Protein AF-A0AA43JM64-F1 (afdb_monomer_lite)

Foldseek 3Di:
DDDDDDDDDDDDDDDDDDDDDDDDDDDDDDDDPDDDDDDPPDDDPPPPPDPAFQKWKDWPPFTGSDPVCLVVFAFDDDDVVVLVLVQCCVPPVPDNVVVVQWRWGFRDDDPFKTKIWTANPPVRWIKIWMWGQDPNGIHTDDIDTIWIFMDTPQWFWWWWAFDLVQAADQQDQKTKIWTWTPDAPQQDDLVVWDKDWDWDDDPAATEIIIITRHDDDDHPRPDTGTDIDIDGHPGGNHNHWYWYRRGVVIHTHDPPHFQDFAKEKEFEAEDADDPQKWKKKWKDDPQTWIFTHHNVCCVPDGMDIDGDHQAKMKIKIFMFRHDDDDRIDGRVVVVPTHTDADMEIDIDGTDGQKYKYWYWYDDDRDTYIDIDIDGNSD

Secondary structure (DSSP, 8-state):
-PPPP---------PPPPPP-----------------------------PPPPP-EEEETTEEESSGGGGGGSPB--SHHHHHHHHHHHHHH---HHHHHTSEEEEEEE-SSEEEEEEEETTTTEEEEEEEEEETTEEEEEEEEEE-BEEEBTTBEEEEEEE-TTS---TT-SEEEEEEEESS--TT---TTS-EEEEEEE-SSEEEEEEEEPPPPS----S----EEEEEE-SS--TTPEEEE-SSBSPEEEPSSPP-PPPEEEEEEEEPPPPTTEEEEEEE-STT-EEEEEETTTTTT--EEEEE--SSEEEEEEEEEE-SS--SEEEHHHHHTS-EEEEEEEEEEE--TTEEEEEEEEEETTEEEEEEEEEE---

Sequence (378 aa):
MRLVLITILLAATACAEPIPDARVPVDVVGSPTTTAVPVSVADSPTTSSVPPIEVTYRCGQIDLADPDQVSDFPPFTGDIASMMHEAALEEFQASGEWWDSLAWRIASETEITLVLLGVDEEEGRYGDVTFEKVDGEWRATGWGDCRIEPVVDGYGVASFELDPANPPAETSREIAVMATERNCANGQIPEGREVRTSVVETGDEVRILILVEPISGDATCPSNPAFPVRVLLTGALGDRGIVDESTTPPTKKEWPLPARASELRVHLAGEAPAPGTANVFGWSGAHAGALLVDAANWSQEPTWYQSFTTDMVTITGFVAVCDGCEQECEADACDELQRIGPECSEQYVAQEGVDVDFTIVYSDGGCSIDVTTNPILP

Radius of gyration: 31.49 Å; chains: 1; bounding box: 67×88×92 Å

Structure (mmCIF, N/CA/C/O backbone):
data_AF-A0AA43JM64-F1
#
_entry.id   AF-A0AA43JM64-F1
#
loop_
_atom_site.group_PDB
_atom_site.id
_atom_site.type_symbol
_atom_site.label_atom_id
_atom_site.label_alt_id
_atom_site.label_comp_id
_atom_site.label_asym_id
_atom_site.label_entity_id
_atom_site.label_seq_id
_atom_site.pdbx_PDB_ins_code
_atom_site.Cartn_x
_atom_site.Cartn_y
_atom_site.Cartn_z
_atom_site.occupancy
_atom_site.B_iso_or_equiv
_atom_site.auth_seq_id
_atom_site.auth_comp_id
_atom_site.auth_asym_id
_atom_site.auth_atom_id
_atom_site.pdbx_PDB_model_num
ATOM 1 N N . MET A 1 1 ? -28.408 -66.734 6.335 1.00 43.16 1 MET A N 1
ATOM 2 C CA . MET A 1 1 ? -27.228 -66.074 6.931 1.00 43.16 1 MET A CA 1
ATOM 3 C C . MET A 1 1 ? -27.761 -65.059 7.934 1.00 43.16 1 MET A C 1
ATOM 5 O O . MET A 1 1 ? -28.479 -64.163 7.519 1.00 43.16 1 MET A O 1
ATOM 9 N N . ARG A 1 2 ? -27.601 -65.300 9.243 1.00 29.19 2 ARG A N 1
ATOM 10 C CA . ARG A 1 2 ? -28.149 -64.437 10.307 1.00 29.19 2 ARG A CA 1
ATOM 11 C C . ARG A 1 2 ? -27.162 -63.296 10.561 1.00 29.19 2 ARG A C 1
ATOM 13 O O . ARG A 1 2 ? -26.028 -63.581 10.929 1.00 29.19 2 ARG A O 1
ATOM 20 N N . LEU A 1 3 ? -27.586 -62.053 10.346 1.00 34.91 3 LEU A N 1
ATOM 21 C CA . LEU A 1 3 ? -26.813 -60.861 10.690 1.00 34.91 3 LEU A CA 1
ATOM 22 C C . LEU A 1 3 ? -27.144 -60.473 12.139 1.00 34.91 3 LEU A C 1
ATOM 24 O O . LEU A 1 3 ? -28.315 -60.349 12.497 1.00 34.91 3 LEU A O 1
ATOM 28 N N . VAL A 1 4 ? -26.111 -60.364 12.970 1.00 37.28 4 VAL A N 1
ATOM 29 C CA . VAL A 1 4 ? -26.185 -59.989 14.386 1.00 37.28 4 VAL A CA 1
ATOM 30 C C . VAL A 1 4 ? -26.075 -58.468 14.477 1.00 37.28 4 VAL A C 1
ATOM 32 O O . VAL A 1 4 ? -25.110 -57.895 13.982 1.00 37.28 4 VAL A O 1
ATOM 35 N N . LEU A 1 5 ? -27.070 -57.830 15.095 1.00 38.06 5 LEU A N 1
ATOM 36 C CA . LEU A 1 5 ? -27.086 -56.402 15.407 1.00 38.06 5 LEU A CA 1
ATOM 37 C C . LEU A 1 5 ? -26.352 -56.199 16.745 1.00 38.06 5 LEU A C 1
ATOM 39 O O . LEU A 1 5 ? -26.771 -56.763 17.756 1.00 38.06 5 LEU A O 1
ATOM 43 N N . ILE A 1 6 ? -25.256 -55.437 16.758 1.00 42.59 6 ILE A N 1
ATOM 44 C CA . ILE A 1 6 ? -24.566 -55.020 17.989 1.00 42.59 6 ILE A CA 1
ATOM 45 C C . ILE A 1 6 ? -24.915 -53.553 18.237 1.00 42.59 6 ILE A C 1
ATOM 47 O O . ILE A 1 6 ? -24.500 -52.671 17.492 1.00 42.59 6 ILE A O 1
ATOM 51 N N . THR A 1 7 ? -25.696 -53.308 19.285 1.00 41.97 7 THR A N 1
ATOM 52 C CA . THR A 1 7 ? -25.998 -51.978 19.821 1.00 41.97 7 THR A CA 1
ATOM 53 C C . THR A 1 7 ? -24.929 -51.626 20.855 1.00 41.97 7 THR A C 1
ATOM 55 O O . THR A 1 7 ? -24.807 -52.321 21.863 1.00 41.97 7 THR A O 1
ATOM 58 N N . ILE A 1 8 ? -24.153 -50.566 20.620 1.00 42.38 8 ILE A N 1
ATOM 59 C CA . ILE A 1 8 ? -23.227 -50.001 21.612 1.00 42.38 8 ILE A CA 1
ATOM 60 C C . ILE A 1 8 ? -23.865 -48.723 22.160 1.00 42.38 8 ILE A C 1
ATOM 62 O O . ILE A 1 8 ? -24.001 -47.735 21.447 1.00 42.38 8 ILE A O 1
ATOM 66 N N . LEU A 1 9 ? -24.277 -48.770 23.429 1.00 37.66 9 LEU A N 1
ATOM 67 C CA . LEU A 1 9 ? -24.660 -47.604 24.224 1.00 37.66 9 LEU A CA 1
ATOM 68 C C . LEU A 1 9 ? -23.386 -47.054 24.887 1.00 37.66 9 LEU A C 1
ATOM 70 O O . LEU A 1 9 ? -22.785 -47.742 25.712 1.00 37.66 9 LEU A O 1
ATOM 74 N N . LEU A 1 10 ? -22.984 -45.828 24.554 1.00 43.19 10 LEU A N 1
ATOM 75 C CA . LEU A 1 10 ? -21.981 -45.066 25.301 1.00 43.19 10 LEU A CA 1
ATOM 76 C C . LEU A 1 10 ? -22.704 -43.991 26.117 1.00 43.19 10 LEU A C 1
ATOM 78 O O . LEU A 1 10 ? -23.234 -43.034 25.564 1.00 43.19 10 LEU A O 1
ATOM 82 N N . ALA A 1 11 ? -22.737 -44.170 27.437 1.00 42.84 11 ALA A N 1
ATOM 83 C CA . ALA A 1 11 ? -23.146 -43.145 28.388 1.00 42.84 11 ALA A CA 1
ATOM 84 C C . ALA A 1 11 ? -21.882 -42.478 28.946 1.00 42.84 11 ALA A C 1
ATOM 86 O O . ALA A 1 11 ? -21.103 -43.121 29.649 1.00 42.84 11 ALA A O 1
ATOM 87 N N . ALA A 1 12 ? -21.672 -41.202 28.620 1.00 43.31 12 ALA A N 1
ATOM 88 C CA . ALA A 1 12 ? -20.629 -40.378 29.216 1.00 43.31 12 ALA A CA 1
ATOM 89 C C . ALA A 1 12 ? -21.235 -39.555 30.363 1.00 43.31 12 ALA A C 1
ATOM 91 O O . ALA A 1 12 ? -21.939 -38.574 30.146 1.00 43.31 12 ALA A O 1
ATOM 92 N N . THR A 1 13 ? -20.983 -39.979 31.598 1.00 46.06 13 THR A N 1
ATOM 93 C CA . THR A 1 13 ? -21.210 -39.181 32.809 1.00 46.06 13 THR A CA 1
ATOM 94 C C . THR A 1 13 ? -19.986 -38.309 33.067 1.00 46.06 13 THR A C 1
ATOM 96 O O . THR A 1 13 ? -18.936 -38.828 33.444 1.00 46.06 13 THR A O 1
ATOM 99 N N . ALA A 1 14 ? -20.118 -36.996 32.878 1.00 48.94 14 ALA A N 1
ATOM 100 C CA . ALA A 1 14 ? -19.133 -36.014 33.316 1.00 48.94 14 ALA A CA 1
ATOM 101 C C . ALA A 1 14 ? -19.442 -35.592 34.763 1.00 48.94 14 ALA A C 1
ATOM 103 O O . ALA A 1 14 ? -20.475 -34.982 35.036 1.00 48.94 14 ALA A O 1
ATOM 104 N N . CYS A 1 15 ? -18.553 -35.941 35.692 1.00 50.69 15 CYS A N 1
ATOM 105 C CA . CYS A 1 15 ? -18.545 -35.403 37.049 1.00 50.69 15 CYS A CA 1
ATOM 106 C C . CYS A 1 15 ? -17.766 -34.082 37.039 1.00 50.69 15 CYS A C 1
ATOM 108 O O . CYS A 1 15 ? -16.574 -34.082 36.743 1.00 50.69 15 CYS A O 1
ATOM 110 N N . ALA A 1 16 ? -18.428 -32.973 37.365 1.00 44.38 16 ALA A N 1
ATOM 111 C CA . ALA A 1 16 ? -17.773 -31.704 37.662 1.00 44.38 16 ALA A CA 1
ATOM 112 C C . ALA A 1 16 ? -17.452 -31.648 39.165 1.00 44.38 16 ALA A C 1
ATOM 114 O O . ALA A 1 16 ? -18.361 -31.692 39.996 1.00 44.38 16 ALA A O 1
ATOM 115 N N . GLU A 1 17 ? -16.168 -31.575 39.514 1.00 52.97 17 GLU A N 1
ATOM 116 C CA . GLU A 1 17 ? -15.714 -31.292 40.878 1.00 52.97 17 GLU A CA 1
ATOM 117 C C . GLU A 1 17 ? -15.630 -29.770 41.110 1.00 52.97 17 GLU A C 1
ATOM 119 O O . GLU A 1 17 ? -15.189 -29.037 40.221 1.00 52.97 17 GLU A O 1
ATOM 124 N N . PRO A 1 18 ? -16.038 -29.263 42.288 1.00 56.12 18 PRO A N 1
ATOM 125 C CA . PRO A 1 18 ? -15.930 -27.848 42.624 1.00 56.12 18 PRO A CA 1
ATOM 126 C C . PRO A 1 18 ? -14.497 -27.459 43.024 1.00 56.12 18 PRO A C 1
ATOM 128 O O . PRO A 1 18 ? -13.868 -28.099 43.867 1.00 56.12 18 PRO A O 1
ATOM 131 N N . ILE A 1 19 ? -14.010 -26.358 42.447 1.00 56.84 19 ILE A N 1
ATOM 132 C CA . ILE A 1 19 ? -12.724 -25.721 42.765 1.00 56.84 19 ILE A CA 1
ATOM 133 C C . ILE A 1 19 ? -12.806 -25.086 44.170 1.00 56.84 19 ILE A C 1
ATOM 135 O O . ILE A 1 19 ? -13.730 -24.307 44.420 1.00 56.84 19 ILE A O 1
ATOM 139 N N . PRO A 1 20 ? -11.873 -25.374 45.098 1.00 54.19 20 PRO A N 1
ATOM 140 C CA . PRO A 1 20 ? -11.843 -24.726 46.403 1.00 54.19 20 PRO A CA 1
ATOM 141 C C . PRO A 1 20 ? -11.295 -23.295 46.308 1.00 54.19 20 PRO A C 1
ATOM 143 O O . PRO A 1 20 ? -10.206 -23.046 45.795 1.00 54.19 20 PRO A O 1
ATOM 146 N N . ASP A 1 21 ? -12.073 -22.366 46.857 1.00 53.88 21 ASP A N 1
ATOM 147 C CA . ASP A 1 21 ? -11.807 -20.932 46.947 1.00 53.88 21 ASP A CA 1
ATOM 148 C C . ASP A 1 21 ? -10.725 -20.664 48.019 1.00 53.88 21 ASP A C 1
ATOM 150 O O . ASP A 1 21 ? -10.985 -20.702 49.225 1.00 53.88 21 ASP A O 1
ATOM 154 N N . ALA A 1 22 ? -9.478 -20.451 47.590 1.00 50.31 22 ALA A N 1
ATOM 155 C CA . ALA A 1 22 ? -8.344 -20.173 48.471 1.00 50.31 22 ALA A CA 1
ATOM 156 C C . ALA A 1 22 ? -8.103 -18.659 48.584 1.00 50.31 22 ALA A C 1
ATOM 158 O O . ALA A 1 22 ? -7.266 -18.083 47.891 1.00 50.31 22 ALA A O 1
ATOM 159 N N . ARG A 1 23 ? -8.823 -18.001 49.500 1.00 53.81 23 ARG A N 1
ATOM 160 C CA . ARG A 1 23 ? -8.500 -16.634 49.935 1.00 53.81 23 ARG A CA 1
ATOM 161 C C . ARG A 1 23 ? -7.385 -16.679 50.976 1.00 53.81 23 ARG A C 1
ATOM 163 O O . ARG A 1 23 ? -7.610 -17.079 52.117 1.00 53.81 23 ARG A O 1
ATOM 170 N N . VAL A 1 24 ? -6.191 -16.248 50.582 1.00 55.75 24 VAL A N 1
ATOM 171 C CA . VAL A 1 24 ? -5.073 -15.983 51.498 1.00 55.75 24 VAL A CA 1
ATOM 172 C C . VAL A 1 24 ? -5.214 -14.553 52.049 1.00 55.75 24 VAL A C 1
ATOM 174 O O . VAL A 1 24 ? -5.459 -13.635 51.263 1.00 55.75 24 VAL A O 1
ATOM 177 N N . PRO A 1 25 ? -5.073 -14.324 53.368 1.00 56.88 25 PRO A N 1
ATOM 178 C CA . PRO A 1 25 ? -5.022 -12.979 53.930 1.00 56.88 25 PRO A CA 1
ATOM 179 C C . PRO A 1 25 ? -3.688 -12.313 53.572 1.00 56.88 25 PRO A C 1
ATOM 181 O O . PRO A 1 25 ? -2.622 -12.879 53.806 1.00 56.88 25 PRO A O 1
ATOM 184 N N . VAL A 1 26 ? -3.747 -11.101 53.020 1.00 55.38 26 VAL A N 1
ATOM 185 C CA . VAL A 1 26 ? -2.571 -10.246 52.822 1.00 55.38 26 VAL A CA 1
ATOM 186 C C . VAL A 1 26 ? -2.268 -9.543 54.144 1.00 55.38 26 VAL A C 1
ATOM 188 O O . VAL A 1 26 ? -3.021 -8.667 54.570 1.00 55.38 26 VAL A O 1
ATOM 191 N N . ASP A 1 27 ? -1.171 -9.935 54.790 1.00 48.72 27 ASP A N 1
ATOM 192 C CA . ASP A 1 27 ? -0.612 -9.223 55.937 1.00 48.72 27 ASP A CA 1
ATOM 193 C C . ASP A 1 27 ? -0.012 -7.883 55.488 1.00 48.72 27 ASP A C 1
ATOM 195 O O . ASP A 1 27 ? 0.906 -7.809 54.669 1.00 48.72 27 ASP A O 1
ATOM 199 N N . VAL A 1 28 ? -0.546 -6.803 56.058 1.00 54.28 28 VAL A N 1
ATOM 200 C CA . VAL A 1 28 ? -0.073 -5.426 55.891 1.00 54.28 28 VAL A CA 1
ATOM 201 C C . VAL A 1 28 ? 1.181 -5.239 56.748 1.00 54.28 28 VAL A C 1
ATOM 203 O O . VAL A 1 28 ? 1.096 -4.996 57.952 1.00 54.28 28 VAL A O 1
ATOM 206 N N . VAL A 1 29 ? 2.359 -5.348 56.131 1.00 52.69 29 VAL A N 1
ATOM 207 C CA . VAL A 1 29 ? 3.648 -5.071 56.780 1.00 52.69 29 VAL A CA 1
ATOM 208 C C . VAL A 1 29 ? 4.138 -3.666 56.417 1.00 52.69 29 VAL A C 1
ATOM 210 O O . VAL A 1 29 ? 4.550 -3.408 55.294 1.00 52.69 29 VAL A O 1
ATOM 213 N N . GLY A 1 30 ? 4.083 -2.784 57.419 1.00 44.75 30 GLY A N 1
ATOM 214 C CA . GLY A 1 30 ? 5.077 -1.759 57.771 1.00 44.75 30 GLY A CA 1
ATOM 215 C C . GLY A 1 30 ? 5.658 -0.848 56.684 1.00 44.75 30 GLY A C 1
ATOM 216 O O . GLY A 1 30 ? 6.575 -1.229 55.964 1.00 44.75 30 GLY A O 1
ATOM 217 N N . SER A 1 31 ? 5.255 0.425 56.713 1.00 47.38 31 SER A N 1
ATOM 218 C CA . SER A 1 31 ? 5.946 1.536 56.050 1.00 47.38 31 SER A CA 1
ATOM 219 C C . SER A 1 31 ? 7.378 1.719 56.582 1.00 47.38 31 SER A C 1
ATOM 221 O O . SER A 1 31 ? 7.543 1.975 57.779 1.00 47.38 31 SER A O 1
ATOM 223 N N . PRO A 1 32 ? 8.423 1.677 55.735 1.00 58.66 32 PRO A N 1
ATOM 224 C CA . PRO A 1 32 ? 9.734 2.177 56.111 1.00 58.66 32 PRO A CA 1
ATOM 225 C C . PRO A 1 32 ? 9.785 3.701 55.934 1.00 58.66 32 PRO A C 1
ATOM 227 O O . PRO A 1 32 ? 9.500 4.244 54.869 1.00 58.66 32 PRO A O 1
ATOM 230 N N . THR A 1 33 ? 10.173 4.403 56.995 1.00 53.38 33 THR A N 1
ATOM 231 C CA . THR A 1 33 ? 10.526 5.825 56.956 1.00 53.38 33 THR A CA 1
ATOM 232 C C . THR A 1 33 ? 11.855 5.979 56.216 1.00 53.38 33 THR A C 1
ATOM 234 O O . THR A 1 33 ? 12.921 5.760 56.789 1.00 53.38 33 THR A O 1
ATOM 237 N N . THR A 1 34 ? 11.806 6.334 54.933 1.00 53.00 34 THR A N 1
ATOM 238 C CA . THR A 1 34 ? 13.001 6.592 54.120 1.00 53.00 34 THR A CA 1
ATOM 239 C C . THR A 1 34 ? 13.566 7.977 54.433 1.00 53.00 34 THR A C 1
ATOM 241 O O . THR A 1 34 ? 12.942 9.004 54.176 1.00 53.00 34 THR A O 1
ATOM 244 N N . THR A 1 35 ? 14.772 8.011 54.999 1.00 53.75 35 THR A N 1
ATOM 245 C CA . THR A 1 35 ? 15.590 9.220 55.130 1.00 53.75 35 THR A CA 1
ATOM 246 C C . THR A 1 35 ? 16.056 9.667 53.742 1.00 53.75 35 THR A C 1
ATOM 248 O O . THR A 1 35 ? 16.757 8.927 53.056 1.00 53.75 35 THR A O 1
ATOM 251 N N . ALA A 1 36 ? 15.660 10.869 53.322 1.00 49.75 36 ALA A N 1
ATOM 252 C CA . ALA A 1 36 ? 16.083 11.463 52.059 1.00 49.75 36 ALA A CA 1
ATOM 253 C C . ALA A 1 36 ? 17.580 11.814 52.101 1.00 49.75 36 ALA A C 1
ATOM 255 O O . ALA A 1 36 ? 18.008 12.675 52.872 1.00 49.75 36 ALA A O 1
ATOM 256 N N . VAL A 1 37 ? 18.371 11.142 51.264 1.00 58.19 37 VAL A N 1
ATOM 257 C CA . VAL A 1 37 ? 19.756 11.517 50.958 1.00 58.19 37 VAL A CA 1
ATOM 258 C C . VAL A 1 37 ? 19.716 12.518 49.795 1.00 58.19 37 VAL A C 1
ATOM 260 O O . VAL A 1 37 ? 19.067 12.227 48.790 1.00 58.19 37 VAL A O 1
ATOM 263 N N . PRO A 1 38 ? 20.372 13.689 49.889 1.00 56.09 38 PRO A N 1
ATOM 264 C CA . PRO A 1 38 ? 20.478 14.611 48.765 1.00 56.09 38 PRO A CA 1
ATOM 265 C C . PRO A 1 38 ? 21.343 13.975 47.668 1.00 56.09 38 PRO A C 1
ATOM 267 O O . PRO A 1 38 ? 22.553 13.821 47.827 1.00 56.09 38 PRO A O 1
ATOM 270 N N . VAL A 1 39 ? 20.711 13.573 46.565 1.00 53.28 39 VAL A N 1
ATOM 271 C CA . VAL A 1 39 ? 21.402 13.104 45.360 1.00 53.28 39 VAL A CA 1
ATOM 272 C C . VAL A 1 39 ? 21.947 14.332 44.634 1.00 53.28 39 VAL A C 1
ATOM 274 O O . VAL A 1 39 ? 21.184 15.165 44.148 1.00 53.28 39 VAL A O 1
ATOM 277 N N . SER A 1 40 ? 23.275 14.460 44.593 1.00 55.44 40 SER A N 1
ATOM 278 C CA . SER A 1 40 ? 23.959 15.405 43.710 1.00 55.44 40 SER A CA 1
ATOM 279 C C . SER A 1 40 ? 23.585 15.100 42.265 1.00 55.44 40 SER A C 1
ATOM 281 O O . SER A 1 40 ? 23.861 14.011 41.765 1.00 55.44 40 SER A O 1
ATOM 283 N N . VAL A 1 41 ? 22.969 16.082 41.611 1.00 49.84 41 VAL A N 1
ATOM 284 C CA . VAL A 1 41 ? 22.685 16.111 40.176 1.00 49.84 41 VAL A CA 1
ATOM 285 C C . VAL A 1 41 ? 24.027 16.233 39.448 1.00 49.84 41 VAL A C 1
ATOM 287 O O . VAL A 1 41 ? 24.526 17.336 39.239 1.00 49.84 41 VAL A O 1
ATOM 290 N N . ALA A 1 42 ? 24.665 15.098 39.177 1.00 51.97 42 ALA A N 1
ATOM 291 C CA . ALA A 1 42 ? 25.879 15.021 38.380 1.00 51.97 42 ALA A CA 1
ATOM 292 C C . ALA A 1 42 ? 25.516 14.678 36.931 1.00 51.97 42 ALA A C 1
ATOM 294 O O . ALA A 1 42 ? 24.824 13.695 36.679 1.00 51.97 42 ALA A O 1
ATOM 295 N N . ASP A 1 43 ? 26.027 15.530 36.046 1.00 43.59 43 ASP A N 1
ATOM 296 C CA . ASP A 1 43 ? 26.188 15.405 34.602 1.00 43.59 43 ASP A CA 1
ATOM 297 C C . ASP A 1 43 ? 24.923 15.298 33.740 1.00 43.59 43 ASP A C 1
ATOM 299 O O . ASP A 1 43 ? 24.214 14.294 33.689 1.00 43.59 43 ASP A O 1
ATOM 303 N N . SER A 1 44 ? 24.689 16.384 32.993 1.00 52.56 44 SER A N 1
ATOM 304 C CA . SER A 1 44 ? 23.818 16.423 31.824 1.00 52.56 44 SER A CA 1
ATOM 305 C C . SER A 1 44 ? 24.072 15.186 30.955 1.00 52.56 44 SER A C 1
ATOM 307 O O . SER A 1 44 ? 25.233 14.936 30.610 1.00 52.56 44 SER A O 1
ATOM 309 N N . PRO A 1 45 ? 23.032 14.420 30.578 1.00 56.06 45 PRO A N 1
ATOM 310 C CA . PRO A 1 45 ? 23.210 13.268 29.711 1.00 56.06 45 PRO A CA 1
ATOM 311 C C . PRO A 1 45 ? 23.886 13.747 28.429 1.00 56.06 45 PRO A C 1
ATOM 313 O O . PRO A 1 45 ? 23.398 14.652 27.752 1.00 56.06 45 PRO A O 1
ATOM 316 N N . THR A 1 46 ? 25.056 13.184 28.136 1.00 44.84 46 THR A N 1
ATOM 317 C CA . THR A 1 46 ? 25.730 13.408 26.862 1.00 44.84 46 THR A CA 1
ATOM 318 C C . THR A 1 46 ? 24.818 12.814 25.801 1.00 44.84 46 THR A C 1
ATOM 320 O O . THR A 1 46 ? 24.674 11.595 25.725 1.00 44.84 46 THR A O 1
ATOM 323 N N . THR A 1 47 ? 24.126 13.673 25.056 1.00 48.81 47 THR A N 1
ATOM 324 C CA . THR A 1 47 ? 23.235 13.281 23.969 1.00 48.81 47 THR A CA 1
ATOM 325 C C . THR A 1 47 ? 24.065 12.475 22.976 1.00 48.81 47 THR A C 1
ATOM 327 O O . THR A 1 47 ? 24.883 13.036 22.250 1.00 48.81 47 THR A O 1
ATOM 330 N N . SER A 1 48 ? 23.930 11.148 22.994 1.00 43.81 48 SER A N 1
ATOM 331 C CA . SER A 1 48 ? 24.505 10.306 21.949 1.00 43.81 48 SER A CA 1
ATOM 332 C C . SER A 1 48 ? 23.748 10.635 20.674 1.00 43.81 48 SER A C 1
ATOM 334 O O . SER A 1 48 ? 22.603 10.226 20.508 1.00 43.81 48 SER A O 1
ATOM 336 N N . SER A 1 49 ? 24.356 11.450 19.814 1.00 64.25 49 SER A N 1
ATOM 337 C CA . SER A 1 49 ? 23.837 11.701 18.478 1.00 64.25 49 SER A CA 1
ATOM 338 C C . SER A 1 49 ? 24.003 10.411 17.685 1.00 64.25 49 SER A C 1
ATOM 340 O O . SER A 1 49 ? 25.112 10.078 17.259 1.00 64.25 49 SER A O 1
ATOM 342 N N . VAL A 1 50 ? 22.918 9.656 17.540 1.00 72.88 50 VAL A N 1
ATOM 343 C CA . VAL A 1 50 ? 22.843 8.589 16.541 1.00 72.88 50 VAL A CA 1
ATOM 344 C C . VAL A 1 50 ? 23.156 9.241 15.187 1.00 72.88 50 VAL A C 1
ATOM 346 O O . VAL A 1 50 ? 22.597 10.307 14.908 1.00 72.88 50 VAL A O 1
ATOM 349 N N . PRO A 1 51 ? 24.098 8.700 14.391 1.00 80.25 51 PRO A N 1
ATOM 350 C CA . PRO A 1 51 ? 24.392 9.263 13.080 1.00 80.25 51 PRO A CA 1
ATOM 351 C C . PRO A 1 51 ? 23.113 9.284 12.227 1.00 80.25 51 PRO A C 1
ATOM 353 O O . PRO A 1 51 ? 22.288 8.377 12.364 1.00 80.25 51 PRO A O 1
ATOM 356 N N . PRO A 1 52 ? 22.925 10.311 11.380 1.00 85.25 52 PRO A N 1
ATOM 357 C CA . PRO A 1 52 ? 21.775 10.357 10.488 1.00 85.25 52 PRO A CA 1
ATOM 358 C C . PRO A 1 52 ? 21.780 9.127 9.575 1.00 85.25 52 PRO A C 1
ATOM 360 O O . PRO A 1 52 ? 22.838 8.685 9.126 1.00 85.25 52 PRO A O 1
ATOM 363 N N . ILE A 1 53 ? 20.597 8.568 9.330 1.00 91.81 53 ILE A N 1
ATOM 364 C CA . ILE A 1 53 ? 20.415 7.487 8.363 1.00 91.81 53 ILE A CA 1
ATOM 365 C C . ILE A 1 53 ? 20.468 8.119 6.972 1.00 91.81 53 ILE A C 1
ATOM 367 O O . ILE A 1 53 ? 19.679 9.014 6.674 1.00 91.81 53 ILE A O 1
ATOM 371 N N . GLU A 1 54 ? 21.407 7.677 6.139 1.00 94.44 54 GLU A N 1
ATOM 372 C CA . GLU A 1 54 ? 21.457 8.075 4.733 1.00 94.44 54 GLU A CA 1
ATOM 373 C C . GLU A 1 54 ? 20.405 7.271 3.962 1.00 94.44 54 GLU A C 1
ATOM 375 O O . GLU A 1 54 ? 20.445 6.041 3.936 1.00 94.44 54 GLU A O 1
ATOM 380 N N . VAL A 1 55 ? 19.435 7.979 3.386 1.00 95.31 55 VAL A N 1
ATOM 381 C CA . VAL A 1 55 ? 18.360 7.403 2.574 1.00 95.31 55 VAL A CA 1
ATOM 382 C C . VAL A 1 55 ? 18.624 7.783 1.124 1.00 95.31 55 VAL A C 1
ATOM 384 O O . VAL A 1 55 ? 18.773 8.961 0.808 1.00 95.31 55 VAL A O 1
ATOM 387 N N . THR A 1 56 ? 18.694 6.777 0.261 1.00 96.19 56 THR A N 1
ATOM 388 C CA . THR A 1 56 ? 18.640 6.936 -1.199 1.00 96.19 56 THR A CA 1
ATOM 389 C C . THR A 1 56 ? 17.303 6.405 -1.692 1.00 96.19 56 THR A C 1
ATOM 391 O O . THR A 1 56 ? 16.503 5.919 -0.896 1.00 96.19 56 THR A O 1
ATOM 394 N N . TYR A 1 57 ? 17.027 6.501 -2.984 1.00 96.75 57 TYR A N 1
ATOM 395 C CA . TYR A 1 57 ? 15.786 6.006 -3.563 1.00 96.75 57 TYR A CA 1
ATOM 396 C C . TYR A 1 57 ? 16.093 5.140 -4.774 1.00 96.75 57 TYR A C 1
ATOM 398 O O . TYR A 1 57 ? 17.124 5.308 -5.422 1.00 96.75 57 TYR A O 1
ATOM 406 N N . ARG A 1 58 ? 15.204 4.203 -5.088 1.00 95.56 58 ARG A N 1
ATOM 407 C CA . ARG A 1 58 ? 15.349 3.326 -6.244 1.00 95.56 58 ARG A CA 1
ATOM 408 C C . ARG A 1 58 ? 14.043 3.184 -6.990 1.00 95.56 58 ARG A C 1
ATOM 410 O O . ARG A 1 58 ? 12.989 3.037 -6.384 1.00 95.56 58 ARG A O 1
ATOM 417 N N . CYS A 1 59 ? 14.153 3.179 -8.309 1.00 95.06 59 CYS A N 1
ATOM 418 C CA . CYS A 1 59 ? 13.086 2.869 -9.235 1.00 95.06 59 CYS A CA 1
ATOM 419 C C . CYS A 1 59 ? 13.547 1.745 -10.171 1.00 95.06 59 CYS A C 1
ATOM 421 O O . CYS A 1 59 ? 14.368 1.975 -11.056 1.00 95.06 59 CYS A O 1
ATOM 423 N N . GLY A 1 60 ? 13.091 0.510 -9.941 1.00 91.56 60 GLY A N 1
ATOM 424 C CA . GLY A 1 60 ? 13.579 -0.649 -10.693 1.00 91.56 60 GLY A CA 1
ATOM 425 C C . GLY A 1 60 ? 15.089 -0.839 -10.495 1.00 91.56 60 GLY A C 1
ATOM 426 O O . GLY A 1 60 ? 15.537 -1.155 -9.394 1.00 91.56 60 GLY A O 1
ATOM 427 N N . GLN A 1 61 ? 15.879 -0.636 -11.552 1.00 91.25 61 GLN A N 1
ATOM 428 C CA . GLN A 1 61 ? 17.354 -0.675 -11.513 1.00 91.25 61 GLN A CA 1
ATOM 429 C C . GLN A 1 61 ? 18.012 0.714 -11.372 1.00 91.25 61 GLN A C 1
ATOM 431 O O . GLN A 1 61 ? 19.236 0.825 -11.427 1.00 91.25 61 GLN A O 1
ATOM 436 N N . ILE A 1 62 ? 17.222 1.780 -11.240 1.00 95.62 62 ILE A N 1
ATOM 437 C CA . ILE A 1 62 ? 17.689 3.169 -11.270 1.00 95.62 62 ILE A CA 1
ATOM 438 C C . ILE A 1 62 ? 17.813 3.690 -9.843 1.00 95.62 62 ILE A C 1
ATOM 440 O O . ILE A 1 62 ? 16.810 3.786 -9.138 1.00 95.62 62 ILE A O 1
ATOM 444 N N . ASP A 1 63 ? 19.022 4.063 -9.429 1.00 95.81 63 ASP A N 1
ATOM 445 C CA . ASP A 1 63 ? 19.251 4.740 -8.152 1.00 95.81 63 ASP A CA 1
ATOM 446 C C . ASP A 1 63 ? 19.057 6.261 -8.304 1.00 95.81 63 ASP A C 1
ATOM 448 O O . ASP A 1 63 ? 19.517 6.884 -9.264 1.00 95.81 63 ASP A O 1
ATOM 452 N N . LEU A 1 64 ? 18.382 6.859 -7.329 1.00 95.50 64 LEU A N 1
ATOM 453 C CA . LEU A 1 64 ? 18.020 8.269 -7.248 1.00 95.50 64 LEU A CA 1
ATOM 454 C C . LEU A 1 64 ? 18.538 8.828 -5.917 1.00 95.50 64 LEU A C 1
ATOM 456 O O . LEU A 1 64 ? 18.378 8.199 -4.867 1.00 95.50 64 LEU A O 1
ATOM 460 N N . ALA A 1 65 ? 19.144 10.017 -5.930 1.00 93.56 65 ALA A N 1
ATOM 461 C CA . ALA A 1 65 ? 19.532 10.676 -4.680 1.00 93.56 65 ALA A CA 1
ATOM 462 C C . ALA A 1 65 ? 18.326 11.328 -3.982 1.00 93.56 65 ALA A C 1
ATOM 464 O O . ALA A 1 65 ? 18.308 11.432 -2.759 1.00 93.56 65 ALA A O 1
ATOM 465 N N . ASP A 1 66 ? 17.324 11.741 -4.760 1.00 93.12 66 ASP A N 1
ATOM 466 C CA . ASP A 1 66 ? 16.083 12.359 -4.299 1.00 93.12 66 ASP A CA 1
ATOM 467 C C . ASP A 1 66 ? 14.949 11.984 -5.283 1.00 93.12 66 ASP A C 1
ATOM 469 O O . ASP A 1 66 ? 15.192 11.989 -6.496 1.00 93.12 66 ASP A O 1
ATOM 473 N N . PRO A 1 67 ? 13.739 11.622 -4.814 1.00 90.88 67 PRO A N 1
ATOM 474 C CA . PRO A 1 67 ? 12.610 11.281 -5.680 1.00 90.88 67 PRO A CA 1
ATOM 475 C C . PRO A 1 67 ? 12.197 12.411 -6.632 1.00 90.88 67 PRO A C 1
ATOM 477 O O . PRO A 1 67 ? 11.693 12.130 -7.718 1.00 90.88 67 PRO A O 1
ATOM 480 N N . ASP A 1 68 ? 12.448 13.674 -6.282 1.00 90.88 68 ASP A N 1
ATOM 481 C CA . ASP A 1 68 ? 12.091 14.821 -7.122 1.00 90.88 68 ASP A CA 1
ATOM 482 C C . ASP A 1 68 ? 13.075 15.020 -8.295 1.00 90.88 68 ASP A C 1
ATOM 484 O O . ASP A 1 68 ? 12.786 15.753 -9.241 1.00 90.88 68 ASP A O 1
ATOM 488 N N . GLN A 1 69 ? 14.225 14.331 -8.299 1.00 91.25 69 GLN A N 1
ATOM 489 C CA . GLN A 1 69 ? 15.236 14.430 -9.368 1.00 91.25 69 GLN A CA 1
ATOM 490 C C . GLN A 1 69 ? 14.878 13.659 -10.637 1.00 91.25 69 GLN A C 1
ATOM 492 O O . GLN A 1 69 ? 15.625 13.680 -11.615 1.00 91.25 69 GLN A O 1
ATOM 497 N N . VAL A 1 70 ? 13.727 12.993 -10.676 1.00 90.25 70 VAL A N 1
ATOM 498 C CA . VAL A 1 70 ? 13.261 12.291 -11.876 1.00 90.25 70 VAL A CA 1
ATOM 499 C C . VAL A 1 70 ? 13.203 13.227 -13.095 1.00 90.25 70 VAL A C 1
ATOM 501 O O . VAL A 1 70 ? 13.519 12.821 -14.216 1.00 90.25 70 VAL A O 1
ATOM 504 N N . SER A 1 71 ? 12.881 14.509 -12.894 1.00 90.31 71 SER A N 1
ATOM 505 C CA . SER A 1 71 ? 12.868 15.503 -13.972 1.00 90.31 71 SER A CA 1
ATOM 506 C C . SER A 1 71 ? 14.253 15.903 -14.491 1.00 90.31 71 SER A C 1
ATOM 508 O O . SER A 1 71 ? 14.338 16.491 -15.575 1.00 90.31 71 SER A O 1
ATOM 510 N N . ASP A 1 72 ? 15.319 15.594 -13.752 1.00 94.62 72 ASP A N 1
ATOM 511 C CA . ASP A 1 72 ? 16.691 15.981 -14.090 1.00 94.62 72 ASP A CA 1
ATOM 512 C C . ASP A 1 72 ? 17.305 15.062 -15.155 1.00 94.62 72 ASP A C 1
ATOM 514 O O . ASP A 1 72 ? 18.266 15.448 -15.830 1.00 94.62 72 ASP A O 1
ATOM 518 N N . PHE A 1 73 ? 16.735 13.869 -15.365 1.00 96.25 73 PHE A N 1
ATOM 519 C CA . PHE A 1 73 ? 17.172 12.979 -16.435 1.00 96.25 73 PHE A CA 1
ATOM 520 C C . PHE A 1 73 ? 16.870 13.573 -17.821 1.00 96.25 73 PHE A C 1
ATOM 522 O O . PHE A 1 73 ? 15.762 14.085 -18.050 1.00 96.25 73 PHE A O 1
ATOM 529 N N . PRO A 1 74 ? 17.813 13.474 -18.782 1.00 97.06 74 PRO A N 1
ATOM 530 C CA . PRO A 1 74 ? 17.604 13.948 -20.145 1.00 97.06 74 PRO A CA 1
ATOM 531 C C . PRO A 1 74 ? 16.392 13.278 -20.805 1.00 97.06 74 PRO A C 1
ATOM 533 O O . PRO A 1 74 ? 16.206 12.071 -20.641 1.00 97.06 74 PRO A O 1
ATOM 536 N N . PRO A 1 75 ? 15.583 14.009 -21.590 1.00 96.56 75 PRO A N 1
ATOM 537 C CA . PRO A 1 75 ? 14.452 13.413 -22.291 1.00 96.56 75 PRO A CA 1
ATOM 538 C C . PRO A 1 75 ? 14.932 12.415 -23.354 1.00 96.56 75 PRO A C 1
ATOM 540 O O . PRO A 1 75 ? 15.867 12.698 -24.111 1.00 96.56 75 PRO A O 1
ATOM 543 N N . PHE A 1 76 ? 14.265 11.265 -23.448 1.00 96.00 76 PHE A N 1
ATOM 544 C CA . PHE A 1 76 ? 1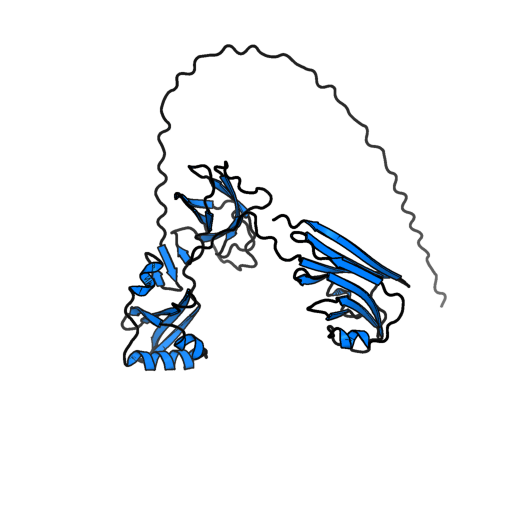4.547 10.264 -24.470 1.00 96.00 76 PHE A CA 1
ATOM 545 C C . PHE A 1 76 ? 13.904 10.683 -25.799 1.00 96.00 76 PHE A C 1
ATOM 547 O O . PHE A 1 76 ? 12.690 10.621 -25.977 1.00 96.00 76 PHE A O 1
ATOM 554 N N . THR A 1 77 ? 14.721 11.179 -26.731 1.00 93.44 77 THR A N 1
ATOM 555 C CA . THR A 1 77 ? 14.266 11.731 -28.019 1.00 93.44 77 THR A CA 1
ATOM 556 C C . THR A 1 77 ? 15.178 11.296 -29.170 1.00 93.44 77 THR A C 1
ATOM 558 O O . THR A 1 77 ? 16.287 10.813 -28.952 1.00 93.44 77 THR A O 1
ATOM 561 N N . GLY A 1 78 ? 14.726 11.496 -30.412 1.00 90.69 78 GLY A N 1
ATOM 562 C CA . GLY A 1 78 ? 15.515 11.253 -31.625 1.00 90.69 78 GLY A CA 1
ATOM 563 C C . GLY A 1 78 ? 15.230 9.914 -32.309 1.00 90.69 78 GLY A C 1
ATOM 564 O O . GLY A 1 78 ? 14.300 9.200 -31.946 1.00 90.69 78 GLY A O 1
ATOM 565 N N . ASP A 1 79 ? 16.035 9.586 -33.322 1.00 85.38 79 ASP A N 1
ATOM 566 C CA . ASP A 1 79 ? 15.779 8.458 -34.235 1.00 85.38 79 ASP A CA 1
ATOM 567 C C . ASP A 1 79 ? 15.784 7.093 -33.527 1.00 85.38 79 ASP A C 1
ATOM 569 O O . ASP A 1 79 ? 15.047 6.183 -33.906 1.00 85.38 79 ASP A O 1
ATOM 573 N N . ILE A 1 80 ? 16.582 6.954 -32.461 1.00 86.25 80 ILE A N 1
ATOM 574 C CA . ILE A 1 80 ? 16.638 5.723 -31.665 1.00 86.25 80 ILE A CA 1
ATOM 575 C C . ILE A 1 80 ? 15.350 5.493 -30.860 1.00 86.25 80 ILE A C 1
ATOM 577 O O . ILE A 1 80 ? 15.038 4.348 -30.546 1.00 86.25 80 ILE A O 1
ATOM 581 N N . ALA A 1 81 ? 14.572 6.543 -30.572 1.00 89.88 81 ALA A N 1
ATOM 582 C CA . ALA A 1 81 ? 13.358 6.424 -29.771 1.00 89.88 81 ALA A CA 1
ATOM 583 C C . ALA A 1 81 ? 12.267 5.625 -30.485 1.00 89.88 81 ALA A C 1
ATOM 585 O O . ALA A 1 81 ? 11.649 4.758 -29.875 1.00 89.88 81 ALA A O 1
ATOM 586 N N . SER A 1 82 ? 12.082 5.843 -31.791 1.00 89.38 82 SER A N 1
ATOM 587 C CA . SER A 1 82 ? 11.140 5.049 -32.588 1.00 89.38 82 SER A CA 1
ATOM 588 C C . SER A 1 82 ? 11.566 3.583 -32.676 1.00 89.38 82 SER A C 1
ATOM 590 O O . SER A 1 82 ? 10.729 2.701 -32.527 1.00 89.38 82 SER A O 1
ATOM 592 N N . MET A 1 83 ? 12.867 3.320 -32.840 1.00 85.94 83 MET A N 1
ATOM 593 C CA . MET A 1 83 ? 13.391 1.950 -32.854 1.00 85.94 83 MET A CA 1
ATOM 594 C C . MET A 1 83 ? 13.192 1.240 -31.508 1.00 85.94 83 MET A C 1
ATOM 596 O O . MET A 1 83 ? 12.823 0.072 -31.489 1.00 85.94 83 MET A O 1
ATOM 600 N N . MET A 1 84 ? 13.434 1.928 -30.386 1.00 87.69 84 MET A N 1
ATOM 601 C CA . MET A 1 84 ? 13.240 1.344 -29.053 1.00 87.69 84 MET A CA 1
ATOM 602 C C . MET A 1 84 ? 11.763 1.124 -28.734 1.00 87.69 84 MET A C 1
ATOM 604 O O . MET A 1 84 ? 11.432 0.118 -28.117 1.00 87.69 84 MET A O 1
ATOM 608 N N . HIS A 1 85 ? 10.879 2.020 -29.185 1.00 88.00 85 HIS A N 1
ATOM 609 C CA . HIS A 1 85 ? 9.436 1.829 -29.065 1.00 88.00 85 HIS A CA 1
ATOM 610 C C . HIS A 1 85 ? 9.005 0.548 -29.800 1.00 88.00 85 HIS A C 1
ATOM 612 O O . HIS A 1 85 ? 8.387 -0.323 -29.196 1.00 88.00 85 HIS A O 1
ATOM 618 N N . GLU A 1 86 ? 9.400 0.374 -31.065 1.00 88.25 86 GLU A N 1
ATOM 619 C CA . GLU A 1 86 ? 9.095 -0.850 -31.822 1.00 88.25 86 GLU A CA 1
ATOM 620 C C . GLU A 1 86 ? 9.662 -2.109 -31.142 1.00 88.25 86 GLU A C 1
ATOM 622 O O . GLU A 1 86 ? 8.937 -3.091 -30.982 1.00 88.25 86 GLU A O 1
ATOM 627 N N . ALA A 1 87 ? 10.913 -2.060 -30.670 1.00 85.88 87 ALA A N 1
ATOM 628 C CA . ALA A 1 87 ? 11.547 -3.178 -29.970 1.00 85.88 87 ALA A CA 1
ATOM 629 C C . ALA A 1 87 ? 10.831 -3.545 -28.657 1.00 85.88 87 ALA A C 1
ATOM 631 O O . ALA A 1 87 ? 10.682 -4.726 -28.348 1.00 85.88 87 ALA A O 1
ATOM 632 N N . ALA A 1 88 ? 10.366 -2.553 -27.892 1.00 82.94 88 ALA A N 1
ATOM 633 C CA . ALA A 1 88 ? 9.609 -2.785 -26.665 1.00 82.94 88 ALA A CA 1
ATOM 634 C C . ALA A 1 88 ? 8.240 -3.428 -26.952 1.00 82.94 88 ALA A C 1
ATOM 636 O O . ALA A 1 88 ? 7.841 -4.357 -26.249 1.00 82.94 88 ALA A O 1
ATOM 637 N N . LEU A 1 89 ? 7.536 -2.984 -28.000 1.00 86.25 89 LEU A N 1
ATOM 638 C CA . LEU A 1 89 ? 6.244 -3.563 -28.390 1.00 86.25 89 LEU A CA 1
ATOM 639 C C . LEU A 1 89 ? 6.371 -5.002 -28.895 1.00 86.25 89 LEU A C 1
ATOM 641 O O . LEU A 1 89 ? 5.527 -5.838 -28.571 1.00 86.25 89 LEU A O 1
ATOM 645 N N . GLU A 1 90 ? 7.402 -5.288 -29.694 1.00 87.19 90 GLU A N 1
ATOM 646 C CA . GLU A 1 90 ? 7.622 -6.620 -30.262 1.00 87.19 90 GLU A CA 1
ATOM 647 C C . GLU A 1 90 ? 7.968 -7.648 -29.179 1.00 87.19 90 GLU A C 1
ATOM 649 O O . GLU A 1 90 ? 7.341 -8.708 -29.122 1.00 87.19 90 GLU A O 1
ATOM 654 N N . GLU A 1 91 ? 8.929 -7.333 -28.308 1.00 82.56 91 GLU A N 1
ATOM 655 C CA . GLU A 1 91 ? 9.456 -8.302 -27.342 1.00 82.56 91 GLU A CA 1
ATOM 656 C C . GLU A 1 91 ? 8.480 -8.550 -26.185 1.00 82.56 91 GLU A C 1
ATOM 658 O O . GLU A 1 91 ? 8.307 -9.683 -25.731 1.00 82.56 91 GLU A O 1
ATOM 663 N N . PHE A 1 92 ? 7.813 -7.498 -25.707 1.00 78.81 92 PHE A N 1
ATOM 664 C CA . PHE A 1 92 ? 7.045 -7.578 -24.468 1.00 78.81 92 PHE A CA 1
ATOM 665 C C . PHE A 1 92 ? 5.544 -7.702 -24.646 1.00 78.81 92 PHE A C 1
ATOM 667 O O . PHE A 1 92 ? 4.844 -7.913 -23.656 1.00 78.81 92 PHE A O 1
ATOM 674 N N . GLN A 1 93 ? 5.035 -7.561 -25.875 1.00 78.75 93 GLN A N 1
ATOM 675 C CA . GLN A 1 93 ? 3.596 -7.409 -26.118 1.00 78.75 93 GLN A CA 1
ATOM 676 C C . GLN A 1 93 ? 2.974 -6.330 -25.216 1.00 78.75 93 GLN A C 1
ATOM 678 O O . GLN A 1 93 ? 1.782 -6.392 -24.905 1.00 78.75 93 GLN A O 1
ATOM 683 N N . ALA A 1 94 ? 3.785 -5.368 -24.758 1.00 65.25 94 ALA A N 1
ATOM 684 C CA . ALA A 1 94 ? 3.310 -4.260 -23.957 1.00 65.25 94 ALA A CA 1
ATOM 685 C C . ALA A 1 94 ? 2.214 -3.553 -24.755 1.00 65.25 94 ALA A C 1
ATOM 687 O O . ALA A 1 94 ? 2.306 -3.422 -25.983 1.00 65.25 94 ALA A O 1
ATOM 688 N N . SER A 1 95 ? 1.148 -3.121 -24.084 1.00 76.38 95 SER A N 1
ATOM 689 C CA . SER A 1 95 ? 0.182 -2.271 -24.763 1.00 76.38 95 SER A CA 1
ATOM 690 C C . SER A 1 95 ? 0.917 -0.998 -25.178 1.00 76.38 95 SER A C 1
ATOM 692 O O . SER A 1 95 ? 1.558 -0.352 -24.351 1.00 76.38 95 SER A O 1
ATOM 694 N N . GLY A 1 96 ? 0.834 -0.619 -26.457 1.00 81.94 96 GLY A N 1
ATOM 695 C CA . GLY A 1 96 ? 1.382 0.670 -26.905 1.00 81.94 96 GLY A CA 1
ATOM 696 C C . GLY A 1 96 ? 0.841 1.843 -26.091 1.00 81.94 96 GLY A C 1
ATOM 697 O O . GLY A 1 96 ? 1.552 2.807 -25.852 1.00 81.94 96 GLY A O 1
ATOM 698 N N . GLU A 1 97 ? -0.364 1.684 -25.543 1.00 88.12 97 GLU A N 1
ATOM 699 C CA . GLU A 1 97 ? -0.967 2.601 -24.581 1.00 88.12 97 GLU A CA 1
ATOM 700 C C . GLU A 1 97 ? -0.092 2.874 -23.346 1.00 88.12 97 GLU A C 1
ATOM 702 O O . GLU A 1 97 ? 0.018 4.028 -22.951 1.00 88.12 97 GLU A O 1
ATOM 707 N N . TRP A 1 98 ? 0.570 1.864 -22.765 1.00 88.31 98 TRP A N 1
ATOM 708 C CA . TRP A 1 98 ? 1.451 2.069 -21.605 1.00 88.31 98 TRP A CA 1
ATOM 709 C C . TRP A 1 98 ? 2.729 2.828 -21.971 1.00 88.31 98 TRP A C 1
ATOM 711 O O . TRP A 1 98 ? 3.177 3.692 -21.225 1.00 88.31 98 TRP A O 1
ATOM 721 N N . TRP A 1 99 ? 3.328 2.526 -23.128 1.00 91.75 99 TRP A N 1
ATOM 722 C CA . TRP A 1 99 ? 4.521 3.247 -23.576 1.00 91.75 99 TRP A CA 1
ATOM 723 C C . TRP A 1 99 ? 4.204 4.715 -23.863 1.00 91.75 99 TRP A C 1
ATOM 725 O O . TRP A 1 99 ? 4.954 5.604 -23.458 1.00 91.75 99 TRP A O 1
ATOM 735 N N . ASP A 1 100 ? 3.089 4.956 -24.554 1.00 92.50 100 ASP A N 1
ATOM 736 C CA . ASP A 1 100 ? 2.661 6.284 -24.983 1.00 92.50 100 ASP A CA 1
ATOM 737 C C . ASP A 1 100 ? 2.123 7.146 -23.825 1.00 92.50 100 ASP A C 1
ATOM 739 O O . ASP A 1 100 ? 2.071 8.370 -23.963 1.00 92.50 100 ASP A O 1
ATOM 743 N N . SER A 1 101 ? 1.757 6.549 -22.681 1.00 92.75 101 SER A N 1
ATOM 744 C CA . SER A 1 101 ? 1.329 7.288 -21.484 1.00 92.75 101 SER A CA 1
ATOM 745 C C . SER A 1 101 ? 2.491 7.850 -20.656 1.00 92.75 101 SER A C 1
ATOM 747 O O . SER A 1 101 ? 2.256 8.620 -19.729 1.00 92.75 101 SER A O 1
ATOM 749 N N . LEU A 1 102 ? 3.743 7.488 -20.961 1.00 95.06 102 LEU A N 1
ATOM 750 C CA . LEU A 1 102 ? 4.913 7.853 -20.160 1.00 95.06 102 LEU A CA 1
ATOM 751 C C . LEU A 1 102 ? 5.858 8.815 -20.895 1.00 95.06 102 LEU A C 1
ATOM 753 O O . LEU A 1 102 ? 6.253 8.611 -22.044 1.00 95.06 102 LEU A O 1
ATOM 757 N N . ALA A 1 103 ? 6.315 9.848 -20.187 1.00 95.81 103 ALA A N 1
ATOM 758 C CA . ALA A 1 103 ? 7.406 10.710 -20.621 1.00 95.81 103 ALA A CA 1
ATOM 759 C C . ALA A 1 103 ? 8.759 10.045 -20.316 1.00 95.81 103 ALA A C 1
ATOM 761 O O . ALA A 1 103 ? 9.283 10.140 -19.206 1.00 95.81 103 ALA A O 1
ATOM 762 N N . TRP A 1 104 ? 9.326 9.361 -21.312 1.00 96.50 104 TRP A N 1
ATOM 763 C CA . TRP A 1 104 ? 10.584 8.623 -21.173 1.00 96.50 104 TRP A CA 1
ATOM 764 C C . TRP A 1 104 ? 11.818 9.525 -21.065 1.00 96.50 104 TRP A C 1
ATOM 766 O O . TRP A 1 104 ? 12.003 10.487 -21.818 1.00 96.50 104 TRP A O 1
ATOM 776 N N . ARG A 1 105 ? 12.715 9.164 -20.148 1.00 97.00 105 ARG A N 1
ATOM 777 C CA . ARG A 1 105 ? 13.976 9.851 -19.856 1.00 97.00 105 ARG A CA 1
ATOM 778 C C . ARG A 1 105 ? 15.125 8.855 -19.765 1.00 97.00 105 ARG A C 1
ATOM 780 O O . ARG A 1 105 ? 14.923 7.705 -19.396 1.00 97.00 105 ARG A O 1
ATOM 787 N N . ILE A 1 106 ? 16.334 9.292 -20.100 1.00 97.44 106 ILE A N 1
ATOM 788 C CA . ILE A 1 106 ? 17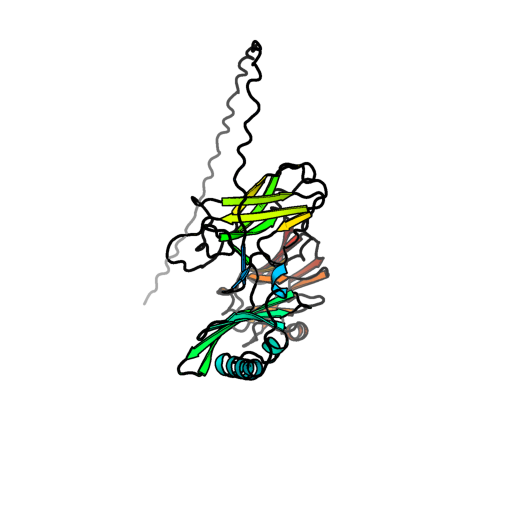.533 8.448 -20.093 1.00 97.44 106 ILE A CA 1
ATOM 789 C C . ILE A 1 106 ? 18.100 8.406 -18.675 1.00 97.44 106 ILE A C 1
ATOM 791 O O . ILE A 1 106 ? 18.719 9.373 -18.231 1.00 97.44 106 ILE A O 1
ATOM 795 N N . ALA A 1 107 ? 17.907 7.285 -17.980 1.00 97.06 107 ALA A N 1
ATOM 796 C CA . ALA A 1 107 ? 18.454 7.071 -16.644 1.00 97.06 107 ALA A CA 1
ATOM 797 C C . ALA A 1 107 ? 19.936 6.668 -16.689 1.00 97.06 107 ALA A C 1
ATOM 799 O O . ALA A 1 107 ? 20.747 7.145 -15.897 1.00 97.06 107 ALA A O 1
ATOM 800 N N . SER A 1 108 ? 20.302 5.812 -17.645 1.00 96.75 108 SER A N 1
ATOM 801 C CA . SER A 1 108 ? 21.683 5.393 -17.889 1.00 96.75 108 SER A CA 1
ATOM 802 C C . SER A 1 108 ? 21.863 4.989 -19.349 1.00 96.75 108 SER A C 1
ATOM 804 O O . SER A 1 108 ? 21.001 4.327 -19.923 1.00 96.75 108 SER A O 1
ATOM 806 N N . GLU A 1 109 ? 22.988 5.363 -19.953 1.00 97.00 109 GLU A N 1
ATOM 807 C CA . GLU A 1 109 ? 23.330 4.995 -21.327 1.00 97.00 109 GLU A CA 1
ATOM 808 C C . GLU A 1 109 ? 24.803 4.589 -21.410 1.00 97.00 109 GLU A C 1
ATOM 810 O O . GLU A 1 109 ? 25.709 5.304 -20.978 1.00 97.00 109 GLU A O 1
ATOM 815 N N . THR A 1 110 ? 25.038 3.420 -21.994 1.00 96.81 110 THR A N 1
ATOM 816 C CA . THR A 1 110 ? 26.360 2.895 -22.336 1.00 96.81 110 THR A CA 1
ATOM 817 C C . THR A 1 110 ? 26.342 2.384 -23.780 1.00 96.81 110 THR A C 1
ATOM 819 O O . THR A 1 110 ? 25.310 2.394 -24.445 1.00 96.81 110 THR A O 1
ATOM 822 N N . GLU A 1 111 ? 27.472 1.884 -24.290 1.00 96.56 111 GLU A N 1
ATOM 823 C CA . GLU A 1 111 ? 27.530 1.329 -25.654 1.00 96.56 111 GLU A CA 1
ATOM 824 C C . GLU A 1 111 ? 26.641 0.089 -25.864 1.00 96.56 111 GLU A C 1
ATOM 826 O O . GLU A 1 111 ? 26.290 -0.225 -27.007 1.00 96.56 111 GLU A O 1
ATOM 831 N N . ILE A 1 112 ? 26.312 -0.627 -24.782 1.00 97.31 112 ILE A N 1
ATOM 832 C CA . ILE A 1 112 ? 25.613 -1.920 -24.820 1.00 97.31 112 ILE A CA 1
ATOM 833 C C . ILE A 1 112 ? 24.343 -1.975 -23.973 1.00 97.31 112 ILE A C 1
ATOM 835 O O . ILE A 1 112 ? 23.619 -2.958 -24.066 1.00 97.31 112 ILE A O 1
ATOM 839 N N . THR A 1 113 ? 24.066 -0.956 -23.165 1.00 97.12 113 THR A N 1
ATOM 840 C CA . THR A 1 113 ? 22.911 -0.925 -22.262 1.00 97.12 113 THR A CA 1
ATOM 841 C C . THR A 1 113 ? 22.297 0.464 -22.270 1.00 97.12 113 THR A C 1
ATOM 843 O O . THR A 1 113 ? 23.027 1.452 -22.180 1.00 97.12 113 THR A O 1
ATOM 846 N N . LEU A 1 114 ? 20.971 0.526 -22.337 1.00 97.31 114 LEU A N 1
ATOM 847 C CA . LEU A 1 114 ? 20.176 1.741 -22.206 1.00 97.31 114 LEU A CA 1
ATOM 848 C C . LEU A 1 114 ? 19.077 1.481 -21.175 1.00 97.31 114 LEU A C 1
ATOM 850 O O . LEU A 1 114 ? 18.297 0.548 -21.334 1.00 97.31 114 LEU A O 1
ATOM 854 N N . VAL A 1 115 ? 19.019 2.301 -20.131 1.00 97.31 115 VAL A N 1
ATOM 855 C CA . VAL A 1 115 ? 17.976 2.251 -19.103 1.00 97.31 115 VAL A CA 1
ATOM 856 C C . VAL A 1 115 ? 17.167 3.532 -19.198 1.00 97.31 115 VAL A C 1
ATOM 858 O O . VAL A 1 115 ? 17.732 4.629 -19.118 1.00 97.31 115 VAL A O 1
ATOM 861 N N . LEU A 1 116 ? 15.857 3.396 -19.373 1.00 97.06 116 LEU A N 1
ATOM 862 C CA . LEU A 1 116 ? 14.933 4.520 -19.414 1.00 97.06 116 LEU A CA 1
ATOM 863 C C . LEU A 1 116 ? 14.023 4.524 -18.188 1.00 97.06 116 LEU A C 1
ATOM 865 O O . LEU A 1 116 ? 13.604 3.473 -17.707 1.00 97.06 116 LEU A O 1
ATOM 869 N N . LEU A 1 117 ? 13.693 5.733 -17.746 1.00 97.44 117 LEU A N 1
ATOM 870 C CA . LEU A 1 117 ? 12.698 6.032 -16.727 1.00 97.44 117 LEU A CA 1
ATOM 871 C C . LEU A 1 117 ? 11.507 6.718 -17.392 1.00 97.44 117 LEU A C 1
ATOM 873 O O . LEU A 1 117 ? 11.659 7.796 -17.965 1.00 97.44 117 LEU A O 1
ATOM 877 N N . GLY A 1 118 ? 10.342 6.095 -17.339 1.00 96.00 118 GLY A N 1
ATOM 878 C CA . GLY A 1 118 ? 9.073 6.653 -17.782 1.00 96.00 118 GLY A CA 1
ATOM 879 C C . GLY A 1 118 ? 8.366 7.346 -16.627 1.00 96.00 118 GLY A C 1
ATOM 880 O O . GLY A 1 118 ? 8.384 6.848 -15.501 1.00 96.00 118 GLY A O 1
ATOM 881 N N . VAL A 1 119 ? 7.752 8.493 -16.906 1.00 95.75 119 VAL A N 1
ATOM 882 C CA . VAL A 1 119 ? 7.041 9.302 -15.909 1.00 95.75 119 VAL A CA 1
ATOM 883 C C . VAL A 1 119 ? 5.678 9.691 -16.452 1.00 95.75 119 VAL A C 1
ATOM 885 O O . VAL A 1 119 ? 5.594 10.318 -17.506 1.00 95.75 119 VAL A O 1
ATOM 888 N N . ASP A 1 120 ? 4.627 9.355 -15.721 1.00 94.50 120 ASP A N 1
ATOM 889 C CA . ASP A 1 120 ? 3.303 9.937 -15.894 1.00 94.50 120 ASP A CA 1
ATOM 890 C C . ASP A 1 120 ? 3.167 11.084 -14.887 1.00 94.50 120 ASP A C 1
ATOM 892 O O . ASP A 1 120 ? 2.978 10.858 -13.691 1.00 94.50 120 ASP A O 1
ATOM 896 N N . GLU A 1 121 ? 3.334 12.325 -15.347 1.00 88.19 121 GLU A N 1
ATOM 897 C CA . GLU A 1 121 ? 3.248 13.506 -14.476 1.00 88.19 121 GLU A CA 1
ATOM 898 C C . GLU A 1 121 ? 1.812 13.774 -13.988 1.00 88.19 121 GLU A C 1
ATOM 900 O O . GLU A 1 121 ? 1.635 14.461 -12.981 1.00 88.19 121 GLU A O 1
ATOM 905 N N . GLU A 1 122 ? 0.793 13.250 -14.679 1.00 90.12 122 GLU A N 1
ATOM 906 C CA . GLU A 1 122 ? -0.614 13.442 -14.318 1.00 90.12 122 GLU A CA 1
ATOM 907 C C . GLU A 1 122 ? -1.051 12.425 -13.260 1.00 90.12 122 GLU A C 1
ATOM 909 O O . GLU A 1 122 ? -1.638 12.805 -12.245 1.00 90.12 122 GLU A O 1
ATOM 914 N N . GLU A 1 123 ? -0.718 11.148 -13.461 1.00 89.75 123 GLU A N 1
ATOM 915 C CA . GLU A 1 123 ? -1.075 10.067 -12.532 1.00 89.75 123 GLU A CA 1
ATOM 916 C C . GLU A 1 123 ? -0.022 9.827 -11.436 1.00 89.75 123 GLU A C 1
ATOM 918 O O . GLU A 1 123 ? -0.275 9.077 -10.491 1.00 89.75 123 GLU A O 1
ATOM 923 N N . GLY A 1 124 ? 1.165 10.436 -11.539 1.00 88.69 124 GLY A N 1
ATOM 924 C CA . GLY A 1 124 ? 2.278 10.200 -10.614 1.00 88.69 124 GLY A CA 1
ATOM 925 C C . GLY A 1 124 ? 2.821 8.770 -10.689 1.00 88.69 124 GLY A C 1
ATOM 926 O O . GLY A 1 124 ? 3.278 8.222 -9.683 1.00 88.69 124 GLY A O 1
ATOM 927 N N . ARG A 1 125 ? 2.725 8.137 -11.863 1.00 92.50 125 ARG A N 1
ATOM 928 C CA . ARG A 1 125 ? 3.201 6.770 -12.102 1.00 92.50 125 ARG A CA 1
ATOM 929 C C . ARG A 1 125 ? 4.590 6.788 -12.712 1.00 92.50 125 ARG A C 1
ATOM 931 O O . ARG A 1 125 ? 4.945 7.691 -13.467 1.00 92.50 125 ARG A O 1
ATOM 938 N N . TYR A 1 126 ? 5.352 5.743 -12.425 1.00 95.12 126 TYR A N 1
ATOM 939 C CA . TYR A 1 126 ? 6.666 5.542 -13.014 1.00 95.12 126 TYR A CA 1
ATOM 940 C C . TYR A 1 126 ? 6.700 4.201 -13.733 1.00 95.12 126 TYR A C 1
ATOM 942 O O . TYR A 1 126 ? 6.000 3.259 -13.363 1.00 95.12 126 TYR A O 1
ATOM 950 N N . GLY A 1 127 ? 7.536 4.114 -14.754 1.00 95.00 127 GLY A N 1
ATOM 951 C CA . GLY A 1 127 ? 7.874 2.869 -15.428 1.00 95.00 127 GLY A CA 1
ATOM 952 C C . GLY A 1 127 ? 9.368 2.823 -15.681 1.00 95.00 127 GLY A C 1
ATOM 953 O O . GLY A 1 127 ? 10.014 3.865 -15.766 1.00 95.00 127 GLY A O 1
ATOM 954 N N . ASP A 1 128 ? 9.932 1.637 -15.817 1.00 96.12 128 ASP A N 1
ATOM 955 C CA . ASP A 1 128 ? 11.298 1.488 -16.298 1.00 96.12 128 ASP A CA 1
ATOM 956 C C . ASP A 1 128 ? 11.354 0.511 -17.466 1.00 96.12 128 ASP A C 1
ATOM 958 O O . ASP A 1 128 ? 10.510 -0.375 -17.618 1.00 96.12 128 ASP A O 1
ATOM 962 N N . VAL A 1 129 ? 12.343 0.712 -18.330 1.00 95.81 129 VAL A N 1
ATOM 963 C CA . VAL A 1 129 ? 12.678 -0.234 -19.391 1.00 95.81 129 VAL A CA 1
ATOM 964 C C . VAL A 1 129 ? 14.188 -0.294 -19.548 1.00 95.81 129 VAL A C 1
ATOM 966 O O . VAL A 1 129 ? 14.888 0.721 -19.534 1.00 95.81 129 VAL A O 1
ATOM 969 N N . THR A 1 130 ? 14.695 -1.508 -19.700 1.00 96.19 130 THR A N 1
ATOM 970 C CA . THR A 1 130 ? 16.102 -1.793 -19.947 1.00 96.19 130 THR A CA 1
ATOM 971 C C . THR A 1 130 ? 16.243 -2.417 -21.323 1.00 96.19 130 THR A C 1
ATOM 973 O O . THR A 1 130 ? 15.552 -3.379 -21.659 1.00 96.19 130 THR A O 1
ATOM 976 N N . PHE A 1 131 ? 17.168 -1.880 -22.107 1.00 95.94 131 PHE A N 1
ATOM 977 C CA . PHE A 1 131 ? 17.588 -2.426 -23.384 1.00 95.94 131 PHE A CA 1
ATOM 978 C C . PHE A 1 131 ? 19.044 -2.867 -23.305 1.00 95.94 131 PHE A C 1
ATOM 980 O O . PHE A 1 131 ? 19.888 -2.171 -22.737 1.00 95.94 131 PHE A O 1
ATOM 987 N N . GLU A 1 132 ? 19.353 -3.983 -23.955 1.00 96.69 132 GLU A N 1
ATOM 988 C CA . GLU A 1 132 ? 20.713 -4.449 -24.190 1.00 96.69 132 GLU A CA 1
ATOM 989 C C . GLU A 1 132 ? 20.984 -4.604 -25.681 1.00 96.69 132 GLU A C 1
ATOM 991 O O . GLU A 1 132 ? 20.116 -4.980 -26.471 1.00 96.69 132 GLU A O 1
ATOM 996 N N . LYS A 1 133 ? 22.221 -4.325 -26.080 1.00 96.81 133 LYS A N 1
ATOM 997 C CA . LYS A 1 133 ? 22.659 -4.467 -27.461 1.00 96.81 133 LYS A CA 1
ATOM 998 C C . LYS A 1 133 ? 23.234 -5.861 -27.696 1.00 96.81 133 LYS A C 1
ATOM 1000 O O . LYS A 1 133 ? 24.341 -6.165 -27.256 1.00 96.81 133 LYS A O 1
ATOM 1005 N N . VAL A 1 134 ? 22.513 -6.685 -28.449 1.00 96.38 134 VAL A N 1
ATOM 1006 C CA . VAL A 1 134 ? 22.886 -8.061 -28.801 1.00 96.38 134 VAL A CA 1
ATOM 1007 C C . VAL A 1 134 ? 23.101 -8.145 -30.311 1.00 96.38 134 VAL A C 1
ATOM 1009 O O . VAL A 1 134 ? 22.227 -7.787 -31.092 1.00 96.38 134 VAL A O 1
ATOM 1012 N N . ASP A 1 135 ? 24.292 -8.575 -30.740 1.00 95.62 135 ASP A N 1
ATOM 1013 C CA . ASP A 1 135 ? 24.683 -8.674 -32.160 1.00 95.62 135 ASP A CA 1
ATOM 1014 C C . ASP A 1 135 ? 24.532 -7.367 -32.968 1.00 95.62 135 ASP A C 1
ATOM 1016 O O . ASP A 1 135 ? 24.374 -7.369 -34.187 1.00 95.62 135 ASP A O 1
ATOM 1020 N N . GLY A 1 136 ? 24.638 -6.222 -32.287 1.00 94.81 136 GLY A N 1
ATOM 1021 C CA . GLY A 1 136 ? 24.512 -4.893 -32.891 1.00 94.81 136 GLY A CA 1
ATOM 1022 C C . GLY A 1 136 ? 23.084 -4.344 -32.928 1.00 94.81 136 GLY A C 1
ATOM 1023 O O . GLY A 1 136 ? 22.916 -3.170 -33.262 1.00 94.81 136 GLY A O 1
ATOM 1024 N N . GLU A 1 137 ? 22.096 -5.140 -32.527 1.00 94.06 137 GLU A N 1
ATOM 1025 C CA . GLU A 1 137 ? 20.685 -4.770 -32.424 1.00 94.06 137 GLU A CA 1
ATOM 1026 C C . GLU A 1 137 ? 20.310 -4.526 -30.964 1.00 94.06 137 GLU A C 1
ATOM 1028 O O . GLU A 1 137 ? 20.795 -5.209 -30.066 1.00 94.06 137 GLU A O 1
ATOM 1033 N N . TRP A 1 138 ? 19.454 -3.543 -30.713 1.00 94.88 138 TRP A N 1
ATOM 1034 C CA . TRP A 1 138 ? 18.903 -3.326 -29.381 1.00 94.88 138 TRP A CA 1
ATOM 1035 C C . TRP A 1 138 ? 17.738 -4.274 -29.144 1.00 94.88 138 TRP A C 1
ATOM 1037 O O . TRP A 1 138 ? 16.865 -4.408 -29.999 1.00 94.88 138 TRP A O 1
ATOM 1047 N N . ARG A 1 139 ? 17.724 -4.906 -27.976 1.00 94.00 139 ARG A N 1
ATOM 1048 C CA . ARG A 1 139 ? 16.624 -5.740 -27.504 1.00 94.00 139 ARG A CA 1
ATOM 1049 C C . ARG A 1 139 ? 16.234 -5.305 -26.116 1.00 94.00 139 ARG A C 1
ATOM 1051 O O . ARG A 1 139 ? 17.096 -5.014 -25.292 1.00 94.00 139 ARG A O 1
ATOM 1058 N N . ALA A 1 140 ? 14.939 -5.255 -25.870 1.00 93.06 140 ALA A N 1
ATOM 1059 C CA . ALA A 1 140 ? 14.436 -4.962 -24.550 1.00 93.06 140 ALA A CA 1
ATOM 1060 C C . ALA A 1 140 ? 14.635 -6.209 -23.665 1.00 93.06 140 ALA A C 1
ATOM 1062 O O . ALA A 1 140 ? 14.325 -7.323 -24.078 1.00 93.06 140 ALA A O 1
ATOM 1063 N N . THR A 1 141 ? 15.224 -6.048 -22.483 1.00 93.81 141 THR A N 1
ATOM 1064 C CA . THR A 1 141 ? 15.588 -7.161 -21.583 1.00 93.81 141 THR A CA 1
ATOM 1065 C C . THR A 1 141 ? 14.868 -7.114 -20.242 1.00 93.81 141 THR A C 1
ATOM 1067 O O . THR A 1 141 ? 14.788 -8.129 -19.553 1.00 93.81 141 THR A O 1
ATOM 1070 N N . GLY A 1 142 ? 14.292 -5.967 -19.890 1.00 91.38 142 GLY A N 1
ATOM 1071 C CA . GLY A 1 142 ? 13.409 -5.818 -18.742 1.00 91.38 142 GLY A CA 1
ATOM 1072 C C . GLY A 1 142 ? 12.515 -4.600 -18.903 1.00 91.38 142 GLY A C 1
ATOM 1073 O O . GLY A 1 142 ? 12.890 -3.639 -19.570 1.00 91.38 142 GLY A O 1
ATOM 1074 N N . TRP A 1 143 ? 11.333 -4.655 -18.309 1.00 93.12 143 TRP A N 1
ATOM 1075 C CA . TRP A 1 143 ? 10.416 -3.528 -18.198 1.00 93.12 143 TRP A CA 1
ATOM 1076 C C . TRP A 1 143 ? 9.436 -3.784 -17.059 1.00 93.12 143 TRP A C 1
ATOM 1078 O O . TRP A 1 143 ? 9.228 -4.934 -16.655 1.00 93.12 143 TRP A O 1
ATOM 1088 N N . GLY A 1 144 ? 8.801 -2.724 -16.584 1.00 90.69 144 GLY A N 1
ATOM 1089 C CA . GLY A 1 144 ? 7.686 -2.839 -15.664 1.00 90.69 144 GLY A CA 1
ATOM 1090 C C . GLY A 1 144 ? 7.204 -1.491 -15.170 1.00 90.69 144 GLY A C 1
ATOM 1091 O O . GLY A 1 144 ? 7.835 -0.454 -15.389 1.00 90.69 144 GLY A O 1
ATOM 1092 N N . ASP A 1 145 ? 6.072 -1.523 -14.472 1.00 92.19 145 ASP A N 1
ATOM 1093 C CA . ASP A 1 145 ? 5.720 -0.421 -13.592 1.00 92.19 145 ASP A CA 1
ATOM 1094 C C . ASP A 1 145 ? 6.807 -0.287 -12.530 1.00 92.19 145 ASP A C 1
ATOM 1096 O O . ASP A 1 145 ? 7.246 -1.264 -11.915 1.00 92.19 145 ASP A O 1
ATOM 1100 N N . CYS A 1 146 ? 7.198 0.950 -12.287 1.00 92.38 146 CYS A N 1
ATOM 1101 C CA . CYS A 1 146 ? 8.164 1.282 -11.280 1.00 92.38 146 CYS A CA 1
ATOM 1102 C C . CYS A 1 146 ? 7.487 2.010 -10.118 1.00 92.38 146 CYS A C 1
ATOM 1104 O O . CYS A 1 146 ? 6.648 2.895 -10.291 1.00 92.38 146 CYS A O 1
ATOM 1106 N N . ARG A 1 147 ? 7.887 1.655 -8.899 1.00 91.75 147 ARG A N 1
ATOM 1107 C CA . ARG A 1 147 ? 7.589 2.428 -7.696 1.00 91.75 147 ARG A CA 1
ATOM 1108 C C . ARG A 1 147 ? 8.907 2.937 -7.145 1.00 91.75 147 ARG A C 1
ATOM 1110 O O . ARG A 1 147 ? 9.836 2.150 -6.990 1.00 91.75 147 ARG A O 1
ATOM 1117 N N . ILE A 1 148 ? 8.981 4.236 -6.873 1.00 94.31 148 ILE A N 1
ATOM 1118 C CA . ILE A 1 148 ? 10.141 4.801 -6.194 1.00 94.31 148 ILE A CA 1
ATOM 1119 C C . ILE A 1 148 ? 10.074 4.368 -4.727 1.00 94.31 148 ILE A C 1
ATOM 1121 O O . ILE A 1 148 ? 9.122 4.684 -4.007 1.00 94.31 148 ILE A O 1
ATOM 1125 N N . GLU A 1 149 ? 11.079 3.618 -4.297 1.00 95.06 149 GLU A N 1
ATOM 1126 C CA . GLU A 1 149 ? 11.187 3.082 -2.944 1.00 95.06 149 GLU A CA 1
ATOM 1127 C C . GLU A 1 149 ? 12.443 3.630 -2.262 1.00 95.06 149 GLU A C 1
ATOM 1129 O O . GLU A 1 149 ? 13.489 3.738 -2.909 1.00 95.06 149 GLU A O 1
ATOM 1134 N N . PRO A 1 150 ? 12.383 3.982 -0.967 1.00 96.88 150 PRO A N 1
ATOM 1135 C CA . PRO A 1 150 ? 13.581 4.346 -0.228 1.00 96.88 150 PRO A CA 1
ATOM 1136 C C . PRO A 1 150 ? 14.504 3.130 -0.076 1.00 96.88 150 PRO A C 1
ATOM 1138 O O . PRO A 1 150 ? 14.063 2.001 0.131 1.00 96.88 150 PRO A O 1
ATOM 1141 N N . VAL A 1 151 ? 15.807 3.372 -0.141 1.00 96.69 151 VAL A N 1
ATOM 1142 C CA . VAL A 1 151 ? 16.864 2.378 0.019 1.00 96.69 151 VAL A CA 1
ATOM 1143 C C . VAL A 1 151 ? 17.820 2.855 1.100 1.00 96.69 151 VAL A C 1
ATOM 1145 O O . VAL A 1 151 ? 18.356 3.965 1.043 1.00 96.69 151 VAL A O 1
ATOM 1148 N N . VAL A 1 152 ? 18.038 1.988 2.086 1.00 96.69 152 VAL A N 1
ATOM 1149 C CA . VAL A 1 152 ? 18.987 2.201 3.177 1.00 96.69 152 VAL A CA 1
ATOM 1150 C C . VAL A 1 152 ? 19.911 0.997 3.255 1.00 96.69 152 VAL A C 1
ATOM 1152 O O . VAL A 1 152 ? 19.457 -0.138 3.395 1.00 96.69 152 VAL A O 1
ATOM 1155 N N . ASP A 1 153 ? 21.216 1.241 3.183 1.00 95.56 153 ASP A N 1
ATOM 1156 C CA . ASP A 1 153 ? 22.216 0.177 3.175 1.00 95.56 153 ASP A CA 1
ATOM 1157 C C . ASP A 1 153 ? 22.081 -0.747 4.394 1.00 95.56 153 ASP A C 1
ATOM 1159 O O . ASP A 1 153 ? 22.154 -0.321 5.549 1.00 95.56 153 ASP A O 1
ATOM 1163 N N . GLY A 1 154 ? 21.905 -2.042 4.120 1.00 95.69 154 GLY A N 1
ATOM 1164 C CA . GLY A 1 154 ? 21.776 -3.084 5.140 1.00 95.69 154 GLY A CA 1
ATOM 1165 C C . GLY A 1 154 ? 20.376 -3.245 5.742 1.00 95.69 154 GLY A C 1
ATOM 1166 O O . GLY A 1 154 ? 20.214 -4.103 6.606 1.00 95.69 154 GLY A O 1
ATOM 1167 N N . TYR A 1 155 ? 19.372 -2.490 5.285 1.00 97.38 155 TYR A N 1
ATOM 1168 C CA . TYR A 1 155 ? 17.996 -2.589 5.776 1.00 97.38 155 TYR A CA 1
ATOM 1169 C C . TYR A 1 155 ? 16.986 -2.723 4.631 1.00 97.38 155 TYR A C 1
ATOM 1171 O O . TYR A 1 155 ? 17.116 -2.108 3.577 1.00 97.38 155 TYR A O 1
ATOM 1179 N N . GLY A 1 156 ? 15.951 -3.526 4.864 1.00 96.56 156 GLY A N 1
ATOM 1180 C CA . GLY A 1 156 ? 14.693 -3.467 4.130 1.00 96.56 156 GLY A CA 1
ATOM 1181 C C . GLY A 1 156 ? 13.757 -2.421 4.732 1.00 96.56 156 GLY A C 1
ATOM 1182 O O . GLY A 1 156 ? 13.954 -1.955 5.858 1.00 96.56 156 GLY A O 1
ATOM 1183 N N . VAL A 1 157 ? 12.720 -2.067 3.982 1.00 97.50 157 VAL A N 1
ATOM 1184 C CA . VAL A 1 157 ? 11.730 -1.059 4.382 1.00 97.50 157 VAL A CA 1
ATOM 1185 C C . VAL A 1 157 ? 10.438 -1.748 4.801 1.00 97.50 157 VAL A C 1
ATOM 1187 O O . VAL A 1 157 ? 10.016 -2.731 4.188 1.00 97.50 157 VAL A O 1
ATOM 1190 N N . ALA A 1 158 ? 9.788 -1.222 5.835 1.00 97.94 158 ALA A N 1
ATOM 1191 C CA . ALA A 1 158 ? 8.447 -1.621 6.235 1.00 97.94 158 ALA A CA 1
ATOM 1192 C C . ALA A 1 158 ? 7.472 -0.450 6.074 1.00 97.94 158 ALA A C 1
ATOM 1194 O O . ALA A 1 158 ? 7.771 0.669 6.491 1.00 97.94 158 ALA A O 1
ATOM 1195 N N . SER A 1 159 ? 6.307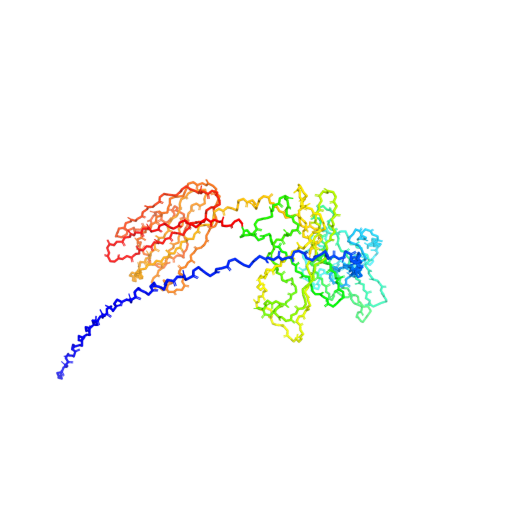 -0.723 5.489 1.00 97.94 159 SER A N 1
ATOM 1196 C CA . SER A 1 159 ? 5.142 0.161 5.597 1.00 97.94 159 SER A CA 1
ATOM 1197 C C . SER A 1 159 ? 4.455 -0.074 6.935 1.00 97.94 159 SER A C 1
ATOM 1199 O O . SER A 1 159 ? 4.673 -1.112 7.564 1.00 97.94 159 SER A O 1
ATOM 1201 N N . PHE A 1 160 ? 3.603 0.838 7.385 1.00 98.06 160 PHE A N 1
ATOM 1202 C CA . PHE A 1 160 ? 2.872 0.627 8.635 1.00 98.06 160 PHE A CA 1
ATOM 1203 C C . PHE A 1 160 ? 1.439 1.120 8.581 1.00 98.06 160 PHE A C 1
ATOM 1205 O O . PHE A 1 160 ? 1.110 2.003 7.805 1.00 98.06 160 PHE A O 1
ATOM 1212 N N . GLU A 1 161 ? 0.605 0.586 9.465 1.00 96.81 161 GLU A N 1
ATOM 1213 C CA . GLU A 1 161 ? -0.675 1.187 9.836 1.00 96.81 161 GLU A CA 1
ATOM 1214 C C . GLU A 1 161 ? -0.632 1.653 11.292 1.00 96.81 161 GLU A C 1
ATOM 1216 O O . GLU A 1 161 ? 0.163 1.152 12.092 1.00 96.81 161 GLU A O 1
ATOM 1221 N N . LEU A 1 162 ? -1.456 2.639 11.648 1.00 96.88 162 LEU A N 1
ATOM 1222 C CA . LEU A 1 162 ? -1.593 3.065 13.044 1.00 96.88 162 LEU A CA 1
ATOM 1223 C C . LEU A 1 162 ? -2.230 1.932 13.853 1.00 96.88 162 LEU A C 1
ATOM 1225 O O . LEU A 1 162 ? -3.170 1.305 13.379 1.00 96.88 162 LEU A O 1
ATOM 1229 N N . ASP A 1 163 ? -1.717 1.653 15.053 1.00 95.12 163 ASP A N 1
ATOM 1230 C CA . ASP A 1 163 ? -2.263 0.588 15.897 1.00 95.12 163 ASP A CA 1
ATOM 1231 C C . ASP A 1 163 ? -3.569 1.057 16.565 1.00 95.12 163 ASP A C 1
ATOM 1233 O O . ASP A 1 163 ? -3.529 1.893 17.476 1.00 95.12 163 ASP A O 1
ATOM 1237 N N . PRO A 1 164 ? -4.735 0.512 16.186 1.00 90.00 164 PRO A N 1
ATOM 1238 C CA . PRO A 1 164 ? -6.004 0.950 16.755 1.00 90.00 164 PRO A CA 1
ATOM 1239 C C . PRO A 1 164 ? -6.218 0.554 18.205 1.00 90.00 164 PRO A C 1
ATOM 1241 O O . PRO A 1 164 ? -7.025 1.175 18.901 1.00 90.00 164 PRO A O 1
ATOM 1244 N N . ALA A 1 165 ? -5.495 -0.458 18.692 1.00 90.19 165 ALA A N 1
ATOM 1245 C CA . ALA A 1 165 ? -5.522 -0.812 20.102 1.00 90.19 165 ALA A CA 1
ATOM 1246 C C . ALA A 1 165 ? -4.792 0.236 20.961 1.00 90.19 165 ALA A C 1
ATOM 1248 O O . ALA A 1 165 ? -5.019 0.306 22.170 1.00 90.19 165 ALA A O 1
ATOM 1249 N N . ASN A 1 166 ? -3.929 1.054 20.348 1.00 93.88 166 ASN A N 1
ATOM 1250 C CA . ASN A 1 166 ? -3.110 2.070 21.002 1.00 93.88 166 ASN A CA 1
ATOM 1251 C C . ASN A 1 166 ? -3.186 3.399 20.225 1.00 93.88 166 ASN A C 1
ATOM 1253 O O . ASN A 1 166 ? -2.185 3.850 19.661 1.00 93.88 166 ASN A O 1
ATOM 1257 N N . PRO A 1 167 ? -4.368 4.041 20.213 1.00 93.81 167 PRO A N 1
ATOM 1258 C CA . PRO A 1 167 ? -4.623 5.226 19.407 1.00 93.81 167 PRO A CA 1
ATOM 1259 C C . PRO A 1 167 ? -3.648 6.370 19.745 1.00 93.81 167 PRO A C 1
ATOM 1261 O O . PRO A 1 167 ? -3.445 6.659 20.933 1.00 93.81 167 PRO A O 1
ATOM 1264 N N . PRO A 1 168 ? -3.056 7.062 18.750 1.00 95.75 168 PRO A N 1
ATOM 1265 C CA . PRO A 1 168 ? -2.204 8.212 19.015 1.00 95.75 168 PRO A CA 1
ATOM 1266 C C . PRO A 1 168 ? -3.001 9.334 19.695 1.00 95.75 168 PRO A C 1
ATOM 1268 O O . PRO A 1 168 ? -4.075 9.734 19.248 1.00 95.75 168 PRO A O 1
ATOM 1271 N N . ALA A 1 169 ? -2.453 9.856 20.792 1.00 96.06 169 ALA A N 1
ATOM 1272 C CA . ALA A 1 169 ? -2.983 11.023 21.490 1.00 96.06 169 ALA A CA 1
ATOM 1273 C C . ALA A 1 169 ? -2.123 12.255 21.190 1.00 96.06 169 ALA A C 1
ATOM 1275 O O . ALA A 1 169 ? -0.897 12.153 21.145 1.00 96.06 169 ALA A O 1
ATOM 1276 N N . GLU A 1 170 ? -2.736 13.436 21.102 1.00 97.00 170 GLU A N 1
ATOM 1277 C CA . GLU A 1 170 ? -2.036 14.711 20.860 1.00 97.00 170 GLU A CA 1
ATOM 1278 C C . GLU A 1 170 ? -0.919 14.977 21.888 1.00 97.00 170 GLU A C 1
ATOM 1280 O O . GLU A 1 170 ? 0.133 15.532 21.582 1.00 97.00 170 GLU A O 1
ATOM 1285 N N . THR A 1 171 ? -1.092 14.545 23.138 1.00 97.69 171 THR A N 1
ATOM 1286 C CA . THR A 1 171 ? -0.065 14.715 24.179 1.00 97.69 171 THR A CA 1
ATOM 1287 C C . THR A 1 171 ? 1.023 13.639 24.150 1.00 97.69 171 THR A C 1
ATOM 1289 O O . THR A 1 171 ? 1.970 13.717 24.936 1.00 97.69 171 THR A O 1
ATOM 1292 N N . SER A 1 172 ? 0.878 12.611 23.310 1.00 97.19 172 SER A N 1
ATOM 1293 C CA . SER A 1 172 ? 1.798 11.478 23.257 1.00 97.19 172 SER A CA 1
ATOM 1294 C C . SER A 1 172 ? 3.135 11.874 22.642 1.00 97.19 172 SER A C 1
ATOM 1296 O O . SER A 1 172 ? 3.200 12.690 21.727 1.00 97.19 172 SER A O 1
ATOM 1298 N N . ARG A 1 173 ? 4.211 11.262 23.136 1.00 98.12 173 ARG A N 1
ATOM 1299 C CA . ARG A 1 173 ? 5.548 11.289 22.517 1.00 98.12 173 ARG A CA 1
ATOM 1300 C C . ARG A 1 173 ? 5.934 9.925 21.950 1.00 98.12 173 ARG A C 1
ATOM 1302 O O . ARG A 1 173 ? 7.106 9.644 21.731 1.00 98.12 173 ARG A O 1
ATOM 1309 N N . GLU A 1 174 ? 4.947 9.059 21.790 1.00 98.25 174 GLU A N 1
ATOM 1310 C CA . GLU A 1 174 ? 5.096 7.715 21.262 1.00 98.25 174 GLU A CA 1
ATOM 1311 C C . GLU A 1 174 ? 3.895 7.404 20.367 1.00 98.25 174 GLU A C 1
ATOM 1313 O O . GLU A 1 174 ? 2.751 7.686 20.734 1.00 98.25 174 GLU A O 1
ATOM 1318 N N . ILE A 1 175 ? 4.158 6.836 19.197 1.00 98.19 175 ILE A N 1
ATOM 1319 C CA . ILE A 1 175 ? 3.135 6.357 18.269 1.00 98.19 175 ILE A CA 1
ATOM 1320 C C . ILE A 1 175 ? 3.282 4.839 18.186 1.00 98.19 175 ILE A C 1
ATOM 1322 O O . ILE A 1 175 ? 4.373 4.333 17.912 1.00 98.19 175 ILE A O 1
ATOM 1326 N N . ALA A 1 176 ? 2.197 4.114 18.448 1.00 98.12 176 ALA A N 1
ATOM 1327 C CA . ALA A 1 176 ? 2.136 2.675 18.241 1.00 98.12 176 ALA A CA 1
ATOM 1328 C C . ALA A 1 176 ? 1.660 2.390 16.814 1.00 98.12 176 ALA A C 1
ATOM 1330 O O . ALA A 1 176 ? 0.667 2.960 16.359 1.00 98.12 176 ALA A O 1
ATOM 1331 N N . VAL A 1 177 ? 2.388 1.529 16.107 1.00 98.12 177 VAL A N 1
ATOM 1332 C CA . VAL A 1 177 ? 2.092 1.170 14.717 1.00 98.12 177 VAL A CA 1
ATOM 1333 C C . VAL A 1 177 ? 2.233 -0.333 14.498 1.00 98.12 177 VAL A C 1
ATOM 1335 O O . VAL A 1 177 ? 3.018 -0.999 15.179 1.00 98.12 177 VAL A O 1
ATOM 1338 N N . MET A 1 178 ? 1.499 -0.851 13.518 1.00 97.94 178 MET A N 1
ATOM 1339 C CA . MET A 1 178 ? 1.617 -2.212 13.004 1.00 97.94 178 MET A CA 1
ATOM 1340 C C . MET A 1 178 ? 2.395 -2.168 11.690 1.00 97.94 178 MET A C 1
ATOM 1342 O O . MET A 1 178 ? 1.849 -1.833 10.640 1.00 97.94 178 MET A O 1
ATOM 1346 N N . ALA A 1 179 ? 3.691 -2.464 11.759 1.00 98.25 179 ALA A N 1
ATOM 1347 C CA . ALA A 1 179 ? 4.587 -2.446 10.611 1.00 98.25 179 ALA A CA 1
ATOM 1348 C C . ALA A 1 179 ? 4.522 -3.770 9.839 1.00 98.25 179 ALA A C 1
ATOM 1350 O O . ALA A 1 179 ? 4.368 -4.833 10.433 1.00 98.25 179 ALA A O 1
ATOM 1351 N N . THR A 1 180 ? 4.666 -3.712 8.520 1.00 98.12 180 THR A N 1
ATOM 1352 C CA . THR A 1 180 ? 4.740 -4.866 7.620 1.00 98.12 180 THR A CA 1
ATOM 1353 C C . THR A 1 180 ? 5.918 -4.670 6.679 1.00 98.12 180 THR A C 1
ATOM 1355 O O . THR A 1 180 ? 6.003 -3.656 5.987 1.00 98.12 180 THR A O 1
ATOM 1358 N N . GLU A 1 181 ? 6.845 -5.628 6.654 1.00 97.50 181 GLU A N 1
ATOM 1359 C CA . GLU A 1 181 ? 7.977 -5.586 5.726 1.00 97.50 181 GLU A CA 1
ATOM 1360 C C . GLU A 1 181 ? 7.483 -5.578 4.277 1.00 97.50 181 GLU A C 1
ATOM 1362 O O . GLU A 1 181 ? 6.615 -6.368 3.899 1.00 97.50 181 GLU A O 1
ATOM 1367 N N . ARG A 1 182 ? 8.044 -4.686 3.458 1.00 94.94 182 ARG A N 1
ATOM 1368 C CA . ARG A 1 182 ? 7.805 -4.670 2.009 1.00 94.94 182 ARG A CA 1
ATOM 1369 C C . ARG A 1 182 ? 8.661 -5.715 1.312 1.00 94.94 182 ARG A C 1
ATOM 1371 O O . ARG A 1 182 ? 8.209 -6.393 0.394 1.00 94.94 182 ARG A O 1
ATOM 1378 N N . ASN A 1 183 ? 9.895 -5.873 1.783 1.00 93.00 183 ASN A N 1
ATOM 1379 C CA . ASN A 1 183 ? 10.758 -6.964 1.366 1.00 93.00 183 ASN A CA 1
ATOM 1380 C C . ASN A 1 183 ? 10.223 -8.296 1.895 1.00 93.00 183 ASN A C 1
ATOM 1382 O O . ASN A 1 183 ? 9.494 -8.372 2.880 1.00 93.00 183 ASN A O 1
ATOM 1386 N N . CYS A 1 184 ? 10.599 -9.368 1.217 1.00 93.25 184 CYS A N 1
ATOM 1387 C CA . CYS A 1 184 ? 10.206 -10.710 1.594 1.00 93.25 184 CYS A CA 1
ATOM 1388 C C . CYS A 1 184 ? 10.707 -11.104 2.994 1.00 93.25 184 CYS A C 1
ATOM 1390 O O . CYS A 1 184 ? 11.913 -11.131 3.241 1.00 93.25 184 CYS A O 1
ATOM 1392 N N . ALA A 1 185 ? 9.776 -11.490 3.868 1.00 92.31 185 ALA A N 1
ATOM 1393 C CA . ALA A 1 185 ? 10.028 -11.871 5.256 1.00 92.31 185 ALA A CA 1
ATOM 1394 C C . ALA A 1 185 ? 9.783 -13.369 5.533 1.00 92.31 185 ALA A C 1
ATOM 1396 O O . ALA A 1 185 ? 9.745 -13.801 6.680 1.00 92.31 185 ALA A O 1
ATOM 1397 N N . ASN A 1 186 ? 9.610 -14.201 4.498 1.00 91.56 186 ASN A N 1
ATOM 1398 C CA . ASN A 1 186 ? 9.412 -15.654 4.628 1.00 91.56 186 ASN A CA 1
ATOM 1399 C C . ASN A 1 186 ? 8.277 -16.093 5.582 1.00 91.56 186 ASN A C 1
ATOM 1401 O O . ASN A 1 186 ? 8.328 -17.178 6.162 1.00 91.56 186 ASN A O 1
ATOM 1405 N N . GLY A 1 187 ? 7.244 -15.269 5.748 1.00 92.31 187 GLY A N 1
ATOM 1406 C CA . GLY A 1 187 ? 6.152 -15.514 6.690 1.00 92.31 187 GLY A CA 1
ATOM 1407 C C . GLY A 1 187 ? 6.532 -15.319 8.157 1.00 92.31 187 GLY A C 1
ATOM 1408 O O . GLY A 1 187 ? 5.845 -15.838 9.034 1.00 92.31 187 GLY A O 1
ATOM 1409 N N . GLN A 1 188 ? 7.625 -14.608 8.438 1.00 93.25 188 GLN A N 1
ATOM 1410 C CA . GLN A 1 188 ? 8.163 -14.401 9.779 1.00 93.25 188 GLN A CA 1
ATOM 1411 C C . GLN A 1 188 ? 8.175 -12.917 10.136 1.00 93.25 188 GLN A C 1
ATOM 1413 O O . GLN A 1 188 ? 8.469 -12.067 9.305 1.00 93.25 188 GLN A O 1
ATOM 1418 N N . ILE A 1 189 ? 7.888 -12.613 11.399 1.00 96.56 189 ILE A N 1
ATOM 1419 C CA . ILE A 1 189 ? 8.148 -11.290 11.979 1.00 96.56 189 ILE A CA 1
ATOM 1420 C C . ILE A 1 189 ? 9.665 -11.109 12.217 1.00 96.56 189 ILE A C 1
ATOM 1422 O O . ILE A 1 189 ? 10.402 -12.102 12.211 1.00 96.56 189 ILE A O 1
ATOM 1426 N N . PRO A 1 190 ? 10.181 -9.886 12.446 1.00 96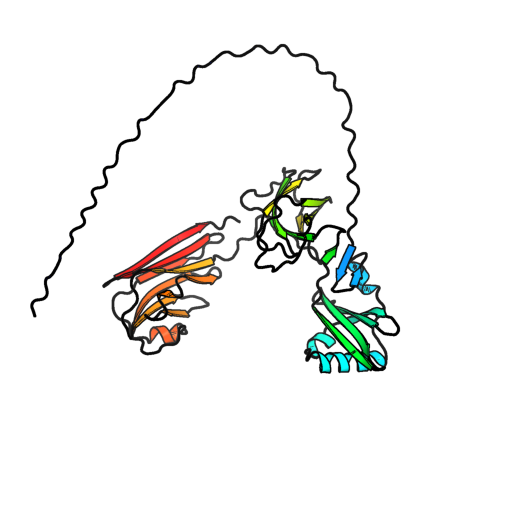.81 190 PRO A N 1
ATOM 1427 C CA . PRO A 1 190 ? 11.616 -9.640 12.633 1.00 96.81 190 PRO A CA 1
ATOM 1428 C C . PRO A 1 190 ? 12.163 -10.037 14.013 1.00 96.81 190 PRO A C 1
ATOM 1430 O O . PRO A 1 190 ? 12.915 -9.300 14.646 1.00 96.81 190 PRO A O 1
ATOM 1433 N N . GLU A 1 191 ? 11.827 -11.232 14.498 1.00 95.81 191 GLU A N 1
ATOM 1434 C CA . GLU A 1 191 ? 12.412 -11.767 15.727 1.00 95.81 191 GLU A CA 1
ATOM 1435 C C . GLU A 1 191 ? 13.926 -11.976 15.577 1.00 95.81 191 GLU A C 1
ATOM 1437 O O . GLU A 1 191 ? 14.396 -12.701 14.702 1.00 95.81 191 GLU A O 1
ATOM 1442 N N . GLY A 1 192 ? 14.702 -11.333 16.454 1.00 95.75 192 GLY A N 1
ATOM 1443 C CA . GLY A 1 192 ? 16.166 -11.409 16.441 1.00 95.75 192 GLY A CA 1
ATOM 1444 C C . GLY A 1 192 ? 16.845 -10.592 15.338 1.00 95.75 192 GLY A C 1
ATOM 1445 O O . GLY A 1 192 ? 18.070 -10.636 15.255 1.00 95.75 192 GLY A O 1
ATOM 1446 N N . ARG A 1 193 ? 16.074 -9.847 14.539 1.00 96.81 193 ARG A N 1
ATOM 1447 C CA . ARG A 1 193 ? 16.559 -8.894 13.535 1.00 96.81 193 ARG A CA 1
ATOM 1448 C C . ARG A 1 193 ? 16.430 -7.475 14.071 1.00 96.81 193 ARG A C 1
ATOM 1450 O O . ARG A 1 193 ? 15.539 -7.178 14.870 1.00 96.81 193 ARG A O 1
ATOM 1457 N N . GLU A 1 194 ? 17.336 -6.594 13.675 1.00 97.31 194 GLU A N 1
ATOM 1458 C CA . GLU A 1 194 ? 17.265 -5.201 14.100 1.00 97.31 194 GLU A CA 1
ATOM 1459 C C . GLU A 1 194 ? 16.099 -4.461 13.422 1.00 97.31 194 GLU A C 1
ATOM 1461 O O . GLU A 1 194 ? 15.926 -4.529 12.207 1.00 97.31 194 GLU A O 1
ATOM 1466 N N . VAL A 1 195 ? 15.324 -3.708 14.211 1.00 97.81 195 VAL A N 1
ATOM 1467 C CA . VAL A 1 195 ? 14.287 -2.786 13.725 1.00 97.81 195 VAL A CA 1
ATOM 1468 C C . VAL A 1 195 ? 14.672 -1.368 14.134 1.00 97.81 195 VAL A C 1
ATOM 1470 O O . VAL A 1 195 ? 14.919 -1.102 15.313 1.00 97.81 195 VAL A O 1
ATOM 1473 N N . ARG A 1 196 ? 14.724 -0.450 13.168 1.00 97.06 196 ARG A N 1
ATOM 1474 C CA . ARG A 1 196 ? 15.034 0.970 13.378 1.00 97.06 196 ARG A CA 1
ATOM 1475 C C . ARG A 1 196 ? 13.921 1.856 12.838 1.00 97.06 196 ARG A C 1
ATOM 1477 O O . ARG A 1 196 ? 13.205 1.487 11.916 1.00 97.06 196 ARG A O 1
ATOM 1484 N N . THR A 1 197 ? 13.821 3.057 13.391 1.00 97.06 197 THR A N 1
ATOM 1485 C CA . THR A 1 197 ? 12.906 4.098 12.914 1.00 97.06 197 THR A CA 1
ATOM 1486 C C . THR A 1 197 ? 13.700 5.360 12.607 1.00 97.06 197 THR A C 1
ATOM 1488 O O . THR A 1 197 ? 14.415 5.854 13.482 1.00 97.06 197 THR A O 1
ATOM 1491 N N . SER A 1 198 ? 13.561 5.895 11.398 1.00 95.88 198 SER A N 1
ATOM 1492 C CA . SER A 1 198 ? 13.946 7.272 11.087 1.00 95.88 198 SER A CA 1
ATOM 1493 C C . SER A 1 198 ? 12.718 8.155 11.264 1.00 95.88 198 SER A C 1
ATOM 1495 O O . SER A 1 198 ? 11.660 7.843 10.720 1.00 95.88 198 SER A O 1
ATOM 1497 N N . VAL A 1 199 ? 12.840 9.218 12.059 1.00 96.56 199 VAL A N 1
ATOM 1498 C CA . VAL A 1 199 ? 11.730 10.129 12.358 1.00 96.56 199 VAL A CA 1
ATOM 1499 C C . VAL A 1 199 ? 12.170 11.554 12.070 1.00 96.56 199 VAL A C 1
ATOM 1501 O O . VAL A 1 199 ? 13.112 12.056 12.688 1.00 96.56 199 VAL A O 1
ATOM 1504 N N . VAL A 1 200 ? 11.467 12.212 11.152 1.00 96.50 200 VAL A N 1
ATOM 1505 C CA . VAL A 1 200 ? 11.637 13.636 10.858 1.00 96.50 200 VAL A CA 1
ATOM 1506 C C . VAL A 1 200 ? 10.407 14.380 11.365 1.00 96.50 200 VAL A C 1
ATOM 1508 O O . VAL A 1 200 ? 9.297 14.192 10.870 1.00 96.50 200 VAL A O 1
ATOM 1511 N N . GLU A 1 201 ? 10.602 15.223 12.378 1.00 97.25 201 GLU A N 1
ATOM 1512 C CA . GLU A 1 201 ? 9.539 16.028 12.985 1.00 97.25 201 GLU A CA 1
ATOM 1513 C C . GLU A 1 201 ? 9.571 17.463 12.451 1.00 97.25 201 GLU A C 1
ATOM 1515 O O . GLU A 1 201 ? 10.575 18.168 12.580 1.00 97.25 201 GLU A O 1
ATOM 1520 N N . THR A 1 202 ? 8.446 17.918 11.902 1.00 97.25 202 THR A N 1
ATOM 1521 C CA . THR A 1 202 ? 8.210 19.318 11.534 1.00 97.25 202 THR A CA 1
ATOM 1522 C C . THR A 1 202 ? 7.119 19.921 12.426 1.00 97.25 202 THR A C 1
ATOM 1524 O O . THR A 1 202 ? 6.644 19.287 13.374 1.00 97.25 202 THR A O 1
ATOM 1527 N N . GLY A 1 203 ? 6.749 21.180 12.166 1.00 96.56 203 GLY A N 1
ATOM 1528 C CA . GLY A 1 203 ? 5.629 21.825 12.857 1.00 96.56 203 GLY A CA 1
ATOM 1529 C C . GLY A 1 203 ? 4.270 21.216 12.510 1.00 96.56 203 GLY A C 1
ATOM 1530 O O . GLY A 1 203 ? 3.376 21.257 13.350 1.00 96.56 203 GLY A O 1
ATOM 1531 N N . ASP A 1 204 ? 4.151 20.616 11.324 1.00 97.88 204 ASP A N 1
ATOM 1532 C CA . ASP A 1 204 ? 2.879 20.158 10.760 1.00 97.88 204 ASP A CA 1
ATOM 1533 C C . ASP A 1 204 ? 2.803 18.630 10.633 1.00 97.88 204 ASP A C 1
ATOM 1535 O O . ASP A 1 204 ? 1.709 18.076 10.564 1.00 97.88 204 ASP A O 1
ATOM 1539 N N . GLU A 1 205 ? 3.942 17.929 10.612 1.00 98.06 205 GLU A N 1
ATOM 1540 C CA . GLU A 1 205 ? 4.000 16.495 10.322 1.00 98.06 205 GLU A CA 1
ATOM 1541 C C . GLU A 1 205 ? 5.078 15.754 11.128 1.00 98.06 205 GLU A C 1
ATOM 1543 O O . GLU A 1 205 ? 6.097 16.313 11.545 1.00 98.06 205 GLU A O 1
ATOM 1548 N N . VAL A 1 206 ? 4.852 14.456 11.306 1.00 98.25 206 VAL A N 1
ATOM 1549 C CA . VAL A 1 206 ? 5.809 13.454 11.771 1.00 98.25 206 VAL A CA 1
ATOM 1550 C C . VAL A 1 206 ? 5.967 12.432 10.649 1.00 98.25 206 VAL A C 1
ATOM 1552 O O . VAL A 1 206 ? 5.053 11.653 10.378 1.00 98.25 206 VAL A O 1
ATOM 1555 N N . ARG A 1 207 ? 7.124 12.450 9.988 1.00 97.94 207 ARG A N 1
ATOM 1556 C CA . ARG A 1 207 ? 7.437 11.587 8.842 1.00 97.94 207 ARG A CA 1
ATOM 1557 C C . ARG A 1 207 ? 8.275 10.413 9.339 1.00 97.94 207 ARG A C 1
ATOM 1559 O O . ARG A 1 207 ? 9.269 10.624 10.039 1.00 97.94 207 ARG A O 1
ATOM 1566 N N . ILE A 1 208 ? 7.808 9.195 9.079 1.00 98.19 208 ILE A N 1
ATOM 1567 C CA . ILE A 1 208 ? 8.314 7.964 9.688 1.00 98.19 208 ILE A CA 1
ATOM 1568 C C . ILE A 1 208 ? 8.744 7.003 8.583 1.00 98.19 208 ILE A C 1
ATOM 1570 O O . ILE A 1 208 ? 7.945 6.638 7.723 1.00 98.19 208 ILE A O 1
ATOM 1574 N N . LEU A 1 209 ? 9.985 6.529 8.672 1.00 98.06 209 LEU A N 1
ATOM 1575 C CA . LEU A 1 209 ? 10.495 5.404 7.893 1.00 98.06 209 LEU A CA 1
ATOM 1576 C C . LEU A 1 209 ? 10.888 4.274 8.848 1.00 98.06 209 LEU A C 1
ATOM 1578 O O . LEU A 1 209 ? 11.709 4.478 9.748 1.00 98.06 209 LEU A O 1
ATOM 1582 N N . ILE A 1 210 ? 10.316 3.085 8.655 1.00 98.44 210 ILE A N 1
ATOM 1583 C CA . ILE A 1 210 ? 10.643 1.894 9.445 1.00 98.44 210 ILE A CA 1
ATOM 1584 C C . ILE A 1 210 ? 11.574 1.002 8.634 1.00 98.44 210 ILE A C 1
ATOM 1586 O O . ILE A 1 210 ? 11.295 0.655 7.488 1.00 98.44 210 ILE A O 1
ATOM 1590 N N . LEU A 1 211 ? 12.684 0.633 9.261 1.00 98.19 211 LEU A N 1
ATOM 1591 C CA . LEU A 1 211 ? 13.763 -0.137 8.670 1.00 98.19 211 LEU A CA 1
ATOM 1592 C C . LEU A 1 211 ? 13.914 -1.452 9.416 1.00 98.19 211 LEU A C 1
ATOM 1594 O O . LEU A 1 211 ? 13.915 -1.477 10.648 1.00 98.19 211 LEU A O 1
ATOM 1598 N N . VAL A 1 212 ? 14.073 -2.535 8.669 1.00 98.12 212 VAL A N 1
ATOM 1599 C CA . VAL A 1 212 ? 14.181 -3.885 9.214 1.00 98.12 212 VAL A CA 1
ATOM 1600 C C . VAL A 1 212 ? 15.397 -4.560 8.605 1.00 98.12 212 VAL A C 1
ATOM 1602 O O . VAL A 1 212 ? 15.550 -4.588 7.388 1.00 98.12 212 VAL A O 1
ATOM 1605 N N . GLU A 1 213 ? 16.288 -5.093 9.435 1.00 97.38 213 GLU A N 1
ATOM 1606 C CA . GLU A 1 213 ? 17.411 -5.904 8.962 1.00 97.38 213 GLU A CA 1
ATOM 1607 C C . GLU A 1 213 ? 16.861 -7.085 8.138 1.00 97.38 213 GLU A C 1
ATOM 1609 O O . GLU A 1 213 ? 15.977 -7.794 8.623 1.00 97.38 213 GLU A O 1
ATOM 1614 N N . PRO A 1 214 ? 17.314 -7.306 6.893 1.00 95.50 214 PRO A N 1
ATOM 1615 C CA . PRO A 1 214 ? 16.722 -8.303 6.008 1.00 95.50 214 PRO A CA 1
ATOM 1616 C C . PRO A 1 214 ? 17.023 -9.736 6.467 1.00 95.50 214 PRO A C 1
ATOM 1618 O O . PRO A 1 214 ? 18.011 -10.012 7.149 1.00 95.50 214 PRO A O 1
ATOM 1621 N N . ILE A 1 215 ? 16.190 -10.685 6.040 1.00 93.06 215 ILE A N 1
ATOM 1622 C CA . ILE A 1 215 ? 16.491 -12.112 6.202 1.00 93.06 215 ILE A CA 1
ATOM 1623 C C . ILE A 1 215 ? 17.671 -12.487 5.296 1.00 93.06 215 ILE A C 1
ATOM 1625 O O . ILE A 1 215 ? 17.764 -12.045 4.152 1.00 93.06 215 ILE A O 1
ATOM 1629 N N . SER A 1 216 ? 18.569 -13.333 5.802 1.00 88.50 216 SER A N 1
ATOM 1630 C CA . SER A 1 216 ? 19.653 -13.915 5.007 1.00 88.50 216 SER A CA 1
ATOM 1631 C C . SER A 1 216 ? 19.254 -15.275 4.423 1.00 88.50 216 SER A C 1
ATOM 1633 O O . SER A 1 216 ? 18.575 -16.067 5.076 1.00 88.50 216 SER A O 1
ATOM 1635 N N . GLY A 1 217 ? 19.723 -15.567 3.207 1.00 87.88 217 GLY A N 1
ATOM 1636 C CA . GLY A 1 217 ? 19.500 -16.846 2.522 1.00 87.88 217 GLY A CA 1
ATOM 1637 C C . GLY A 1 217 ? 18.343 -16.832 1.520 1.00 87.88 217 GLY A C 1
ATOM 1638 O O . GLY A 1 217 ? 17.796 -15.780 1.196 1.00 87.88 217 GLY A O 1
ATOM 1639 N N . ASP A 1 218 ? 18.007 -18.016 1.004 1.00 82.88 218 ASP A N 1
ATOM 1640 C CA . ASP A 1 218 ? 16.946 -18.179 0.008 1.00 82.88 218 ASP A CA 1
ATOM 1641 C C . ASP A 1 218 ? 15.574 -17.905 0.638 1.00 82.88 218 ASP A C 1
ATOM 1643 O O . ASP A 1 218 ? 15.209 -18.498 1.658 1.00 82.88 218 ASP A O 1
ATOM 1647 N N . ALA A 1 219 ? 14.805 -17.008 0.022 1.00 82.19 219 ALA A N 1
ATOM 1648 C CA . ALA A 1 219 ? 13.491 -16.608 0.496 1.00 82.19 219 ALA A CA 1
ATOM 1649 C C . ALA A 1 219 ? 12.395 -17.031 -0.494 1.00 82.19 219 ALA A C 1
ATOM 1651 O O . ALA A 1 219 ? 12.512 -16.807 -1.696 1.00 82.19 219 ALA A O 1
ATOM 1652 N N . THR A 1 220 ? 11.342 -17.678 0.011 1.00 84.81 220 THR A N 1
ATOM 1653 C CA . THR A 1 220 ? 10.201 -18.180 -0.777 1.00 84.81 220 THR A CA 1
ATOM 1654 C C . THR A 1 220 ? 8.939 -17.334 -0.611 1.00 84.81 220 THR A C 1
ATOM 1656 O O . THR A 1 220 ? 7.956 -17.580 -1.298 1.00 84.81 220 THR A O 1
ATOM 1659 N N . CYS A 1 221 ? 8.954 -16.363 0.305 1.00 88.44 221 CYS A N 1
ATOM 1660 C CA . CYS A 1 221 ? 7.968 -15.279 0.407 1.00 88.44 221 CYS A CA 1
ATOM 1661 C C . CYS A 1 221 ? 6.486 -15.700 0.474 1.00 88.44 221 CYS A C 1
ATOM 1663 O O . CYS A 1 221 ? 5.674 -15.138 -0.255 1.00 88.44 221 CYS A O 1
ATOM 1665 N N . PRO A 1 222 ? 6.086 -16.653 1.341 1.00 90.00 222 PRO A N 1
ATOM 1666 C CA . PRO A 1 222 ? 4.680 -17.021 1.475 1.00 90.00 222 PRO A CA 1
ATOM 1667 C C . PRO A 1 222 ? 3.808 -15.879 2.023 1.00 90.00 222 PRO A C 1
ATOM 1669 O O . PRO A 1 222 ? 2.631 -15.807 1.685 1.00 90.00 222 PRO A O 1
ATOM 1672 N N . SER A 1 223 ? 4.357 -15.015 2.885 1.00 91.81 223 SER A N 1
ATOM 1673 C CA . SER A 1 223 ? 3.676 -13.848 3.459 1.00 91.81 223 SER A CA 1
ATOM 1674 C C . SER A 1 223 ? 4.665 -12.923 4.182 1.00 91.81 223 SER A C 1
ATOM 1676 O O . SER A 1 223 ? 5.807 -13.313 4.429 1.00 91.81 223 SER A O 1
ATOM 1678 N N . ASN A 1 224 ? 4.206 -11.726 4.562 1.00 95.06 224 ASN A N 1
ATOM 1679 C CA . ASN A 1 224 ? 4.910 -10.791 5.444 1.00 95.06 224 ASN A CA 1
ATOM 1680 C C . ASN A 1 224 ? 3.963 -10.418 6.602 1.00 95.06 224 ASN A C 1
ATOM 1682 O O . ASN A 1 224 ? 3.103 -9.558 6.420 1.00 95.06 224 ASN A O 1
ATOM 1686 N N . PRO A 1 225 ? 4.019 -11.105 7.756 1.00 95.62 225 PRO A N 1
ATOM 1687 C CA . PRO A 1 225 ? 3.124 -10.811 8.873 1.00 95.62 225 PRO A CA 1
ATOM 1688 C C . PRO A 1 225 ? 3.428 -9.438 9.489 1.00 95.62 225 PRO A C 1
ATOM 1690 O O . PRO A 1 225 ? 4.590 -9.060 9.635 1.00 95.62 225 PRO A O 1
ATOM 1693 N N . ALA A 1 226 ? 2.381 -8.719 9.900 1.00 97.44 226 ALA A N 1
ATOM 1694 C CA . ALA A 1 226 ? 2.530 -7.453 10.608 1.00 97.44 226 ALA A CA 1
ATOM 1695 C C . ALA A 1 226 ? 3.115 -7.652 12.021 1.00 97.44 226 ALA A C 1
ATOM 1697 O O . ALA A 1 226 ? 2.856 -8.664 12.678 1.00 97.44 226 ALA A O 1
ATOM 1698 N N . PHE A 1 227 ? 3.866 -6.668 12.517 1.00 97.94 227 PHE A N 1
ATOM 1699 C CA . PHE A 1 227 ? 4.485 -6.675 13.844 1.00 97.94 227 PHE A CA 1
ATOM 1700 C C . PHE A 1 227 ? 4.422 -5.290 14.513 1.00 97.94 227 PHE A C 1
ATOM 1702 O O . PHE A 1 227 ? 4.459 -4.266 13.828 1.00 97.94 227 PHE A O 1
ATOM 1709 N N . PRO A 1 228 ? 4.325 -5.228 15.853 1.00 98.00 228 PRO A N 1
ATOM 1710 C CA . PRO A 1 228 ? 4.195 -3.959 16.560 1.00 98.00 228 PRO A CA 1
ATOM 1711 C C . PRO A 1 228 ? 5.528 -3.201 16.619 1.00 98.00 228 PRO A C 1
ATOM 1713 O O . PRO A 1 228 ? 6.565 -3.770 16.968 1.00 98.00 228 PRO A O 1
ATOM 1716 N N . VAL A 1 229 ? 5.487 -1.892 16.366 1.00 98.38 229 VAL A N 1
ATOM 1717 C CA . VAL A 1 229 ? 6.620 -0.965 16.520 1.00 98.38 229 VAL A CA 1
ATOM 1718 C C . VAL A 1 229 ? 6.179 0.250 17.338 1.00 98.38 229 VAL A C 1
ATOM 1720 O O . VAL A 1 229 ? 5.072 0.761 17.177 1.00 98.38 229 VAL A O 1
ATOM 1723 N N . ARG A 1 230 ? 7.053 0.722 18.236 1.00 98.19 230 ARG A N 1
ATOM 1724 C CA . ARG A 1 230 ? 6.865 1.974 18.987 1.00 98.19 230 ARG A CA 1
ATOM 1725 C C . ARG A 1 230 ? 7.790 3.041 18.421 1.00 98.19 230 ARG A C 1
ATOM 1727 O O . ARG A 1 230 ? 9.008 2.927 18.542 1.00 98.19 230 ARG A O 1
ATOM 1734 N N . VAL A 1 231 ? 7.210 4.069 17.818 1.00 98.12 231 VAL A N 1
ATOM 1735 C CA . VAL A 1 231 ? 7.944 5.202 17.252 1.00 98.12 231 VAL A CA 1
ATOM 1736 C C . VAL A 1 231 ? 8.044 6.294 18.308 1.00 98.12 231 VAL A C 1
ATOM 1738 O O . VAL A 1 231 ? 7.030 6.841 18.739 1.00 98.12 231 VAL A O 1
ATOM 1741 N N . LEU A 1 232 ? 9.265 6.602 18.740 1.00 97.81 232 LEU A N 1
ATOM 1742 C CA . LEU A 1 232 ? 9.526 7.625 19.751 1.00 97.81 232 LEU A CA 1
ATOM 1743 C C . LEU A 1 232 ? 9.680 9.003 19.104 1.00 97.81 232 LEU A C 1
ATOM 1745 O O . LEU A 1 232 ? 10.423 9.164 18.138 1.00 97.81 232 LEU A O 1
ATOM 1749 N N . LEU A 1 233 ? 9.020 10.000 19.689 1.00 97.81 233 LEU A N 1
ATOM 1750 C CA . LEU A 1 233 ? 9.070 11.397 19.272 1.00 97.81 233 LEU A CA 1
ATOM 1751 C C . LEU A 1 233 ? 9.877 12.230 20.270 1.00 97.81 233 LEU A C 1
ATOM 1753 O O . LEU A 1 233 ? 9.847 12.012 21.486 1.00 97.81 233 LEU A O 1
ATOM 1757 N N . THR A 1 234 ? 10.560 13.249 19.766 1.00 97.19 234 THR A N 1
ATOM 1758 C CA . THR A 1 234 ? 11.214 14.267 20.593 1.00 97.19 234 THR A CA 1
ATOM 1759 C C . THR A 1 234 ? 10.194 15.250 21.181 1.00 97.19 234 THR A C 1
ATOM 1761 O O . THR A 1 234 ? 10.335 15.669 22.338 1.00 97.19 234 THR A O 1
ATOM 1764 N N . GLY A 1 235 ? 9.139 15.580 20.424 1.00 95.38 235 GLY A N 1
ATOM 1765 C CA . GLY A 1 235 ? 8.021 16.438 20.828 1.00 95.38 235 GLY A CA 1
ATOM 1766 C C . GLY A 1 235 ? 6.708 15.680 21.054 1.00 95.38 235 GLY A C 1
ATOM 1767 O O . GLY A 1 235 ? 6.571 14.518 20.692 1.00 95.38 235 GLY A O 1
ATOM 1768 N N . ALA A 1 236 ? 5.718 16.341 21.667 1.00 98.06 236 ALA A N 1
ATOM 1769 C CA . ALA A 1 236 ? 4.350 15.807 21.722 1.00 98.06 236 ALA A CA 1
ATOM 1770 C C . ALA A 1 236 ? 3.713 15.852 20.326 1.00 98.06 236 ALA A C 1
ATOM 1772 O O . ALA A 1 236 ? 3.968 16.807 19.595 1.00 98.06 236 ALA A O 1
ATOM 1773 N N . LEU A 1 237 ? 2.918 14.850 19.943 1.00 98.06 237 LEU A N 1
ATOM 1774 C CA . LEU A 1 237 ? 2.315 14.737 18.610 1.00 98.06 237 LEU A CA 1
ATOM 1775 C C . LEU A 1 237 ? 1.524 15.994 18.206 1.00 98.06 237 LEU A C 1
ATOM 1777 O O . LEU A 1 237 ? 1.725 16.499 17.109 1.00 98.06 237 LEU A O 1
ATOM 1781 N N . GLY A 1 238 ? 0.718 16.556 19.104 1.00 96.94 238 GLY A N 1
ATOM 1782 C CA . GLY A 1 238 ? -0.161 17.691 18.821 1.00 96.94 238 GLY A CA 1
ATOM 1783 C C . GLY A 1 238 ? -1.109 17.392 17.660 1.00 96.94 238 GLY A C 1
ATOM 1784 O O . GLY A 1 238 ? -1.549 16.258 17.503 1.00 96.94 238 GLY A O 1
ATOM 1785 N N . ASP A 1 239 ? -1.339 18.401 16.822 1.00 96.75 239 ASP A N 1
ATOM 1786 C CA . ASP A 1 239 ? -2.171 18.312 15.613 1.00 96.75 239 ASP A CA 1
ATOM 1787 C C . ASP A 1 239 ? -1.388 17.839 14.372 1.00 96.75 239 ASP A C 1
ATOM 1789 O O . ASP A 1 239 ? -1.856 17.978 13.240 1.00 96.75 239 ASP A O 1
ATOM 1793 N N . ARG A 1 240 ? -0.157 17.340 14.555 1.00 97.88 240 ARG A N 1
ATOM 1794 C CA . ARG A 1 240 ? 0.727 16.986 13.439 1.00 97.88 240 ARG A CA 1
ATOM 1795 C C . ARG A 1 240 ? 0.210 15.752 12.708 1.00 97.88 240 ARG A C 1
ATOM 1797 O O . ARG A 1 240 ? -0.149 14.755 13.333 1.00 97.88 240 ARG A O 1
ATOM 1804 N N . GLY A 1 241 ? 0.234 15.795 11.378 1.00 97.56 241 GLY A N 1
ATOM 1805 C CA . GLY A 1 241 ? -0.052 14.634 10.540 1.00 97.56 241 GLY A CA 1
ATOM 1806 C C . GLY A 1 241 ? 1.010 13.548 10.708 1.00 97.56 241 GLY A C 1
ATOM 1807 O O . GLY A 1 241 ? 2.181 13.851 10.922 1.00 97.56 241 GLY A O 1
ATOM 1808 N N . ILE A 1 242 ? 0.619 12.282 10.593 1.00 98.25 242 ILE A N 1
ATOM 1809 C CA . ILE A 1 242 ? 1.559 11.157 10.566 1.00 98.25 242 ILE A CA 1
ATOM 1810 C C . ILE A 1 242 ? 1.738 10.742 9.106 1.00 98.25 242 ILE A C 1
ATOM 1812 O O . ILE A 1 242 ? 0.752 10.586 8.389 1.00 98.25 242 ILE A O 1
ATOM 1816 N N . VAL A 1 243 ? 2.980 10.586 8.653 1.00 98.31 243 VAL A N 1
ATOM 1817 C CA . VAL A 1 243 ? 3.301 10.234 7.264 1.00 98.31 243 VAL A CA 1
ATOM 1818 C C . VAL A 1 243 ? 4.189 8.995 7.232 1.00 98.31 243 VAL A C 1
ATOM 1820 O O . VAL A 1 243 ? 5.206 8.942 7.922 1.00 98.31 243 VAL A O 1
ATOM 1823 N N . ASP A 1 244 ? 3.798 8.015 6.422 1.00 98.12 244 ASP A N 1
ATOM 1824 C CA . ASP A 1 244 ? 4.583 6.828 6.090 1.00 98.12 244 ASP A CA 1
ATOM 1825 C C . ASP A 1 244 ? 5.459 7.115 4.864 1.00 98.12 244 ASP A C 1
ATOM 1827 O O . ASP A 1 244 ? 4.958 7.385 3.770 1.00 98.12 244 ASP A O 1
ATOM 1831 N N . GLU A 1 245 ? 6.776 7.080 5.060 1.00 97.31 245 GLU A N 1
ATOM 1832 C CA . GLU A 1 245 ? 7.774 7.317 4.013 1.00 97.31 245 GLU A CA 1
ATOM 1833 C C . GLU A 1 245 ? 8.216 6.045 3.284 1.00 97.31 245 GLU A C 1
ATOM 1835 O O . GLU A 1 245 ? 9.143 6.089 2.483 1.00 97.31 245 GLU A O 1
ATOM 1840 N N . SER A 1 246 ? 7.579 4.899 3.534 1.00 96.12 246 SER A N 1
ATOM 1841 C CA . SER A 1 246 ? 7.925 3.634 2.872 1.00 96.12 246 SER A CA 1
ATOM 1842 C C . SER A 1 246 ? 7.607 3.598 1.371 1.00 96.12 246 SER A C 1
ATOM 1844 O O . SER A 1 246 ? 8.009 2.657 0.683 1.00 96.12 246 SER A O 1
ATOM 1846 N N . THR A 1 247 ? 6.896 4.605 0.857 1.00 91.94 247 THR A N 1
ATOM 1847 C CA . THR A 1 247 ? 6.562 4.787 -0.559 1.00 91.94 247 THR A CA 1
ATOM 1848 C C . THR A 1 247 ? 6.841 6.211 -1.011 1.00 91.94 247 THR A C 1
ATOM 1850 O O . THR A 1 247 ? 6.844 7.143 -0.210 1.00 91.94 247 THR A O 1
ATOM 1853 N N . THR A 1 248 ? 7.007 6.388 -2.319 1.00 92.06 248 THR A N 1
ATOM 1854 C CA . THR A 1 248 ? 6.994 7.699 -2.972 1.00 92.06 248 THR A CA 1
ATOM 1855 C C . THR A 1 248 ? 5.843 7.745 -3.995 1.00 92.06 248 THR A C 1
ATOM 1857 O O . THR A 1 248 ? 5.808 6.884 -4.876 1.00 92.06 248 THR A O 1
ATOM 1860 N N . PRO A 1 249 ? 4.905 8.710 -3.895 1.00 92.31 249 PRO A N 1
ATOM 1861 C CA . PRO A 1 249 ? 4.837 9.735 -2.854 1.00 92.31 249 PRO A CA 1
ATOM 1862 C C . PRO A 1 249 ? 4.600 9.138 -1.446 1.00 92.31 249 PRO A C 1
ATOM 1864 O O . PRO A 1 249 ? 4.037 8.042 -1.322 1.00 92.31 249 PRO A O 1
ATOM 1867 N N . PRO A 1 250 ? 5.043 9.835 -0.381 1.00 95.25 250 PRO A N 1
ATOM 1868 C CA . PRO A 1 250 ? 4.767 9.435 0.995 1.00 95.25 250 PRO A CA 1
ATOM 1869 C C . PRO A 1 250 ? 3.264 9.363 1.264 1.00 95.25 250 PRO A C 1
ATOM 1871 O O . PRO A 1 250 ? 2.493 10.203 0.794 1.00 95.25 250 PRO A O 1
ATOM 1874 N N . THR A 1 251 ? 2.844 8.381 2.057 1.00 95.75 251 THR A N 1
ATOM 1875 C CA . THR A 1 251 ? 1.425 8.153 2.351 1.00 95.75 251 THR A CA 1
ATOM 1876 C C . THR A 1 251 ? 1.056 8.799 3.679 1.00 95.75 251 THR A C 1
ATOM 1878 O O . THR A 1 251 ? 1.570 8.421 4.733 1.00 95.75 251 THR A O 1
ATOM 1881 N N . LYS A 1 252 ? 0.127 9.759 3.663 1.00 97.06 252 LYS A N 1
ATOM 1882 C CA . LYS A 1 252 ? -0.432 10.311 4.901 1.00 97.06 252 LYS A CA 1
ATOM 1883 C C . LYS A 1 252 ? -1.285 9.255 5.599 1.00 97.06 252 LYS A C 1
ATOM 1885 O O . LYS A 1 252 ? -2.145 8.636 4.979 1.00 97.06 252 LYS A O 1
ATOM 1890 N N . LYS A 1 253 ? -1.061 9.076 6.897 1.00 96.56 253 LYS A N 1
ATOM 1891 C CA . LYS A 1 253 ? -1.862 8.210 7.756 1.00 96.56 253 LYS A CA 1
ATOM 1892 C C . LYS A 1 253 ? -2.947 9.033 8.427 1.00 96.56 253 LYS A C 1
ATOM 1894 O O . LYS A 1 253 ? -2.678 10.059 9.056 1.00 96.56 253 LYS A O 1
ATOM 1899 N N . GLU A 1 254 ? -4.182 8.598 8.237 1.00 93.69 254 GLU A N 1
ATOM 1900 C CA . GLU A 1 254 ? -5.352 9.265 8.786 1.00 93.69 254 GLU A CA 1
ATOM 1901 C C . GLU A 1 254 ? -5.594 8.818 10.227 1.00 93.69 254 GLU A C 1
ATOM 1903 O O . GLU A 1 254 ? -5.468 7.640 10.560 1.00 93.69 254 GLU A O 1
ATOM 1908 N N . TRP A 1 255 ? -5.924 9.780 11.089 1.00 89.62 255 TRP A N 1
ATOM 1909 C CA . TRP A 1 255 ? -6.346 9.516 12.455 1.00 89.62 255 TRP A CA 1
ATOM 1910 C C . TRP A 1 255 ? -7.422 10.529 12.900 1.00 89.62 255 TRP A C 1
ATOM 1912 O O . TRP A 1 255 ? -7.223 11.727 12.674 1.00 89.62 255 TRP A O 1
ATOM 1922 N N . PRO A 1 256 ? -8.525 10.110 13.558 1.00 87.50 256 PRO A N 1
ATOM 1923 C CA . PRO A 1 256 ? -8.937 8.717 13.776 1.00 87.50 256 PRO A CA 1
ATOM 1924 C C . PRO A 1 256 ? -9.042 7.968 12.447 1.00 87.50 256 PRO A C 1
ATOM 1926 O O . PRO A 1 256 ? -9.298 8.603 11.424 1.00 8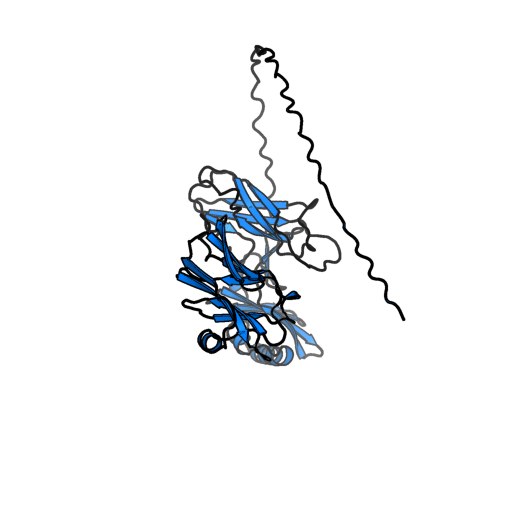7.50 256 PRO A O 1
ATOM 1929 N N . LEU A 1 257 ? -8.765 6.658 12.451 1.00 82.50 257 LEU A N 1
ATOM 1930 C CA . LEU A 1 257 ? -8.871 5.870 11.223 1.00 82.50 257 LEU A CA 1
ATOM 1931 C C . LEU A 1 257 ? -10.275 6.090 10.642 1.00 82.50 257 LEU A C 1
ATOM 1933 O O . LEU A 1 257 ? -11.251 6.076 11.409 1.00 82.50 257 LEU A O 1
ATOM 1937 N N . PRO A 1 258 ? -10.385 6.400 9.335 1.00 77.81 258 PRO A N 1
ATOM 1938 C CA . PRO A 1 258 ? -11.681 6.604 8.721 1.00 77.81 258 PRO A CA 1
ATOM 1939 C C . PRO A 1 258 ? -12.484 5.337 8.960 1.00 77.81 258 PRO A C 1
ATOM 1941 O O . PRO A 1 258 ? -11.951 4.229 8.863 1.00 77.81 258 PRO A O 1
ATOM 1944 N N . ALA A 1 259 ? -13.760 5.481 9.294 1.00 72.25 259 ALA A N 1
ATOM 1945 C CA . ALA A 1 259 ? -14.574 4.299 9.441 1.00 72.25 259 ALA A CA 1
ATOM 1946 C C . ALA A 1 259 ? -14.603 3.571 8.097 1.00 72.25 259 ALA A C 1
ATOM 1948 O O . ALA A 1 259 ? -15.104 4.085 7.093 1.00 72.25 259 ALA A O 1
ATOM 1949 N N . ARG A 1 260 ? -14.012 2.377 8.062 1.00 73.12 260 ARG A N 1
ATOM 1950 C CA . ARG A 1 260 ? -14.108 1.532 6.881 1.00 73.12 260 ARG A CA 1
ATOM 1951 C C . ARG A 1 260 ? -15.566 1.124 6.690 1.00 73.12 260 ARG A C 1
ATOM 1953 O O . ARG A 1 260 ? -16.329 1.025 7.656 1.00 73.12 260 ARG A O 1
ATOM 1960 N N . ALA A 1 261 ? -15.938 0.887 5.436 1.00 69.56 261 ALA A N 1
ATOM 1961 C CA . ALA A 1 261 ? -17.221 0.277 5.131 1.00 69.56 261 ALA A CA 1
ATOM 1962 C C . ALA A 1 261 ? -17.354 -1.027 5.930 1.00 69.56 261 ALA A C 1
ATOM 1964 O O . ALA A 1 261 ? -16.402 -1.808 5.985 1.00 69.56 261 ALA A O 1
ATOM 1965 N N . SER A 1 262 ? -18.510 -1.228 6.561 1.00 69.44 262 SER A N 1
ATOM 1966 C CA . SER A 1 262 ? -18.825 -2.462 7.273 1.00 69.44 262 SER A CA 1
ATOM 1967 C C . SER A 1 262 ? -18.592 -3.660 6.362 1.00 69.44 262 SER A C 1
ATOM 1969 O O . SER A 1 262 ? -19.132 -3.722 5.253 1.00 69.44 262 SER A O 1
ATOM 1971 N N . GLU A 1 263 ? -17.800 -4.619 6.828 1.00 79.62 263 GLU A N 1
ATOM 1972 C CA . GLU A 1 263 ? -17.693 -5.899 6.148 1.00 79.62 263 GLU A CA 1
ATOM 1973 C C . GLU A 1 263 ? -18.851 -6.791 6.598 1.00 79.62 263 GLU A C 1
ATOM 1975 O O . GLU A 1 263 ? -19.122 -6.925 7.796 1.00 79.62 263 GLU A O 1
ATOM 1980 N N . LEU A 1 264 ? -19.546 -7.394 5.635 1.00 78.44 264 LEU A N 1
ATOM 1981 C CA . LEU A 1 264 ? -20.559 -8.401 5.893 1.00 78.44 264 LEU A CA 1
ATOM 1982 C C . LEU A 1 264 ? -19.970 -9.768 5.556 1.00 78.44 264 LEU A C 1
ATOM 1984 O O . LEU A 1 264 ? -19.522 -10.018 4.435 1.00 78.44 264 LEU A O 1
ATOM 1988 N N . ARG A 1 265 ? -20.002 -10.675 6.527 1.00 85.19 265 ARG A N 1
ATOM 1989 C CA . ARG A 1 265 ? -19.590 -12.065 6.334 1.00 85.19 265 ARG A CA 1
ATOM 1990 C C . ARG A 1 265 ? -20.792 -12.963 6.482 1.00 85.19 265 ARG A C 1
ATOM 1992 O O . ARG A 1 265 ? -21.552 -12.833 7.439 1.00 85.19 265 ARG A O 1
ATOM 1999 N N . VAL A 1 266 ? -20.969 -13.874 5.535 1.00 84.38 266 VAL A N 1
ATOM 2000 C CA . VAL A 1 266 ? -22.011 -14.895 5.614 1.00 84.38 266 VAL A CA 1
ATOM 2001 C C . VAL A 1 266 ? -21.345 -16.243 5.809 1.00 84.38 266 VAL A C 1
ATOM 2003 O O . VAL A 1 266 ? -20.569 -16.711 4.975 1.00 84.38 266 VAL A O 1
ATOM 2006 N N . HIS A 1 267 ? -21.683 -16.875 6.922 1.00 87.12 267 HIS A N 1
ATOM 2007 C CA . HIS A 1 267 ? -21.339 -18.246 7.233 1.00 87.12 267 HIS A CA 1
ATOM 2008 C C . HIS A 1 267 ? -22.560 -19.123 7.006 1.00 87.12 267 HIS A C 1
ATOM 2010 O O . HIS A 1 267 ? -23.643 -18.858 7.535 1.00 87.12 267 HIS A O 1
ATOM 2016 N N . LEU A 1 268 ? -22.382 -20.192 6.240 1.00 87.06 268 LEU A N 1
ATOM 2017 C CA . LEU A 1 268 ? -23.399 -21.224 6.097 1.00 87.06 268 LEU A CA 1
ATOM 2018 C C . LEU A 1 268 ? -23.063 -22.363 7.054 1.00 87.06 268 LEU A C 1
ATOM 2020 O O . LEU A 1 268 ? -21.942 -22.871 7.075 1.00 87.06 268 LEU A O 1
ATOM 2024 N N . ALA A 1 269 ? -24.035 -22.752 7.869 1.00 87.94 269 ALA A N 1
ATOM 2025 C CA . ALA A 1 269 ? -23.874 -23.796 8.866 1.00 87.94 269 ALA A CA 1
ATOM 2026 C C . ALA A 1 269 ? -25.046 -24.781 8.830 1.00 87.94 269 ALA A C 1
ATOM 2028 O O . ALA A 1 269 ? -26.131 -24.486 8.330 1.00 87.94 269 ALA A O 1
ATOM 2029 N N . GLY A 1 270 ? -24.821 -25.965 9.400 1.00 88.06 270 GLY A N 1
ATOM 2030 C CA . GLY A 1 270 ? -25.828 -27.017 9.500 1.00 88.06 270 GLY A CA 1
ATOM 2031 C C . GLY A 1 270 ? -25.644 -28.138 8.480 1.00 88.06 270 GLY A C 1
ATOM 2032 O O . GLY A 1 270 ? -24.517 -28.550 8.190 1.00 88.06 270 GLY A O 1
ATOM 2033 N N . GLU A 1 271 ? -26.759 -28.685 8.003 1.00 89.00 271 GLU A N 1
ATOM 2034 C CA . GLU A 1 271 ? -26.771 -29.867 7.140 1.00 89.00 271 GLU A CA 1
ATOM 2035 C C . GLU A 1 271 ? -26.676 -29.500 5.654 1.00 89.00 271 GLU A C 1
ATOM 2037 O O . GLU A 1 271 ? -27.249 -28.510 5.194 1.00 89.00 271 GLU A O 1
ATOM 2042 N N . ALA A 1 272 ? -25.954 -30.330 4.895 1.00 89.31 272 ALA A N 1
ATOM 2043 C CA . ALA A 1 272 ? -25.884 -30.199 3.445 1.00 89.31 272 ALA A CA 1
ATOM 2044 C C . ALA A 1 272 ? -27.284 -30.370 2.828 1.00 89.31 272 ALA A C 1
ATOM 2046 O O . ALA A 1 272 ? -28.052 -31.219 3.299 1.00 89.31 272 ALA A O 1
ATOM 2047 N N . PRO A 1 273 ? -27.612 -29.634 1.753 1.00 89.81 273 PRO A N 1
ATOM 2048 C CA . PRO A 1 273 ? -28.888 -29.811 1.076 1.00 89.81 273 PRO A CA 1
ATOM 2049 C C . PRO A 1 273 ? -28.988 -31.218 0.469 1.00 89.81 273 PRO A C 1
ATOM 2051 O O . PRO A 1 273 ? -27.989 -31.888 0.187 1.00 89.81 273 PRO A O 1
ATOM 2054 N N . ALA A 1 274 ? -30.213 -31.688 0.244 1.00 91.38 274 ALA A N 1
ATOM 2055 C CA . ALA A 1 274 ? -30.439 -32.966 -0.422 1.00 91.38 274 ALA A CA 1
ATOM 2056 C C . ALA A 1 274 ? -29.947 -32.918 -1.890 1.00 91.38 274 ALA A C 1
ATOM 2058 O O . ALA A 1 274 ? -29.952 -31.849 -2.506 1.00 91.38 274 ALA A O 1
ATOM 2059 N N . PRO A 1 275 ? -29.566 -34.053 -2.508 1.00 91.44 275 PRO A N 1
ATOM 2060 C CA . PRO A 1 275 ? -29.216 -34.078 -3.929 1.00 91.44 275 PRO A CA 1
ATOM 2061 C C . PRO A 1 275 ? -30.334 -33.503 -4.818 1.00 91.44 275 PRO A C 1
ATOM 2063 O O . PRO A 1 275 ? -31.498 -33.871 -4.653 1.00 91.44 275 PRO A O 1
ATOM 2066 N N . GLY A 1 276 ? -29.977 -32.631 -5.768 1.00 91.12 276 GLY A N 1
ATOM 2067 C CA . GLY A 1 276 ? -30.939 -31.905 -6.615 1.00 91.12 276 GLY A CA 1
ATOM 2068 C C . GLY A 1 276 ? -31.585 -30.686 -5.938 1.00 91.12 276 GLY A C 1
ATOM 2069 O O . GLY A 1 276 ? -32.609 -30.181 -6.406 1.00 91.12 276 GLY A O 1
ATOM 2070 N N . THR A 1 277 ? -31.025 -30.238 -4.813 1.00 92.81 277 THR A N 1
ATOM 2071 C CA . THR A 1 277 ? -31.427 -29.020 -4.102 1.00 92.81 277 THR A CA 1
ATOM 2072 C C . THR A 1 277 ? -30.191 -28.206 -3.726 1.00 92.81 277 THR A C 1
ATOM 2074 O O . THR A 1 277 ? -29.078 -28.738 -3.711 1.00 92.81 277 THR A O 1
ATOM 2077 N N . ALA A 1 278 ? -30.386 -26.925 -3.427 1.00 92.25 278 ALA A N 1
ATOM 2078 C CA . ALA A 1 278 ? -29.336 -26.024 -2.967 1.00 92.25 278 ALA A CA 1
ATOM 2079 C C . ALA A 1 278 ? -29.826 -25.196 -1.776 1.00 92.25 278 ALA A C 1
ATOM 2081 O O . ALA A 1 278 ? -30.991 -24.788 -1.741 1.00 92.25 278 ALA A O 1
ATOM 2082 N N . ASN A 1 279 ? -28.929 -24.937 -0.827 1.00 91.50 279 ASN A N 1
ATOM 2083 C CA . ASN A 1 279 ? -29.129 -23.904 0.183 1.00 91.50 279 ASN A CA 1
ATOM 2084 C C . ASN A 1 279 ? -28.820 -22.562 -0.484 1.00 91.50 279 ASN A C 1
ATOM 2086 O O . ASN A 1 279 ? -27.734 -22.382 -1.032 1.00 91.50 279 ASN A O 1
ATOM 2090 N N . VAL A 1 280 ? -29.780 -21.646 -0.472 1.00 89.81 280 VAL A N 1
ATOM 2091 C CA . VAL A 1 280 ? -29.684 -20.341 -1.124 1.00 89.81 280 VAL A CA 1
ATOM 2092 C C . VAL A 1 280 ? -29.612 -19.270 -0.056 1.00 89.81 280 VAL A C 1
ATOM 2094 O O . VAL A 1 280 ? -30.506 -19.190 0.787 1.00 89.81 280 VAL A O 1
ATOM 2097 N N . PHE A 1 281 ? -28.587 -18.422 -0.114 1.00 90.38 281 PHE A N 1
ATOM 2098 C CA . PHE A 1 281 ? -28.591 -17.169 0.631 1.00 90.38 281 PHE A CA 1
ATOM 2099 C C . PHE A 1 281 ? -28.672 -15.991 -0.330 1.00 90.38 281 PHE A C 1
ATOM 2101 O O . PHE A 1 281 ? -27.854 -15.866 -1.234 1.00 90.38 281 PHE A O 1
ATOM 2108 N N . GLY A 1 282 ? -29.670 -15.138 -0.134 1.00 90.06 282 GLY A N 1
ATOM 2109 C CA . GLY A 1 282 ? -29.882 -13.922 -0.905 1.00 90.06 282 GLY A CA 1
ATOM 2110 C C . GLY A 1 282 ? -29.682 -12.676 -0.057 1.00 90.06 282 GLY A C 1
ATOM 2111 O O . GLY A 1 282 ? -29.909 -12.686 1.156 1.00 90.06 282 GLY A O 1
ATOM 2112 N N . TRP A 1 283 ? -29.298 -11.588 -0.709 1.00 90.94 283 TRP A N 1
ATOM 2113 C CA . TRP A 1 283 ? -29.201 -10.265 -0.112 1.00 90.94 283 TRP A CA 1
ATOM 2114 C C . TRP A 1 283 ? -29.851 -9.221 -1.024 1.00 90.94 283 TRP A C 1
ATOM 2116 O O . TRP A 1 283 ? -29.807 -9.310 -2.249 1.00 90.94 283 TRP A O 1
ATOM 2126 N N . SER A 1 284 ? -30.480 -8.220 -0.413 1.00 89.31 284 SER A N 1
ATOM 2127 C CA . SER A 1 284 ? -31.111 -7.088 -1.111 1.00 89.31 284 SER A CA 1
ATOM 2128 C C . SER A 1 284 ? -30.304 -5.799 -0.938 1.00 89.31 284 SER A C 1
ATOM 2130 O O . SER A 1 284 ? -29.414 -5.729 -0.097 1.00 89.31 284 SER A O 1
ATOM 2132 N N . GLY A 1 285 ? -30.621 -4.765 -1.721 1.00 83.75 285 GLY A N 1
ATOM 2133 C CA . GLY A 1 285 ? -29.975 -3.450 -1.650 1.00 83.75 285 GLY A CA 1
ATOM 2134 C C . GLY A 1 285 ? -29.505 -2.968 -3.021 1.00 83.75 285 GLY A C 1
ATOM 2135 O O . GLY A 1 285 ? -29.973 -3.462 -4.046 1.00 83.75 285 GLY A O 1
ATOM 2136 N N . ALA A 1 286 ? -28.573 -2.011 -3.043 1.00 80.69 286 ALA A N 1
ATOM 2137 C CA . ALA A 1 286 ? -27.999 -1.474 -4.282 1.00 80.69 286 ALA A CA 1
ATOM 2138 C C . ALA A 1 286 ? -27.265 -2.534 -5.128 1.00 80.69 286 ALA A C 1
ATOM 2140 O O . ALA A 1 286 ? -27.160 -2.390 -6.344 1.00 80.69 286 ALA A O 1
ATOM 2141 N N . HIS A 1 287 ? -26.798 -3.607 -4.487 1.00 80.19 287 HIS A N 1
ATOM 2142 C CA . HIS A 1 287 ? -26.074 -4.709 -5.113 1.00 80.19 287 HIS A CA 1
ATOM 2143 C C . HIS A 1 287 ? -26.721 -6.049 -4.764 1.00 80.19 287 HIS A C 1
ATOM 2145 O O . HIS A 1 287 ? -26.051 -6.898 -4.201 1.00 80.19 287 HIS A O 1
ATOM 2151 N N . ALA A 1 288 ? -28.024 -6.217 -5.006 1.00 87.06 288 ALA A N 1
ATOM 2152 C CA . ALA A 1 288 ? -28.734 -7.456 -4.677 1.00 87.06 288 ALA A CA 1
ATOM 2153 C C . ALA A 1 288 ? -28.188 -8.678 -5.446 1.00 87.06 288 ALA A C 1
ATOM 2155 O O . ALA A 1 288 ? -27.819 -8.566 -6.614 1.00 87.06 288 ALA A O 1
ATOM 2156 N N . GLY A 1 289 ? -28.193 -9.849 -4.811 1.00 87.00 289 GLY A N 1
ATOM 2157 C CA . GLY A 1 289 ? -27.747 -11.110 -5.409 1.00 87.00 289 GLY A CA 1
ATOM 2158 C C . GLY A 1 289 ? -28.062 -12.313 -4.523 1.00 87.00 289 GLY A C 1
ATOM 2159 O O . GLY A 1 289 ? -28.636 -12.152 -3.441 1.00 87.00 289 GLY A O 1
ATOM 2160 N N . ALA A 1 290 ? -27.715 -13.516 -4.982 1.00 89.06 290 ALA A N 1
ATOM 2161 C CA . ALA A 1 290 ? -27.737 -14.709 -4.143 1.00 89.06 290 ALA A CA 1
ATOM 2162 C C . ALA A 1 290 ? -26.631 -15.704 -4.518 1.00 89.06 290 ALA A C 1
ATOM 2164 O O . ALA A 1 290 ? -26.223 -15.795 -5.677 1.00 89.06 290 ALA A O 1
ATOM 2165 N N . LEU A 1 291 ? -26.209 -16.499 -3.535 1.00 88.69 291 LEU A N 1
ATOM 2166 C CA . LEU A 1 291 ? -25.354 -17.667 -3.737 1.00 88.69 291 LEU A CA 1
ATOM 2167 C C . LEU A 1 291 ? -26.172 -18.940 -3.530 1.00 88.69 291 LEU A C 1
ATOM 2169 O O . LEU A 1 291 ? -26.968 -19.031 -2.587 1.00 88.69 291 LEU A O 1
ATOM 2173 N N . LEU A 1 292 ? -25.927 -19.941 -4.371 1.00 90.75 292 LEU A N 1
ATOM 2174 C CA . LEU A 1 292 ? -26.486 -21.277 -4.236 1.00 90.75 292 LEU A CA 1
ATOM 2175 C C . LEU A 1 292 ? -25.374 -22.262 -3.903 1.00 90.75 292 LEU A C 1
ATOM 2177 O O . LEU A 1 292 ? -24.452 -22.479 -4.687 1.00 90.75 292 LEU A O 1
ATOM 2181 N N . VAL A 1 293 ? -25.505 -22.927 -2.761 1.00 89.25 293 VAL A N 1
ATOM 2182 C CA . VAL A 1 293 ? -24.565 -23.965 -2.343 1.00 89.25 293 VAL A CA 1
ATOM 2183 C C . VAL A 1 293 ? -25.271 -25.305 -2.395 1.00 89.25 293 VAL A C 1
ATOM 2185 O O . VAL A 1 293 ? -26.164 -25.588 -1.595 1.00 89.25 293 VAL A O 1
ATOM 2188 N N . ASP A 1 294 ? -24.892 -26.125 -3.371 1.00 90.31 294 ASP A N 1
ATOM 2189 C CA . ASP A 1 294 ? -25.394 -27.486 -3.523 1.00 90.31 294 ASP A CA 1
ATOM 2190 C C . ASP A 1 294 ? -24.679 -28.480 -2.587 1.00 90.31 294 ASP A C 1
ATOM 2192 O O . ASP A 1 294 ? -23.739 -28.156 -1.854 1.00 90.31 294 ASP A O 1
ATOM 2196 N N . ALA A 1 295 ? -25.123 -29.737 -2.619 1.00 88.75 295 ALA A N 1
ATOM 2197 C CA . ALA A 1 295 ? -24.572 -30.790 -1.771 1.00 88.75 295 ALA A CA 1
ATOM 2198 C C . ALA A 1 295 ? -23.087 -31.096 -2.052 1.00 88.75 295 ALA A C 1
ATOM 2200 O O . ALA A 1 295 ? -22.389 -31.588 -1.164 1.00 88.75 295 ALA A O 1
ATOM 2201 N N . ALA A 1 296 ? -22.605 -30.853 -3.276 1.00 86.62 296 ALA A N 1
ATOM 2202 C CA . ALA A 1 296 ? -21.227 -31.137 -3.670 1.00 86.62 296 ALA A CA 1
ATOM 2203 C C . ALA A 1 296 ? -20.258 -30.039 -3.203 1.00 86.62 296 ALA A C 1
ATOM 2205 O O . ALA A 1 296 ? -19.110 -30.337 -2.863 1.00 86.62 296 ALA A O 1
ATOM 2206 N N . ASN A 1 297 ? -20.737 -28.795 -3.148 1.00 84.75 297 ASN A N 1
ATOM 2207 C CA . ASN A 1 297 ? -19.957 -27.620 -2.772 1.00 84.75 297 ASN A CA 1
ATOM 2208 C C . ASN A 1 297 ? -20.062 -27.275 -1.276 1.00 84.75 297 ASN A C 1
ATOM 2210 O O . ASN A 1 297 ? -19.188 -26.586 -0.755 1.00 84.75 297 ASN A O 1
ATOM 2214 N N . TRP A 1 298 ? -21.042 -27.832 -0.549 1.00 84.94 298 TRP A N 1
ATOM 2215 C CA . TRP A 1 298 ? -21.271 -27.570 0.883 1.00 84.94 298 TRP A CA 1
ATOM 2216 C C . TRP A 1 298 ? -20.025 -27.702 1.775 1.00 84.94 298 TRP A C 1
ATOM 2218 O O . TRP A 1 298 ? -19.849 -26.940 2.718 1.00 84.94 298 TRP A O 1
ATOM 2228 N N . SER A 1 299 ? -19.139 -28.665 1.500 1.00 78.19 299 SER A N 1
ATOM 2229 C CA . SER A 1 299 ? -17.924 -28.872 2.304 1.00 78.19 299 SER A CA 1
ATOM 2230 C C . SER A 1 299 ? -16.720 -28.030 1.870 1.00 78.19 299 SER A C 1
ATOM 2232 O O . SER A 1 299 ? -15.686 -28.101 2.531 1.00 78.19 299 SER A O 1
ATOM 2234 N N . GLN A 1 300 ? -16.803 -27.325 0.738 1.00 73.50 300 GLN A N 1
ATOM 2235 C CA . GLN A 1 300 ? -15.670 -26.603 0.149 1.00 73.50 300 GLN A CA 1
ATOM 2236 C C . GLN A 1 300 ? -15.688 -25.102 0.462 1.00 73.50 300 GLN A C 1
ATOM 2238 O O . GLN A 1 300 ? -14.618 -24.503 0.516 1.00 73.50 300 GLN A O 1
ATOM 2243 N N . GLU A 1 301 ? -16.855 -24.517 0.750 1.00 61.81 301 GLU A N 1
ATOM 2244 C CA . GLU A 1 301 ? -16.998 -23.069 0.951 1.00 61.81 301 GLU A CA 1
ATOM 2245 C C . GLU A 1 301 ? -17.797 -22.730 2.221 1.00 61.81 301 GLU A C 1
ATOM 2247 O O . GLU A 1 301 ? -19.009 -22.537 2.171 1.00 61.81 301 GLU A O 1
ATOM 2252 N N . PRO A 1 302 ? -17.149 -22.662 3.398 1.00 58.28 302 PRO A N 1
ATOM 2253 C CA . PRO A 1 302 ? -17.855 -22.362 4.645 1.00 58.28 302 PRO A CA 1
ATOM 2254 C C . PRO A 1 302 ? -18.097 -20.861 4.878 1.00 58.28 302 PRO A C 1
ATOM 2256 O O . PRO A 1 302 ? -18.837 -20.506 5.798 1.00 58.28 302 PRO A O 1
ATOM 2259 N N . THR A 1 303 ? -17.474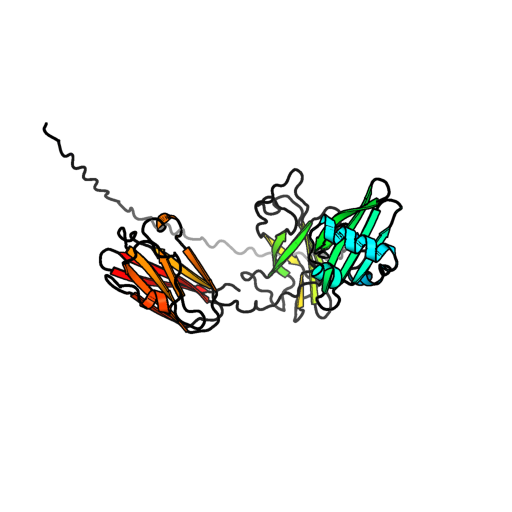 -19.979 4.086 1.00 67.38 303 THR A N 1
ATOM 2260 C CA . THR A 1 303 ? -17.548 -18.531 4.310 1.00 67.38 303 THR A CA 1
ATOM 2261 C C . THR A 1 303 ? -17.512 -17.755 3.003 1.00 67.38 303 THR A C 1
ATOM 2263 O O . THR A 1 303 ? -16.571 -17.893 2.224 1.00 67.38 303 THR A O 1
ATOM 2266 N N . TRP A 1 304 ? -18.502 -16.886 2.824 1.00 74.62 304 TRP A N 1
ATOM 2267 C CA . TRP A 1 304 ? -18.533 -15.879 1.774 1.00 74.62 304 TRP A CA 1
ATOM 2268 C C . TRP A 1 304 ? -18.376 -14.480 2.379 1.00 74.62 304 TRP A C 1
ATOM 2270 O O . TRP A 1 304 ? -18.840 -14.212 3.493 1.00 74.62 304 TRP A O 1
ATOM 2280 N N . TYR A 1 305 ? -17.707 -13.598 1.641 1.00 73.12 305 TYR A N 1
ATOM 2281 C CA . TYR A 1 305 ? -17.313 -12.266 2.092 1.00 73.12 305 TYR A CA 1
ATOM 2282 C C . TYR A 1 305 ? -17.801 -11.218 1.103 1.00 73.12 305 TYR A C 1
ATOM 2284 O O . TYR A 1 305 ? -17.534 -11.334 -0.093 1.00 73.12 305 TYR A O 1
ATOM 2292 N N . GLN A 1 306 ? -18.444 -10.167 1.606 1.00 71.06 306 GLN A N 1
ATOM 2293 C CA . GLN A 1 306 ? -18.830 -9.031 0.782 1.00 71.06 306 GLN A CA 1
ATOM 2294 C C . GLN A 1 306 ? -18.796 -7.737 1.580 1.00 71.06 306 GLN A C 1
ATOM 2296 O O . GLN A 1 306 ? -19.337 -7.625 2.680 1.00 71.06 306 GLN A O 1
ATOM 2301 N N . SER A 1 307 ? -18.171 -6.724 0.993 1.00 68.19 307 SER A N 1
ATOM 2302 C CA . SER A 1 307 ? -18.246 -5.359 1.490 1.00 68.19 307 SER A CA 1
ATOM 2303 C C . SER A 1 307 ? -19.461 -4.664 0.881 1.00 68.19 307 SER A C 1
ATOM 2305 O O . SER A 1 307 ? -19.721 -4.764 -0.323 1.00 68.19 307 SER A O 1
ATOM 2307 N N . PHE A 1 308 ? -20.209 -3.950 1.718 1.00 66.06 308 PHE A N 1
ATOM 2308 C CA . PHE A 1 308 ? -21.310 -3.099 1.284 1.00 66.06 308 PHE A CA 1
ATOM 2309 C C . PHE A 1 308 ? -21.127 -1.698 1.856 1.00 66.06 308 PHE A C 1
ATOM 2311 O O . PHE A 1 308 ? -20.574 -1.506 2.938 1.00 66.06 308 PHE A O 1
ATOM 2318 N N . THR A 1 309 ? -21.607 -0.703 1.122 1.00 60.66 309 THR A N 1
ATOM 2319 C CA . THR A 1 309 ? -21.775 0.656 1.638 1.00 60.66 309 THR A CA 1
ATOM 2320 C C . THR A 1 309 ? -23.102 0.766 2.402 1.00 60.66 309 THR A C 1
ATOM 2322 O O . THR A 1 309 ? -23.854 -0.199 2.490 1.00 60.66 309 THR A O 1
ATOM 2325 N N . THR A 1 310 ? -23.349 1.928 3.011 1.00 60.31 310 THR A N 1
ATOM 2326 C CA . THR A 1 310 ? -24.274 2.255 4.123 1.00 60.31 310 THR A CA 1
ATOM 2327 C C . THR A 1 310 ? -25.778 1.952 3.955 1.00 60.31 310 THR A C 1
ATOM 2329 O O . THR A 1 310 ? -26.603 2.548 4.650 1.00 60.31 310 THR A O 1
ATOM 2332 N N . ASP A 1 311 ? -26.173 1.077 3.040 1.00 76.69 311 ASP A N 1
ATOM 2333 C CA . ASP A 1 311 ? -27.569 0.772 2.762 1.00 76.69 311 ASP A CA 1
ATOM 2334 C C . ASP A 1 311 ? -28.128 -0.313 3.695 1.00 76.69 311 ASP A C 1
ATOM 2336 O O . ASP A 1 311 ? -27.416 -1.117 4.300 1.00 76.69 311 ASP A O 1
ATOM 2340 N N . MET A 1 312 ? -29.455 -0.321 3.827 1.00 81.19 312 MET A N 1
ATOM 2341 C CA . MET A 1 312 ? -30.180 -1.396 4.496 1.00 81.19 312 MET A CA 1
ATOM 2342 C C . MET A 1 312 ? -30.140 -2.655 3.624 1.00 81.19 312 MET A C 1
ATOM 2344 O O . MET A 1 312 ? -30.546 -2.612 2.462 1.00 81.19 312 MET A O 1
ATOM 2348 N N . VAL A 1 313 ? -29.726 -3.776 4.207 1.00 86.69 313 VAL A N 1
ATOM 2349 C CA . VAL A 1 313 ? -29.660 -5.084 3.550 1.00 86.69 313 VAL A CA 1
ATOM 2350 C C . VAL A 1 313 ? -30.626 -6.031 4.254 1.00 86.69 313 VAL A C 1
ATOM 2352 O O . VAL A 1 313 ? -30.626 -6.149 5.477 1.00 86.69 313 VAL A O 1
ATOM 2355 N N . THR A 1 314 ? -31.470 -6.715 3.485 1.00 91.12 314 THR A N 1
ATOM 2356 C CA . THR A 1 314 ? -32.210 -7.888 3.980 1.00 91.12 314 THR A CA 1
ATOM 2357 C C . THR A 1 314 ? -31.476 -9.137 3.531 1.00 91.12 314 THR A C 1
ATOM 2359 O O . THR A 1 314 ? -31.341 -9.336 2.322 1.00 91.12 314 THR A O 1
ATOM 2362 N N . ILE A 1 315 ? -31.031 -9.953 4.485 1.00 92.06 315 ILE A N 1
ATOM 2363 C CA . ILE A 1 315 ? -30.458 -11.280 4.247 1.00 92.06 315 ILE A CA 1
ATOM 2364 C C . ILE A 1 315 ? -31.584 -12.303 4.320 1.00 92.06 315 ILE A C 1
ATOM 2366 O O . ILE A 1 315 ? -32.426 -12.233 5.214 1.00 92.06 315 ILE A O 1
ATOM 2370 N N . THR A 1 316 ? -31.620 -13.239 3.378 1.00 93.88 316 THR A N 1
ATOM 2371 C CA . THR A 1 316 ? -32.639 -14.292 3.312 1.00 93.88 316 THR A CA 1
ATOM 2372 C C . THR A 1 316 ? -31.974 -15.638 3.068 1.00 93.88 316 THR A C 1
ATOM 2374 O O . THR A 1 316 ? -31.130 -15.743 2.188 1.00 93.88 316 THR A O 1
ATOM 2377 N N . GLY A 1 317 ? -32.351 -16.663 3.826 1.00 93.00 317 GLY A N 1
ATOM 2378 C CA . GLY A 1 317 ? -31.936 -18.049 3.629 1.00 93.00 317 GLY A CA 1
ATOM 2379 C C . GLY A 1 317 ? -33.135 -18.933 3.295 1.00 93.00 317 GLY A C 1
ATOM 2380 O O . GLY A 1 317 ? -34.193 -18.809 3.916 1.00 93.00 317 GLY A O 1
ATOM 2381 N N . PHE A 1 318 ? -32.991 -19.826 2.320 1.00 93.44 318 PHE A N 1
ATOM 2382 C CA . PHE A 1 318 ? -34.004 -20.829 1.976 1.00 93.44 318 PHE A CA 1
ATOM 2383 C C . PHE A 1 318 ? -33.378 -22.011 1.229 1.00 93.44 318 PHE A C 1
ATOM 2385 O O . PHE A 1 318 ? -32.222 -21.960 0.824 1.00 93.44 318 PHE A O 1
ATOM 2392 N N . VAL A 1 319 ? -34.139 -23.088 1.030 1.00 92.12 319 VAL A N 1
ATOM 2393 C CA . VAL A 1 319 ? -33.720 -24.210 0.177 1.00 92.12 319 VAL A CA 1
ATOM 2394 C C . VAL A 1 319 ? -34.485 -24.136 -1.140 1.00 92.12 319 VAL A C 1
ATOM 2396 O O . VAL A 1 319 ? -35.687 -23.866 -1.153 1.00 92.12 319 VAL A O 1
ATOM 2399 N N . ALA A 1 320 ? -33.810 -24.374 -2.259 1.00 92.62 320 ALA A N 1
ATOM 2400 C CA . ALA A 1 320 ? -34.411 -24.371 -3.588 1.00 92.62 320 ALA A CA 1
ATOM 2401 C C . ALA A 1 320 ? -34.204 -25.705 -4.306 1.00 92.62 320 ALA A C 1
ATOM 2403 O O . ALA A 1 320 ? -33.192 -26.382 -4.118 1.00 92.62 320 ALA A O 1
ATOM 2404 N N . VAL A 1 321 ? -35.156 -26.074 -5.164 1.00 92.31 321 VAL A N 1
ATOM 2405 C CA . VAL A 1 321 ? -34.941 -27.145 -6.146 1.00 92.31 321 VAL A CA 1
ATOM 2406 C C . VAL A 1 321 ? -33.974 -26.635 -7.204 1.00 92.31 321 VAL A C 1
ATOM 2408 O O . VAL A 1 321 ? -34.190 -25.572 -7.783 1.00 92.31 321 VAL A O 1
ATOM 2411 N N . CYS A 1 322 ? -32.921 -27.405 -7.453 1.00 86.81 322 CYS A N 1
ATOM 2412 C CA . CYS A 1 322 ? -31.823 -26.997 -8.306 1.00 86.81 322 CYS A CA 1
ATOM 2413 C C . CYS A 1 322 ? -31.156 -28.228 -8.936 1.00 86.81 322 CYS A C 1
ATOM 2415 O O . CYS A 1 322 ? -30.494 -29.001 -8.244 1.00 86.81 322 CYS A O 1
ATOM 2417 N N . ASP A 1 323 ? -31.328 -28.422 -10.245 1.00 81.25 323 ASP A N 1
ATOM 2418 C CA . ASP A 1 323 ? -30.669 -29.496 -11.001 1.00 81.25 323 ASP A CA 1
ATOM 2419 C C . ASP A 1 323 ? -29.620 -28.881 -11.936 1.00 81.25 323 ASP A C 1
ATOM 2421 O O . ASP A 1 323 ? -29.923 -28.497 -13.065 1.00 81.25 323 ASP A O 1
ATOM 2425 N N . GLY A 1 324 ? -28.396 -28.721 -11.419 1.00 78.00 324 GLY A N 1
ATOM 2426 C CA . GLY A 1 324 ? -27.268 -28.136 -12.150 1.00 78.00 324 GLY A CA 1
ATOM 2427 C C . GLY A 1 324 ? -27.270 -26.606 -12.228 1.00 78.00 324 GLY A C 1
ATOM 2428 O O . GLY A 1 324 ? -26.929 -26.070 -13.280 1.00 78.00 324 GLY A O 1
ATOM 2429 N N . CYS A 1 325 ? -27.668 -25.902 -11.162 1.00 74.00 325 CYS A N 1
ATOM 2430 C CA . CYS A 1 325 ? -27.586 -24.440 -11.152 1.00 74.00 325 CYS A CA 1
ATOM 2431 C C . CYS A 1 325 ? -26.140 -23.956 -11.136 1.00 74.00 325 CYS A C 1
ATOM 2433 O O . CYS A 1 325 ? -25.238 -24.621 -10.622 1.00 74.00 325 CYS A O 1
ATOM 2435 N N . GLU A 1 326 ? -25.955 -22.759 -11.674 1.00 78.31 326 GLU A N 1
ATOM 2436 C CA . GLU A 1 326 ? -24.746 -21.978 -11.468 1.00 78.31 326 GLU A CA 1
ATOM 2437 C C . GLU A 1 326 ? -24.624 -21.617 -9.975 1.00 78.31 326 GLU A C 1
ATOM 2439 O O . GLU A 1 326 ? -25.630 -21.513 -9.268 1.00 78.31 326 GLU A O 1
ATOM 2444 N N . GLN A 1 327 ? -23.389 -21.492 -9.479 1.00 77.75 327 GLN A N 1
ATOM 2445 C CA . GLN A 1 327 ? -23.116 -21.197 -8.061 1.00 77.75 327 GLN A CA 1
ATOM 2446 C C . GLN A 1 327 ? -23.639 -19.815 -7.643 1.00 77.75 327 GLN A C 1
ATOM 2448 O O . GLN A 1 327 ? -23.945 -19.594 -6.474 1.00 77.75 327 GLN A O 1
ATOM 2453 N N . GLU A 1 328 ? -23.808 -18.914 -8.607 1.00 80.31 328 GLU A N 1
ATOM 2454 C CA . GLU A 1 328 ? -24.309 -17.559 -8.419 1.00 80.31 328 GLU A CA 1
ATOM 2455 C C . GLU A 1 328 ? -25.504 -17.319 -9.345 1.00 80.31 328 GLU A C 1
ATOM 2457 O O . GLU A 1 328 ? -25.515 -17.768 -10.493 1.00 80.31 328 GLU A O 1
ATOM 2462 N N . CYS A 1 329 ? -26.511 -16.597 -8.855 1.00 81.25 329 CYS A N 1
ATOM 2463 C CA . CYS A 1 329 ? -27.570 -16.043 -9.692 1.00 81.25 329 CYS A CA 1
ATOM 2464 C C . CYS A 1 329 ? -27.800 -14.567 -9.353 1.00 81.25 329 CYS A C 1
ATOM 2466 O O . CYS A 1 329 ? -27.652 -14.132 -8.208 1.00 81.25 329 CYS A O 1
ATOM 2468 N N . GLU A 1 330 ? -28.171 -13.777 -10.364 1.00 82.19 330 GLU A N 1
ATOM 2469 C CA . GLU A 1 330 ? -28.676 -12.424 -10.125 1.00 82.19 330 GLU A CA 1
ATOM 2470 C C . GLU A 1 330 ? -29.991 -12.500 -9.339 1.00 82.19 330 GLU A C 1
ATOM 2472 O O . GLU A 1 330 ? -30.774 -13.432 -9.537 1.00 82.19 330 GLU A O 1
ATOM 2477 N N . ALA A 1 331 ? -30.242 -11.520 -8.464 1.00 74.19 331 ALA A N 1
ATOM 2478 C CA . ALA A 1 331 ? -31.348 -11.557 -7.500 1.00 74.19 331 ALA A CA 1
ATOM 2479 C C . ALA A 1 331 ? -32.696 -11.969 -8.123 1.00 74.19 331 ALA A C 1
ATOM 2481 O O . ALA A 1 331 ? -33.355 -12.881 -7.622 1.00 74.19 331 ALA A O 1
ATOM 2482 N N . ASP A 1 332 ? -33.056 -11.370 -9.261 1.00 80.50 332 ASP A N 1
ATOM 2483 C CA . ASP A 1 332 ? -34.319 -11.648 -9.952 1.00 80.50 332 ASP A CA 1
ATOM 2484 C C . ASP A 1 332 ? -34.404 -13.100 -10.463 1.00 80.50 332 ASP A C 1
ATOM 2486 O O . ASP A 1 332 ? -35.472 -13.707 -10.434 1.00 80.50 332 ASP A O 1
ATOM 2490 N N . ALA A 1 333 ? -33.283 -13.692 -10.890 1.00 83.38 333 ALA A N 1
ATOM 2491 C CA . ALA A 1 333 ? -33.235 -15.085 -11.336 1.00 83.38 333 ALA A CA 1
ATOM 2492 C C . ALA A 1 333 ? -33.366 -16.066 -10.159 1.00 83.38 333 ALA A C 1
ATOM 2494 O O . ALA A 1 333 ? -33.982 -17.125 -10.290 1.00 83.38 333 ALA A O 1
ATOM 2495 N N . CYS A 1 334 ? -32.829 -15.706 -8.992 1.00 83.06 334 CYS A N 1
ATOM 2496 C CA . CYS A 1 334 ? -32.946 -16.513 -7.780 1.00 83.06 334 CYS A CA 1
ATOM 2497 C C . CYS A 1 334 ? -34.377 -16.523 -7.224 1.00 83.06 334 CYS A C 1
ATOM 2499 O O . CYS A 1 334 ? -34.818 -17.520 -6.647 1.00 83.06 334 CYS A O 1
ATOM 2501 N N . ASP A 1 335 ? -35.119 -15.432 -7.417 1.00 82.38 335 ASP A N 1
ATOM 2502 C CA . ASP A 1 335 ? -36.515 -15.321 -6.994 1.00 82.38 335 ASP A CA 1
ATOM 2503 C C . ASP A 1 335 ? -37.464 -16.225 -7.793 1.00 82.38 335 ASP A C 1
ATOM 2505 O O . ASP A 1 335 ? -38.525 -16.607 -7.289 1.00 82.38 335 ASP A O 1
ATOM 2509 N N . GLU A 1 336 ? -37.073 -16.632 -9.002 1.00 87.56 336 GLU A N 1
ATOM 2510 C CA . GLU A 1 336 ? -37.825 -17.588 -9.821 1.00 87.56 336 GLU A CA 1
ATOM 2511 C C . GLU A 1 336 ? -37.613 -19.051 -9.397 1.00 87.56 336 GLU A C 1
ATOM 2513 O O . GLU A 1 336 ? -38.352 -19.941 -9.837 1.00 87.56 336 GLU A O 1
ATOM 2518 N N . LEU A 1 337 ? -36.635 -19.327 -8.526 1.00 89.50 337 LEU A N 1
ATOM 2519 C CA . LEU A 1 337 ? -36.352 -20.681 -8.066 1.00 89.50 337 LEU A CA 1
ATOM 2520 C C . LEU A 1 337 ? -37.510 -21.242 -7.239 1.00 89.50 337 LEU A C 1
ATOM 2522 O O . LEU A 1 337 ? -38.110 -20.581 -6.386 1.00 89.50 337 LEU A O 1
ATOM 2526 N N . GLN A 1 338 ? -37.794 -22.528 -7.440 1.00 93.62 338 GLN A N 1
ATOM 2527 C CA . GLN A 1 338 ? -38.803 -23.214 -6.650 1.00 93.62 338 GLN A CA 1
ATOM 2528 C C . GLN A 1 338 ? -38.297 -23.422 -5.216 1.00 93.62 338 GLN A C 1
ATOM 2530 O O . GLN A 1 338 ? -37.573 -24.379 -4.929 1.00 93.62 338 GLN A O 1
ATOM 2535 N N . ARG A 1 339 ? -38.736 -22.546 -4.310 1.00 93.06 339 ARG A N 1
ATOM 2536 C CA . ARG A 1 339 ? -38.454 -22.631 -2.873 1.00 93.06 339 ARG A CA 1
ATOM 2537 C C . ARG A 1 339 ? -39.116 -23.866 -2.257 1.00 93.06 339 ARG A C 1
ATOM 2539 O O . ARG A 1 339 ? -40.289 -24.159 -2.511 1.00 93.06 339 ARG A O 1
ATOM 2546 N N . ILE A 1 340 ? -38.368 -24.585 -1.431 1.00 91.56 340 ILE A N 1
ATOM 2547 C CA . ILE A 1 340 ? -38.808 -25.768 -0.697 1.00 91.56 340 ILE A CA 1
ATOM 2548 C C . ILE A 1 340 ? -38.413 -25.636 0.774 1.00 91.56 340 ILE A C 1
ATOM 2550 O O . ILE A 1 340 ? -37.284 -25.305 1.105 1.00 91.56 340 ILE A O 1
ATOM 2554 N N . GLY A 1 341 ? -39.348 -25.927 1.676 1.00 85.88 341 GLY A N 1
ATOM 2555 C CA . GLY A 1 341 ? -39.087 -25.842 3.113 1.00 85.88 341 GLY A CA 1
ATOM 2556 C C . GLY A 1 341 ? -39.206 -24.421 3.688 1.00 85.88 341 GLY A C 1
ATOM 2557 O O . GLY A 1 341 ? -39.857 -23.564 3.088 1.00 85.88 341 GLY A O 1
ATOM 2558 N N . PRO A 1 342 ? -38.692 -24.206 4.909 1.00 88.62 342 PRO A N 1
ATOM 2559 C CA . PRO A 1 342 ? -38.788 -22.933 5.614 1.00 88.62 342 PRO A CA 1
ATOM 2560 C C . PRO A 1 342 ? -37.809 -21.892 5.065 1.00 88.62 342 PRO A C 1
ATOM 2562 O O . PRO A 1 342 ? -36.721 -22.218 4.599 1.00 88.62 342 PRO A O 1
ATOM 2565 N N . GLU A 1 343 ? -38.199 -20.630 5.203 1.00 94.44 343 GLU A N 1
ATOM 2566 C CA . GLU A 1 343 ? -37.403 -19.455 4.860 1.00 94.44 343 GLU A CA 1
ATOM 2567 C C . GLU A 1 343 ? -37.090 -18.677 6.136 1.00 94.44 343 GLU A C 1
ATOM 2569 O O . GLU A 1 343 ? -37.936 -18.568 7.031 1.00 94.44 343 GLU A O 1
ATOM 2574 N N . CYS A 1 344 ? -35.878 -18.143 6.215 1.00 96.00 344 CYS A N 1
ATOM 2575 C CA . CYS A 1 344 ? -35.477 -17.221 7.261 1.00 96.00 344 CYS A CA 1
ATOM 2576 C C . CYS A 1 344 ? -34.989 -15.912 6.652 1.00 96.00 344 CYS A C 1
ATOM 2578 O O . CYS A 1 344 ? -34.402 -15.905 5.576 1.00 96.00 344 CYS A O 1
ATOM 2580 N N . SER A 1 345 ? -35.268 -14.794 7.317 1.00 95.75 345 SER A N 1
ATOM 2581 C CA . SER A 1 345 ? -34.895 -13.470 6.833 1.00 95.75 345 SER A CA 1
ATOM 2582 C C . SER A 1 345 ? -34.561 -12.559 8.003 1.00 95.75 345 SER A C 1
ATOM 2584 O O . SER A 1 345 ? -35.218 -12.641 9.040 1.00 95.75 345 SER A O 1
ATOM 2586 N N . GLU A 1 346 ? -33.556 -11.709 7.821 1.00 95.31 346 GLU A N 1
ATOM 2587 C CA . GLU A 1 346 ? -33.104 -10.739 8.810 1.00 95.31 346 GLU A CA 1
ATOM 2588 C C . GLU A 1 346 ? -32.783 -9.411 8.122 1.00 95.31 346 GLU A C 1
ATOM 2590 O O . GLU A 1 346 ? -32.144 -9.374 7.067 1.00 95.31 346 GLU A O 1
ATOM 2595 N N . GLN A 1 347 ? -33.245 -8.310 8.716 1.00 92.38 347 GLN A N 1
ATOM 2596 C CA . GLN A 1 347 ? -32.957 -6.965 8.229 1.00 92.38 347 GLN A CA 1
ATOM 2597 C C . GLN A 1 347 ? -31.811 -6.363 9.021 1.00 92.38 347 GLN A C 1
ATOM 2599 O O . GLN A 1 347 ? -31.848 -6.310 10.248 1.00 92.38 347 GLN A O 1
ATOM 2604 N N . TYR A 1 348 ? -30.835 -5.824 8.308 1.00 87.69 348 TYR A N 1
ATOM 2605 C CA . TYR A 1 348 ? -29.715 -5.133 8.909 1.00 87.69 348 TYR A CA 1
ATOM 2606 C C . TYR A 1 348 ? -29.512 -3.766 8.273 1.00 87.69 348 TYR A C 1
ATOM 2608 O O . TYR A 1 348 ? -29.597 -3.585 7.059 1.00 87.69 348 TYR A O 1
ATOM 2616 N N . VAL A 1 349 ? -29.254 -2.785 9.129 1.00 86.44 349 VAL A N 1
ATOM 2617 C CA . VAL A 1 349 ? -28.854 -1.441 8.728 1.00 86.44 349 VAL A CA 1
ATOM 2618 C C . VAL A 1 349 ? -27.374 -1.330 9.040 1.00 86.44 349 VAL A C 1
ATOM 2620 O O . VAL A 1 349 ? -27.006 -1.431 10.213 1.00 86.44 349 VAL A O 1
ATOM 2623 N N . ALA A 1 350 ? -26.556 -1.138 8.002 1.00 80.69 350 ALA A N 1
ATOM 2624 C CA . ALA A 1 350 ? -25.119 -0.951 8.143 1.00 80.69 350 ALA A CA 1
ATOM 2625 C C . ALA A 1 350 ? -24.810 0.139 9.173 1.00 80.69 350 ALA A C 1
ATOM 2627 O O . ALA A 1 350 ? -25.346 1.249 9.112 1.00 80.69 350 ALA A O 1
ATOM 2628 N N . GLN A 1 351 ? -23.965 -0.202 10.141 1.00 81.31 351 GLN A N 1
ATOM 2629 C CA . GLN A 1 351 ? -23.481 0.725 11.152 1.00 81.31 351 GLN A CA 1
ATOM 2630 C C . GLN A 1 351 ? -22.008 0.994 10.891 1.00 81.31 351 GLN A C 1
ATOM 2632 O O . GLN A 1 351 ? -21.193 0.076 10.885 1.00 81.31 351 GLN A O 1
ATOM 2637 N N . GLU A 1 352 ? -21.682 2.266 10.703 1.00 79.50 352 GLU A N 1
ATOM 2638 C CA . GLU A 1 352 ? -20.311 2.735 10.543 1.00 79.50 352 GLU A CA 1
ATOM 2639 C C . GLU A 1 352 ? -19.418 2.204 11.682 1.00 79.50 352 GLU A C 1
ATOM 2641 O O . GLU A 1 352 ? -19.765 2.319 12.860 1.00 79.50 352 GLU A O 1
ATOM 2646 N N . GLY A 1 353 ? -18.286 1.585 11.329 1.00 79.31 353 GLY A N 1
ATOM 2647 C CA . GLY A 1 353 ? -17.358 1.016 12.310 1.00 79.31 353 GLY A CA 1
ATOM 2648 C C . GLY A 1 353 ? -17.819 -0.297 12.957 1.00 79.31 353 GLY A C 1
ATOM 2649 O O . GLY A 1 353 ? -17.330 -0.647 14.029 1.00 79.31 353 GLY A O 1
ATOM 2650 N N . VAL A 1 354 ? -18.754 -1.031 12.351 1.00 83.75 354 VAL A N 1
ATOM 2651 C CA . VAL A 1 354 ? -19.193 -2.355 12.819 1.00 83.75 354 VAL A CA 1
ATOM 2652 C C . VAL A 1 354 ? -19.182 -3.341 11.654 1.00 83.75 354 VAL A C 1
ATOM 2654 O O . VAL A 1 354 ? -19.895 -3.135 10.675 1.00 83.75 354 VAL A O 1
ATOM 2657 N N . ASP A 1 355 ? -18.408 -4.417 11.778 1.00 85.94 355 ASP A N 1
ATOM 2658 C CA . ASP A 1 355 ? -18.506 -5.590 10.909 1.00 85.94 355 ASP A CA 1
ATOM 2659 C C . ASP A 1 355 ? -19.640 -6.488 11.395 1.00 85.94 355 ASP A C 1
ATOM 2661 O O . ASP A 1 355 ? -19.938 -6.548 12.595 1.00 85.94 355 ASP A O 1
ATOM 2665 N N . VAL A 1 356 ? -20.258 -7.223 10.476 1.00 87.44 356 VAL A N 1
ATOM 2666 C CA . VAL A 1 356 ? -21.353 -8.132 10.812 1.00 87.44 356 VAL A CA 1
ATOM 2667 C C . VAL A 1 356 ? -21.134 -9.505 10.219 1.00 87.44 356 VAL A C 1
ATOM 2669 O O . VAL A 1 356 ? -21.005 -9.661 9.009 1.00 87.44 356 VAL A O 1
ATOM 2672 N N . ASP A 1 357 ? -21.191 -10.504 11.090 1.00 90.19 357 ASP A N 1
ATOM 2673 C CA . ASP A 1 357 ? -21.201 -11.907 10.719 1.00 90.19 357 ASP A CA 1
ATOM 2674 C C . ASP A 1 357 ? -22.641 -12.431 10.813 1.00 90.19 357 ASP A C 1
ATOM 2676 O O . ASP A 1 357 ? -23.239 -12.483 11.893 1.00 90.19 357 ASP A O 1
ATOM 2680 N N . PHE A 1 358 ? -23.197 -12.844 9.680 1.00 90.88 358 PHE A N 1
ATOM 2681 C CA . PHE A 1 358 ? -24.436 -13.605 9.597 1.00 90.88 358 PHE A CA 1
ATOM 2682 C C . PHE A 1 358 ? -24.099 -15.086 9.550 1.00 90.88 358 PHE A C 1
ATOM 2684 O O . PHE A 1 358 ? -23.368 -15.531 8.673 1.00 90.88 358 PHE A O 1
ATOM 2691 N N . THR A 1 359 ? -24.663 -15.873 10.457 1.00 91.88 359 THR A N 1
ATOM 2692 C CA . THR A 1 359 ? -24.615 -17.333 10.370 1.00 91.88 359 THR A CA 1
ATOM 2693 C C . THR A 1 359 ? -25.997 -17.846 10.010 1.00 91.88 359 THR A C 1
ATOM 2695 O O . THR A 1 359 ? -26.921 -17.769 10.817 1.00 91.88 359 THR A O 1
ATOM 2698 N N . ILE A 1 360 ? -26.143 -18.362 8.791 1.00 91.19 360 ILE A N 1
ATOM 2699 C CA . ILE A 1 360 ? -27.384 -18.981 8.328 1.00 91.19 360 ILE A CA 1
ATOM 2700 C C . ILE A 1 360 ? -27.297 -20.474 8.619 1.00 91.19 360 ILE A C 1
ATOM 2702 O O . ILE A 1 360 ? -26.457 -21.184 8.062 1.00 91.19 360 ILE A O 1
ATOM 2706 N N . VAL A 1 361 ? -28.163 -20.948 9.510 1.00 92.12 361 VAL A N 1
ATOM 2707 C CA . VAL A 1 361 ? -28.198 -22.341 9.953 1.00 92.12 361 VAL A CA 1
ATOM 2708 C C . VAL A 1 361 ? -29.356 -23.064 9.274 1.00 92.12 361 VAL A C 1
ATOM 2710 O O . VAL A 1 361 ? -30.525 -22.753 9.518 1.00 92.12 361 VAL A O 1
ATOM 2713 N N . TYR A 1 362 ? -29.025 -24.065 8.459 1.00 89.75 362 TYR A N 1
ATOM 2714 C CA . TYR A 1 362 ? -29.989 -24.964 7.823 1.00 89.75 362 TYR A CA 1
ATOM 2715 C C . TYR A 1 362 ? -30.109 -26.261 8.625 1.00 89.75 362 TYR A C 1
ATOM 2717 O O . TYR A 1 362 ? -29.115 -26.909 8.955 1.00 89.75 362 TYR A O 1
ATOM 2725 N N . SER A 1 363 ? -31.337 -26.650 8.954 1.00 89.06 363 SER A N 1
ATOM 2726 C CA . SER A 1 363 ? -31.631 -27.870 9.714 1.00 89.06 363 SER A CA 1
ATOM 2727 C C . SER A 1 363 ? -32.866 -28.573 9.168 1.00 89.06 363 SER A C 1
ATOM 2729 O O . SER A 1 363 ? -33.640 -27.983 8.411 1.00 89.06 363 SER A O 1
ATOM 2731 N N . ASP A 1 364 ? -33.074 -29.823 9.584 1.00 82.12 364 ASP A N 1
ATOM 2732 C CA . ASP A 1 364 ? -34.254 -30.618 9.244 1.00 82.12 364 ASP A CA 1
ATOM 2733 C C . ASP A 1 364 ? -35.559 -29.874 9.602 1.00 82.12 364 ASP A C 1
ATOM 2735 O O . ASP A 1 364 ? -36.050 -29.886 10.734 1.00 82.12 364 ASP A O 1
ATOM 2739 N N . GLY A 1 365 ? -36.131 -29.199 8.602 1.00 78.19 365 GLY A N 1
ATOM 2740 C CA . GLY A 1 365 ? -37.358 -28.418 8.728 1.00 78.19 365 GLY A CA 1
ATOM 2741 C C . GLY A 1 365 ? -37.190 -27.010 9.306 1.00 78.19 365 GLY A C 1
ATOM 2742 O O . GLY A 1 365 ? -38.205 -26.416 9.679 1.00 78.19 365 GLY A O 1
ATOM 2743 N N . GLY A 1 366 ? -35.970 -26.453 9.352 1.00 89.38 366 GLY A N 1
ATOM 2744 C CA . GLY A 1 366 ? -35.705 -25.105 9.871 1.00 89.38 366 GLY A CA 1
ATOM 2745 C C . GLY A 1 366 ? -34.635 -24.314 9.107 1.00 89.38 366 GLY A C 1
ATOM 2746 O O . GLY A 1 366 ? -33.679 -24.879 8.585 1.00 89.38 366 GLY A O 1
ATOM 2747 N N . CYS A 1 367 ? -34.791 -22.990 9.111 1.00 93.88 367 CYS A N 1
ATOM 2748 C CA . CYS A 1 367 ? -33.796 -21.997 8.705 1.00 93.88 367 CYS A CA 1
ATOM 2749 C C . CYS A 1 367 ? -33.744 -20.949 9.821 1.00 93.88 367 CYS A C 1
ATOM 2751 O O . CYS A 1 367 ? -34.802 -20.503 10.281 1.00 93.88 367 CYS A O 1
ATOM 2753 N N . SER A 1 368 ? -32.558 -20.566 10.280 1.00 95.12 368 SER A N 1
ATOM 2754 C CA . SER A 1 368 ? -32.382 -19.448 11.212 1.00 95.12 368 SER A CA 1
ATOM 2755 C C . SER A 1 368 ? -31.159 -18.622 10.848 1.00 95.12 368 SER A C 1
ATOM 2757 O O . SER A 1 368 ? -30.207 -19.146 10.277 1.00 95.12 368 SER A O 1
ATOM 2759 N N . ILE A 1 369 ? -31.190 -17.338 11.196 1.00 94.88 369 ILE A N 1
ATOM 2760 C CA . ILE A 1 369 ? -30.081 -16.408 10.991 1.00 94.88 369 ILE A CA 1
ATOM 2761 C C . ILE A 1 369 ? -29.644 -15.905 12.362 1.00 94.88 369 ILE A C 1
ATOM 2763 O O . ILE A 1 369 ? -30.437 -15.289 13.072 1.00 94.88 369 ILE A O 1
ATOM 2767 N N . ASP A 1 370 ? -28.391 -16.165 12.715 1.00 93.94 370 ASP A N 1
ATOM 2768 C CA . ASP A 1 370 ? -27.741 -15.564 13.873 1.00 93.94 370 ASP A CA 1
ATOM 2769 C C . ASP A 1 370 ? -26.875 -14.393 13.407 1.00 93.94 370 ASP A C 1
ATOM 2771 O O . ASP A 1 370 ? -26.092 -14.529 12.466 1.00 93.94 370 ASP A O 1
ATOM 2775 N N . VAL A 1 371 ? -27.007 -13.242 14.066 1.00 92.25 371 VAL A N 1
ATOM 2776 C CA . VAL A 1 371 ? -26.258 -12.025 13.731 1.00 92.25 371 VAL A CA 1
ATOM 2777 C C . VAL A 1 371 ? -25.286 -11.703 14.850 1.00 92.25 371 VAL A C 1
ATOM 2779 O O . VAL A 1 371 ? -25.693 -11.483 15.993 1.00 92.25 371 VAL A O 1
ATOM 2782 N N . THR A 1 372 ? -24.003 -11.631 14.515 1.00 92.31 372 THR A N 1
ATOM 2783 C CA . THR A 1 372 ? -22.959 -11.159 15.422 1.00 92.31 372 THR A CA 1
ATOM 2784 C C . THR A 1 372 ? -22.377 -9.868 14.880 1.00 92.31 372 THR A C 1
ATOM 2786 O O . THR A 1 372 ? -21.906 -9.812 13.752 1.00 92.31 372 THR A O 1
ATOM 2789 N N . THR A 1 373 ? -22.409 -8.814 15.689 1.00 88.94 373 THR A N 1
ATOM 2790 C CA . THR A 1 373 ? -21.771 -7.541 15.358 1.00 88.94 373 THR A CA 1
ATOM 2791 C C . THR A 1 373 ? -20.410 -7.471 16.028 1.00 88.94 373 THR A C 1
ATOM 2793 O O . THR A 1 373 ? -20.325 -7.569 17.256 1.00 88.94 373 THR A O 1
ATOM 2796 N N . ASN A 1 374 ? -19.367 -7.241 15.245 1.00 84.19 374 ASN A N 1
ATOM 2797 C CA . ASN A 1 374 ? -18.021 -7.022 15.738 1.00 84.19 374 ASN A CA 1
ATOM 2798 C C . ASN A 1 374 ? -17.683 -5.545 15.537 1.00 84.19 374 ASN A C 1
ATOM 2800 O O . ASN A 1 374 ? -17.683 -5.079 14.399 1.00 84.19 374 ASN A O 1
ATOM 2804 N N . PRO A 1 375 ? -17.413 -4.772 16.601 1.00 80.94 375 PRO A N 1
ATOM 2805 C CA . PRO A 1 375 ? -16.909 -3.423 16.406 1.00 80.94 375 PRO A CA 1
ATOM 2806 C C . PRO A 1 375 ? -15.612 -3.508 15.600 1.00 80.94 375 PRO A C 1
ATOM 2808 O O . PRO A 1 375 ? -14.716 -4.284 15.942 1.00 80.94 375 PRO A O 1
ATOM 2811 N N . ILE A 1 376 ? -15.524 -2.710 14.539 1.00 75.25 376 ILE A N 1
ATOM 2812 C CA . ILE A 1 376 ? -14.266 -2.458 13.856 1.00 75.25 376 ILE A CA 1
ATOM 2813 C C . ILE A 1 376 ? -13.436 -1.690 14.874 1.00 75.25 376 ILE A C 1
ATOM 2815 O O . ILE A 1 376 ? -13.682 -0.515 15.155 1.00 75.25 376 ILE A O 1
ATOM 2819 N N . LEU A 1 377 ? -12.504 -2.399 15.507 1.00 59.88 377 LEU A N 1
ATOM 2820 C CA . LEU A 1 377 ? -11.395 -1.719 16.149 1.00 59.88 377 LEU A CA 1
ATOM 2821 C C . LEU A 1 377 ? -10.705 -0.944 15.017 1.00 59.88 377 LEU A C 1
ATOM 2823 O O . LEU A 1 377 ? -10.458 -1.592 14.000 1.00 59.88 377 LEU A O 1
ATOM 2827 N N . PRO A 1 378 ? -10.543 0.388 15.162 1.00 52.50 378 PRO A N 1
ATOM 2828 C CA . PRO A 1 378 ? -10.214 1.303 14.077 1.00 52.50 378 PRO A CA 1
ATOM 2829 C C . PRO A 1 378 ? -9.184 0.800 13.064 1.00 52.50 378 PRO A C 1
ATOM 2831 O O . PRO A 1 378 ? -8.308 -0.011 13.417 1.00 52.50 378 PRO A O 1
#

pLDDT: mean 84.91, std 16.0, range [29.19, 98.44]